Protein AF-T0R2B6-F1 (afdb_monomer_lite)

Radius of gyration: 28.96 Å; chains: 1; bounding box: 79×35×90 Å

Secondary structure (DSSP, 8-state):
------PPPPHHHHHHHHHHHHHS-HHHHHHHHHHHHHHHHHTT-PPPTTTGGGGT-------------S--HHHHHHHS--S--PPPHHHHHHHHHHHHHHTT-S-HHHHHHHHHTT-HHHHHHHHHHHHIIIII--HHHHHHHHH-GGGS---HHHHHHHH-S-SS-GGG-------TT-TT-----EEEEEETTEEEEEE----TTPEE-HHHHHTT--EEEEE--SPPPSS-TTHHHHHTB-TTTSSB-GGG--SGGG-PPPPEEEEETT-----HHHHHHHHHHHHHHHHTS-SS--HHHHHHHHHH-TT---HHHHHHHS-TT-EEEE---SS-GGGTT-EEEEEEEEETTEEEEEETT-SS-EEE-GGGEEE--

pLDDT: mean 86.54, std 15.05, range [34.72, 98.5]

Organism: Saprolegnia diclina (strain VS20) (NCBI:txid1156394)

Foldseek 3Di:
DPPPQQDQQDPVSQVVLLVVCLVDQLLVSLLVLLVQCVVCLVVVHQGHNNNLQQQLQDDPRPPPPPPDDPDDPVVVVVPPPPDPPPDDLNVLSSVLVSVLVVVVLDDSVVCSVCLLQLNNLVSSVLSLVVCVVVVNHDPSSVVDVVVDSVSRRHPVSSSCSSPVPDPPDCVVPDQPQPDVDDPDDDLAFWWWWDAAPDTGITRDDDDPQWDAQQLCVQQVFQKTKHFDDDDGDQHHQPQQQLSQQQLQVLGHRSVRHGDDPRHGGGIMIMDGPVSHHFDPLQSVLVSVLSVCSSPPRDSRRHNVSLQVSLVVPLVGLGLVSVCSPAPFQFKKAFDDDDVCHVRHRFIWTFHSDRDRQWTWTHGPPDPGTDTHHSVRIDTDD

Sequence (381 aa):
MSSASQQQPTGEARRNFLAGTKSMDARDAAIDFVMQFCESMARDFYPPASIERIFGVVMPTTEPPSSPGPMSMDEYMATIPSTMKAMSTGKIVFNVWVGLRKHDLFKEDDMVLALWKGMLPAYFMDCVLKKYHAGSGSYYEAELLQRGFRAIEWDVEVHEILTKDPNPPASQWQATPTSETDPRAEKGPLGLLVNGSTLSPCVVTMNTMFEKCPIAHAVGIPLYVRKCFGESKKASCYIISRMMSDPKIGVASIPWTYGGACGPAPPVLVGRSDGVAFTKDDWAALDDFEMTMLDDGPRSVTRADFVAFARSRTDSKAGIILEALFPKGRAVVISGLQSSTELNGLRGVVTGNYTNGRIGVTIAGRTAAVAVAPTKLQSVP

Structure (mmCIF, N/CA/C/O backbone):
data_AF-T0R2B6-F1
#
_entry.id   AF-T0R2B6-F1
#
loop_
_atom_site.group_PDB
_atom_site.id
_atom_site.type_symbol
_atom_site.label_atom_id
_atom_site.label_alt_id
_atom_site.label_comp_id
_atom_site.label_asym_id
_atom_site.label_entity_id
_atom_site.label_seq_id
_atom_site.pdbx_PDB_ins_code
_atom_site.Cartn_x
_atom_site.Cartn_y
_atom_site.Cartn_z
_atom_site.occupancy
_atom_site.B_iso_or_equiv
_atom_site.auth_seq_id
_atom_site.auth_comp_id
_atom_site.auth_asym_id
_atom_site.auth_atom_id
_atom_site.pdbx_PDB_model_num
ATOM 1 N N . MET A 1 1 ? 31.084 -11.245 -29.107 1.00 51.78 1 MET A N 1
ATOM 2 C CA . MET A 1 1 ? 29.664 -11.120 -29.491 1.00 51.78 1 MET A CA 1
ATOM 3 C C . MET A 1 1 ? 29.623 -10.932 -30.994 1.00 51.78 1 MET A C 1
ATOM 5 O O . MET A 1 1 ? 30.210 -9.972 -31.474 1.00 51.78 1 MET A O 1
ATOM 9 N N . SER A 1 2 ? 29.066 -11.890 -31.735 1.00 41.25 2 SER A N 1
ATOM 10 C CA . SER A 1 2 ? 28.916 -11.755 -33.186 1.00 41.25 2 SER A CA 1
ATOM 11 C C . SER A 1 2 ? 27.875 -10.665 -33.446 1.00 41.25 2 SER A C 1
ATOM 13 O O . SER A 1 2 ? 26.710 -10.848 -33.097 1.00 41.25 2 SER A O 1
ATOM 15 N N . SER A 1 3 ? 28.297 -9.508 -33.963 1.00 47.69 3 SER A N 1
ATOM 16 C CA . SER A 1 3 ? 27.388 -8.429 -34.364 1.00 47.69 3 SER A CA 1
ATOM 17 C C . SER A 1 3 ? 26.678 -8.835 -35.650 1.00 47.69 3 SER A C 1
ATOM 19 O O . SER A 1 3 ? 27.055 -8.412 -36.741 1.00 47.69 3 SER A O 1
ATOM 21 N N . ALA A 1 4 ? 25.645 -9.666 -35.533 1.00 54.38 4 ALA A N 1
ATOM 22 C CA . ALA A 1 4 ? 24.618 -9.695 -36.560 1.00 54.38 4 ALA A CA 1
ATOM 23 C C . ALA A 1 4 ? 24.003 -8.291 -36.586 1.00 54.38 4 ALA A C 1
ATOM 25 O O . ALA A 1 4 ? 23.390 -7.862 -35.609 1.00 54.38 4 ALA A O 1
ATOM 26 N N . SER A 1 5 ? 24.263 -7.541 -37.658 1.00 55.41 5 SER A N 1
ATOM 27 C CA . SER A 1 5 ? 23.685 -6.215 -37.861 1.00 55.41 5 SER A CA 1
ATOM 28 C C . SER A 1 5 ? 22.167 -6.368 -37.917 1.00 55.41 5 SER A C 1
ATOM 30 O O . SER A 1 5 ? 21.614 -6.835 -38.911 1.00 55.41 5 SER A O 1
ATOM 32 N N . GLN A 1 6 ? 21.495 -6.047 -36.814 1.00 63.44 6 GLN A N 1
ATOM 33 C CA . GLN A 1 6 ? 20.046 -5.965 -36.783 1.00 63.44 6 GLN A CA 1
ATOM 34 C C . GLN A 1 6 ? 19.662 -4.642 -37.442 1.00 63.44 6 GLN A C 1
ATOM 36 O O . GLN A 1 6 ? 19.853 -3.565 -36.879 1.00 63.44 6 GLN A O 1
ATOM 41 N N . GLN A 1 7 ? 19.184 -4.721 -38.681 1.00 70.25 7 GLN A N 1
ATOM 42 C CA . GLN A 1 7 ? 18.558 -3.578 -39.333 1.00 70.25 7 GLN A CA 1
ATOM 43 C C . GLN A 1 7 ? 17.276 -3.230 -38.573 1.00 70.25 7 GLN A C 1
ATOM 45 O O . GLN A 1 7 ? 16.500 -4.124 -38.225 1.00 70.25 7 GLN A O 1
ATOM 50 N N . GLN A 1 8 ? 17.050 -1.937 -38.314 1.00 72.50 8 GLN A N 1
ATOM 51 C CA . GLN A 1 8 ? 15.776 -1.497 -37.753 1.00 72.50 8 GLN A CA 1
ATOM 52 C C . GLN A 1 8 ? 14.634 -1.950 -38.670 1.00 72.50 8 GLN A C 1
ATOM 54 O O . GLN A 1 8 ? 14.767 -1.862 -39.896 1.00 72.50 8 GLN A O 1
ATOM 59 N N . PRO A 1 9 ? 13.517 -2.437 -38.105 1.00 75.06 9 PRO A N 1
ATOM 60 C CA . PRO A 1 9 ? 12.379 -2.842 -38.904 1.00 75.06 9 PRO A CA 1
ATOM 61 C C . PRO A 1 9 ? 11.931 -1.663 -39.766 1.00 75.06 9 PRO A C 1
ATOM 63 O O . PRO A 1 9 ? 11.717 -0.554 -39.272 1.00 75.06 9 PRO A O 1
ATOM 66 N N . THR A 1 10 ? 11.786 -1.905 -41.068 1.00 84.44 10 THR A N 1
ATOM 67 C CA . THR A 1 10 ? 11.199 -0.927 -41.985 1.00 84.44 10 THR A CA 1
ATOM 68 C C . THR A 1 10 ? 9.806 -0.523 -41.490 1.00 84.44 10 THR A C 1
ATOM 70 O O . THR A 1 10 ? 9.140 -1.269 -40.764 1.00 84.44 10 THR A O 1
ATOM 73 N N . GLY A 1 11 ? 9.309 0.643 -41.914 1.00 87.88 11 GLY A N 1
ATOM 74 C CA . GLY A 1 11 ? 7.964 1.097 -41.533 1.00 87.88 11 GLY A CA 1
ATOM 75 C C . GLY A 1 11 ? 6.843 0.116 -41.917 1.00 87.88 11 GLY A C 1
ATOM 76 O O . GLY A 1 11 ? 5.753 0.165 -41.355 1.00 87.88 11 GLY A O 1
ATOM 77 N N . GLU A 1 12 ? 7.089 -0.791 -42.864 1.00 90.81 12 GLU A N 1
ATOM 78 C CA . GLU A 1 12 ? 6.188 -1.897 -43.198 1.00 90.81 12 GLU A CA 1
ATOM 79 C C . GLU A 1 12 ? 6.313 -3.074 -42.222 1.00 90.81 12 GLU A C 1
ATOM 81 O O . GLU A 1 12 ? 5.302 -3.515 -41.678 1.00 90.81 12 GLU A O 1
ATOM 86 N N . ALA A 1 13 ? 7.536 -3.521 -41.911 1.00 89.31 13 ALA A N 1
ATOM 87 C CA . ALA A 1 13 ? 7.768 -4.580 -40.925 1.00 89.31 13 ALA A CA 1
ATOM 88 C C . ALA A 1 13 ? 7.175 -4.220 -39.555 1.00 89.31 13 ALA A C 1
ATOM 90 O O . ALA A 1 13 ? 6.541 -5.052 -38.905 1.00 89.31 13 ALA A O 1
ATOM 91 N N . ARG A 1 14 ? 7.302 -2.951 -39.147 1.00 91.19 14 ARG A N 1
ATOM 92 C CA . ARG A 1 14 ? 6.713 -2.454 -37.903 1.00 91.19 14 ARG A CA 1
ATOM 93 C C . ARG A 1 14 ? 5.180 -2.471 -37.923 1.00 91.19 14 ARG A C 1
ATOM 95 O O . ARG A 1 14 ? 4.571 -2.867 -36.933 1.00 91.19 14 ARG A O 1
ATOM 102 N N . ARG A 1 15 ? 4.550 -2.080 -39.036 1.00 91.31 15 ARG A N 1
ATOM 103 C CA . ARG A 1 15 ? 3.085 -2.140 -39.189 1.00 91.31 15 ARG A CA 1
ATOM 104 C C . ARG A 1 15 ? 2.568 -3.575 -39.122 1.00 91.31 15 ARG A C 1
ATOM 106 O O . ARG A 1 15 ? 1.581 -3.820 -38.434 1.00 91.31 15 ARG A O 1
ATOM 113 N N . ASN A 1 16 ? 3.256 -4.508 -39.776 1.00 93.31 16 ASN A N 1
ATOM 114 C CA . ASN A 1 16 ? 2.898 -5.925 -39.746 1.00 93.31 16 ASN A CA 1
ATOM 115 C C . ASN A 1 16 ? 3.038 -6.509 -38.336 1.00 93.31 16 ASN A C 1
ATOM 117 O O . ASN A 1 16 ? 2.142 -7.216 -37.885 1.00 93.31 16 ASN A O 1
ATOM 121 N N . PHE A 1 17 ? 4.107 -6.151 -37.614 1.00 94.25 17 PHE A N 1
ATOM 122 C CA . PHE A 1 17 ? 4.286 -6.531 -36.212 1.00 94.25 17 PHE A CA 1
ATOM 123 C C . PHE A 1 17 ? 3.118 -6.048 -35.341 1.00 94.25 17 PHE A C 1
ATOM 125 O O . PHE A 1 17 ? 2.476 -6.854 -34.680 1.00 94.25 17 PHE A O 1
ATOM 132 N N . LEU A 1 18 ? 2.771 -4.758 -35.413 1.00 93.19 18 LEU A N 1
ATOM 133 C CA . LEU A 1 18 ? 1.662 -4.189 -34.639 1.00 93.19 18 LEU A CA 1
ATOM 134 C C . LEU A 1 18 ? 0.304 -4.811 -34.988 1.00 93.19 18 LEU A C 1
ATOM 136 O O . LEU A 1 18 ? -0.531 -4.994 -34.104 1.00 93.19 18 LEU A O 1
ATOM 140 N N . ALA A 1 19 ? 0.064 -5.119 -36.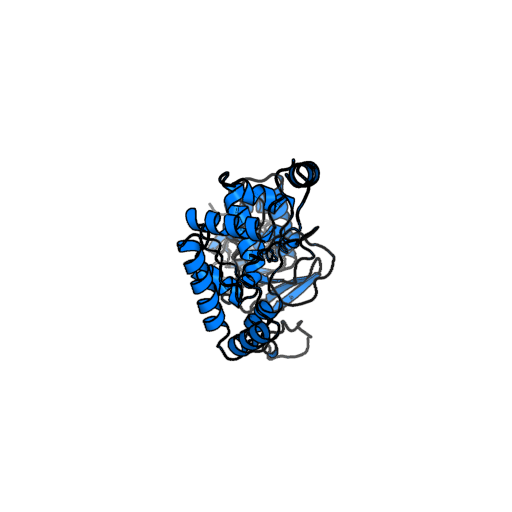265 1.00 92.94 19 ALA A N 1
ATOM 141 C CA . ALA A 1 19 ? -1.147 -5.809 -36.699 1.00 92.94 19 ALA A CA 1
ATOM 142 C C . ALA A 1 19 ? -1.217 -7.235 -36.129 1.00 92.94 19 ALA A C 1
ATOM 144 O O . ALA A 1 19 ? -2.268 -7.631 -35.630 1.00 92.94 19 ALA A O 1
ATOM 145 N N . GLY A 1 20 ? -0.093 -7.960 -36.136 1.00 93.25 20 GLY A N 1
ATOM 146 C CA . GLY A 1 20 ? 0.038 -9.269 -35.497 1.00 93.25 20 GLY A CA 1
ATOM 147 C C . GLY A 1 20 ? -0.268 -9.202 -34.002 1.00 93.25 20 GLY A C 1
ATOM 148 O O . GLY A 1 20 ? -1.150 -9.916 -33.534 1.00 93.25 20 GLY A O 1
ATOM 149 N N . THR A 1 21 ? 0.350 -8.265 -33.278 1.00 92.62 21 THR A N 1
ATOM 150 C CA . THR A 1 21 ? 0.102 -8.065 -31.841 1.00 92.62 21 THR A CA 1
ATOM 151 C C . THR A 1 21 ? -1.370 -7.787 -31.537 1.00 92.62 21 THR A C 1
ATOM 153 O O . THR A 1 21 ? -1.912 -8.351 -30.597 1.00 92.62 21 THR A O 1
ATOM 156 N N . LYS A 1 22 ? -2.048 -6.959 -32.347 1.00 92.38 22 LYS A N 1
ATOM 157 C CA . LYS A 1 22 ? -3.485 -6.656 -32.178 1.00 92.38 22 LYS A CA 1
ATOM 158 C C . LYS A 1 22 ? -4.405 -7.848 -32.448 1.00 92.38 22 LYS A C 1
ATOM 160 O O . LYS A 1 22 ? -5.560 -7.810 -32.044 1.00 92.38 22 LYS A O 1
ATOM 165 N N . SER A 1 23 ? -3.931 -8.847 -33.188 1.00 92.81 23 SER A N 1
ATOM 166 C CA . SER A 1 23 ? -4.703 -10.053 -33.502 1.00 92.81 23 SER A CA 1
ATOM 167 C C . SER A 1 23 ? -4.568 -11.159 -32.451 1.00 92.81 23 SER A C 1
ATOM 169 O O . SER A 1 23 ? -5.335 -12.118 -32.487 1.00 92.81 23 SER A O 1
ATOM 171 N N . MET A 1 24 ? -3.606 -11.032 -31.533 1.00 92.00 24 MET A N 1
ATOM 172 C CA . MET A 1 24 ? -3.375 -11.966 -30.431 1.00 92.00 24 MET A CA 1
ATOM 173 C C . MET A 1 24 ? -4.159 -11.542 -29.185 1.00 92.00 24 MET A C 1
ATOM 175 O O . MET A 1 24 ? -4.429 -10.357 -28.994 1.00 92.00 24 MET A O 1
ATOM 179 N N . ASP A 1 25 ? -4.469 -12.503 -28.311 1.00 93.69 25 ASP A N 1
ATOM 180 C CA . ASP A 1 25 ? -4.859 -12.189 -26.934 1.00 93.69 25 ASP A CA 1
ATOM 181 C C . ASP A 1 25 ? -3.722 -11.405 -26.254 1.00 93.69 25 ASP A C 1
ATOM 183 O O . ASP A 1 25 ? -2.539 -11.732 -26.413 1.00 93.69 25 ASP A O 1
ATOM 187 N N . ALA A 1 26 ? -4.064 -10.345 -25.518 1.00 92.81 26 ALA A N 1
ATOM 188 C CA . ALA A 1 26 ? -3.070 -9.441 -24.948 1.00 92.81 26 ALA A CA 1
ATOM 189 C C . ALA A 1 26 ? -2.126 -10.139 -23.955 1.00 92.81 26 ALA A C 1
ATOM 191 O O . ALA A 1 26 ? -0.940 -9.803 -23.873 1.00 92.81 26 ALA A O 1
ATOM 192 N N . ARG A 1 27 ? -2.630 -11.125 -23.204 1.00 92.88 27 ARG A N 1
ATOM 193 C CA . ARG A 1 27 ? -1.811 -11.900 -22.274 1.00 92.88 27 ARG A CA 1
ATOM 194 C C . ARG A 1 27 ? -0.883 -12.838 -23.035 1.00 92.88 27 ARG A C 1
ATOM 196 O O . ARG A 1 27 ? 0.296 -12.905 -22.692 1.00 92.88 27 ARG A O 1
ATOM 203 N N . ASP A 1 28 ? -1.381 -13.511 -24.068 1.00 93.62 28 ASP A N 1
ATOM 204 C CA . ASP A 1 28 ? -0.571 -14.423 -24.884 1.00 93.62 28 ASP A CA 1
ATOM 205 C C . ASP A 1 28 ? 0.542 -13.677 -25.634 1.00 93.62 28 ASP A C 1
ATOM 207 O O . ASP A 1 28 ? 1.684 -14.137 -25.661 1.00 93.62 28 ASP A O 1
ATOM 211 N N . ALA A 1 29 ? 0.258 -12.480 -26.158 1.00 95.94 29 ALA A N 1
ATOM 212 C CA . ALA A 1 29 ? 1.277 -11.613 -26.749 1.00 95.94 29 ALA A CA 1
ATOM 213 C C . ALA A 1 29 ? 2.342 -11.188 -25.722 1.00 95.94 29 ALA A C 1
ATOM 215 O O . ALA A 1 29 ? 3.536 -11.209 -26.020 1.00 95.94 29 ALA A O 1
ATOM 216 N N . ALA A 1 30 ? 1.938 -10.844 -24.491 1.00 96.19 30 ALA A N 1
ATOM 217 C CA . ALA A 1 30 ? 2.885 -10.515 -23.426 1.00 96.19 30 ALA A CA 1
ATOM 218 C C . ALA A 1 30 ? 3.779 -11.713 -23.048 1.00 96.19 30 ALA A C 1
ATOM 220 O O . ALA A 1 30 ? 4.979 -11.524 -22.842 1.00 96.19 30 ALA A O 1
ATOM 221 N N . ILE A 1 31 ? 3.217 -12.929 -22.991 1.00 95.56 31 ILE A N 1
ATOM 222 C CA . ILE A 1 31 ? 3.970 -14.175 -22.763 1.00 95.56 31 ILE A CA 1
ATOM 223 C C . ILE A 1 31 ? 5.004 -14.380 -23.873 1.00 95.56 31 ILE A C 1
ATOM 225 O O . ILE A 1 31 ? 6.183 -14.570 -23.572 1.00 95.56 31 ILE A O 1
ATOM 229 N N . ASP A 1 32 ? 4.589 -14.288 -25.139 1.00 97.00 32 ASP A N 1
ATOM 230 C CA . ASP A 1 32 ? 5.473 -14.479 -26.293 1.00 97.00 32 ASP A CA 1
ATOM 231 C C . ASP A 1 32 ? 6.638 -13.471 -26.301 1.00 97.00 32 ASP A C 1
ATOM 233 O O . ASP A 1 32 ? 7.804 -13.854 -26.429 1.00 97.00 32 ASP A O 1
ATOM 237 N N . PHE A 1 33 ? 6.360 -12.185 -26.059 1.00 97.69 33 PHE A N 1
ATOM 238 C CA . PHE A 1 33 ? 7.402 -11.153 -26.018 1.00 97.69 33 PHE A CA 1
ATOM 239 C C . PHE A 1 33 ? 8.397 -11.360 -24.875 1.00 97.69 33 PHE A C 1
ATOM 241 O O . PHE A 1 33 ? 9.605 -11.210 -25.076 1.00 97.69 33 PHE A O 1
ATOM 248 N N . VAL A 1 34 ? 7.911 -11.709 -23.680 1.00 97.81 34 VAL A N 1
ATOM 249 C CA . VAL A 1 34 ? 8.768 -11.993 -22.520 1.00 97.81 34 VAL A CA 1
ATOM 250 C C . VAL A 1 34 ? 9.628 -13.226 -22.766 1.00 97.81 34 VAL A C 1
ATOM 252 O O . VAL A 1 34 ? 10.828 -13.181 -22.492 1.00 97.81 34 VAL A O 1
ATOM 255 N N . ME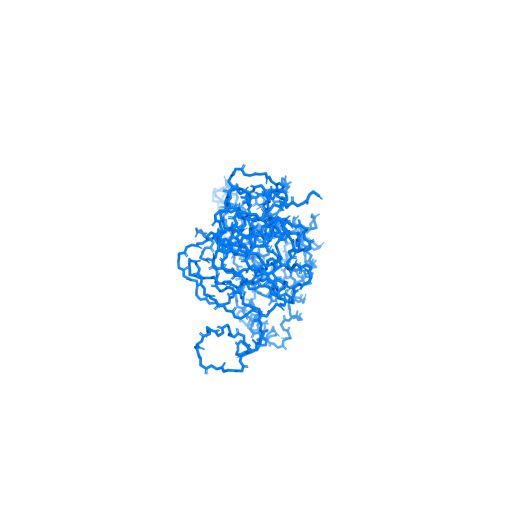T A 1 35 ? 9.057 -14.288 -23.332 1.00 97.31 35 MET A N 1
ATOM 256 C CA . MET A 1 35 ? 9.786 -15.512 -23.651 1.00 97.31 35 MET A CA 1
ATOM 257 C C . MET A 1 35 ? 10.918 -15.235 -24.648 1.00 97.31 35 MET A C 1
ATOM 259 O O . MET A 1 35 ? 12.071 -15.554 -24.359 1.00 97.31 35 MET A O 1
ATOM 263 N N . GLN A 1 36 ? 10.637 -14.546 -25.761 1.00 97.38 36 GLN A N 1
ATOM 264 C CA . GLN A 1 36 ? 11.662 -14.160 -26.741 1.00 97.38 36 GLN A CA 1
ATOM 265 C C . GLN A 1 36 ? 12.769 -13.292 -26.119 1.00 97.38 36 GLN A C 1
ATOM 267 O O . GLN A 1 36 ? 13.958 -13.495 -26.382 1.00 97.38 36 GLN A O 1
ATOM 272 N N . PHE A 1 37 ? 12.402 -12.337 -25.259 1.00 97.56 37 PHE A N 1
ATOM 273 C CA . PHE A 1 37 ? 13.361 -11.482 -24.560 1.00 97.56 37 PHE A CA 1
ATOM 274 C C . PHE A 1 37 ? 14.259 -12.280 -23.600 1.00 97.56 37 PHE A C 1
ATOM 276 O O . PHE A 1 37 ? 15.488 -12.137 -23.621 1.00 97.56 37 PHE A O 1
ATOM 283 N N . CYS A 1 38 ? 13.669 -13.166 -22.795 1.00 96.62 38 CYS A N 1
ATOM 284 C CA . CYS A 1 38 ? 14.394 -14.057 -21.896 1.00 96.62 38 CYS A CA 1
ATOM 285 C C . CYS A 1 38 ? 15.290 -15.039 -22.657 1.00 96.62 38 CYS A C 1
ATOM 287 O O . CYS A 1 38 ? 16.433 -15.253 -22.251 1.00 96.62 38 CYS A O 1
ATOM 289 N N . GLU A 1 39 ? 14.855 -15.601 -23.779 1.00 96.06 39 GLU A N 1
ATOM 290 C CA . GLU A 1 39 ? 15.705 -16.462 -24.606 1.00 96.06 39 GLU A CA 1
ATOM 291 C C . GLU A 1 39 ? 16.929 -15.715 -25.149 1.00 96.06 39 GLU A C 1
ATOM 293 O O . GLU A 1 39 ? 18.052 -16.221 -25.045 1.00 96.06 39 GLU A O 1
ATOM 298 N N . SER A 1 40 ? 16.748 -14.490 -25.653 1.00 95.00 40 SER A N 1
ATOM 299 C CA . SER A 1 40 ? 17.855 -13.637 -26.100 1.00 95.00 40 SER A CA 1
ATOM 300 C C . SER A 1 40 ? 18.854 -13.364 -24.976 1.00 95.00 40 SER A C 1
ATOM 302 O O . SER A 1 40 ? 20.050 -13.615 -25.143 1.00 95.00 40 SER A O 1
ATOM 304 N N . MET A 1 41 ? 18.381 -12.959 -23.793 1.00 95.25 41 MET A N 1
ATOM 305 C CA . MET A 1 41 ? 19.255 -12.745 -22.634 1.00 95.25 41 MET A CA 1
ATOM 306 C C . MET A 1 41 ? 19.982 -14.017 -22.186 1.00 95.25 41 MET A C 1
ATOM 308 O O . MET A 1 41 ? 21.103 -13.928 -21.697 1.00 95.25 41 MET A O 1
ATOM 312 N N . ALA A 1 42 ? 19.367 -15.198 -22.330 1.00 92.62 42 ALA A N 1
ATOM 313 C CA . ALA A 1 42 ? 19.976 -16.467 -21.905 1.00 92.62 42 ALA A CA 1
ATOM 314 C C . ALA A 1 42 ? 21.204 -16.801 -22.753 1.00 92.62 42 ALA A C 1
ATOM 316 O O . ALA A 1 42 ? 22.119 -17.484 -22.301 1.00 92.62 42 ALA A O 1
ATOM 317 N N . ARG A 1 43 ? 21.201 -16.312 -23.994 1.00 94.00 43 ARG A N 1
ATOM 318 C CA . ARG A 1 43 ? 22.262 -16.491 -24.981 1.00 94.00 43 ARG A CA 1
ATOM 319 C C . ARG A 1 43 ? 23.234 -15.308 -25.018 1.00 94.00 43 ARG A C 1
ATOM 321 O O . ARG A 1 43 ? 24.058 -15.247 -25.925 1.00 94.00 43 ARG A O 1
ATOM 328 N N . ASP A 1 44 ? 23.120 -14.365 -24.075 1.00 90.62 44 ASP A N 1
ATOM 329 C CA . ASP A 1 44 ? 23.838 -13.084 -24.079 1.00 90.62 44 ASP A CA 1
ATOM 330 C C . ASP A 1 44 ? 23.700 -12.336 -25.429 1.00 90.62 44 ASP A C 1
ATOM 332 O O . ASP A 1 44 ? 24.632 -11.687 -25.915 1.00 90.62 44 ASP A O 1
ATOM 336 N N . PHE A 1 45 ? 22.520 -12.430 -26.051 1.00 93.94 45 PHE A N 1
ATOM 337 C CA . PHE A 1 45 ? 22.167 -11.732 -27.283 1.00 93.94 45 PHE A CA 1
ATOM 338 C C . PHE A 1 45 ? 21.166 -10.615 -27.024 1.00 93.94 45 PHE A C 1
ATOM 340 O O . PHE A 1 45 ? 20.319 -10.699 -26.136 1.00 93.94 45 PHE A O 1
ATOM 347 N N . TYR A 1 46 ? 21.239 -9.574 -27.852 1.00 93.56 46 TYR A N 1
ATOM 348 C CA . TYR A 1 46 ? 20.201 -8.556 -27.888 1.00 93.56 46 TYR A CA 1
ATOM 349 C C . TYR A 1 46 ? 18.860 -9.181 -28.310 1.00 93.56 46 TYR A C 1
ATOM 351 O O . TYR A 1 46 ? 18.842 -10.144 -29.092 1.00 93.56 46 TYR A O 1
ATOM 359 N N . PRO A 1 47 ? 17.730 -8.675 -27.788 1.00 95.25 47 PRO A N 1
ATOM 360 C CA . PRO A 1 47 ? 16.423 -9.085 -28.279 1.00 95.25 47 PRO A CA 1
ATOM 361 C C . PRO A 1 47 ? 16.259 -8.786 -29.774 1.00 95.25 47 PRO A C 1
ATOM 363 O O . PRO A 1 47 ? 16.980 -7.950 -30.319 1.00 95.25 47 PRO A O 1
ATOM 366 N N . PRO A 1 48 ? 15.324 -9.458 -30.462 1.00 94.19 48 PRO A N 1
ATOM 367 C CA . PRO A 1 48 ? 14.942 -9.079 -31.814 1.00 94.19 48 PRO A CA 1
ATOM 368 C C . PRO A 1 48 ? 14.521 -7.605 -31.890 1.00 94.19 48 PRO A C 1
ATOM 370 O O . PRO A 1 48 ? 13.798 -7.112 -31.020 1.00 94.19 48 PRO A O 1
ATOM 373 N N . ALA A 1 49 ? 14.891 -6.926 -32.978 1.00 92.81 49 ALA A N 1
ATOM 374 C CA . ALA A 1 49 ? 14.562 -5.514 -33.197 1.00 92.81 49 ALA A CA 1
ATOM 375 C C . ALA A 1 49 ? 13.045 -5.218 -33.198 1.00 92.81 49 ALA A C 1
ATOM 377 O O . ALA A 1 49 ? 12.629 -4.079 -32.995 1.00 92.81 49 ALA A O 1
ATOM 378 N N . SER A 1 50 ? 12.200 -6.234 -33.411 1.00 94.25 50 SER A N 1
ATOM 379 C CA . SER A 1 50 ? 10.741 -6.125 -33.293 1.00 94.25 50 SER A CA 1
ATOM 380 C C . SER A 1 50 ? 10.263 -5.883 -31.857 1.00 94.25 50 SER A C 1
ATOM 382 O O . SER A 1 50 ? 9.256 -5.199 -31.683 1.00 94.25 50 SER A O 1
ATOM 384 N N . ILE A 1 51 ? 10.976 -6.399 -30.847 1.00 96.31 51 ILE A N 1
ATOM 385 C CA . ILE A 1 51 ? 10.569 -6.340 -29.432 1.00 96.31 51 ILE A CA 1
ATOM 386 C C . ILE A 1 51 ? 11.535 -5.549 -28.541 1.00 96.31 51 ILE A C 1
ATOM 388 O O . ILE A 1 51 ? 11.198 -5.258 -27.398 1.00 96.31 51 ILE A O 1
ATOM 392 N N . GLU A 1 52 ? 12.722 -5.166 -29.023 1.00 95.25 52 GLU A N 1
ATOM 393 C CA . GLU A 1 52 ? 13.753 -4.519 -28.193 1.00 95.25 52 GLU A CA 1
ATOM 394 C C . GLU A 1 52 ? 13.255 -3.247 -27.478 1.00 95.25 52 GLU A C 1
ATOM 396 O O . GLU A 1 52 ? 13.548 -3.029 -26.299 1.00 95.25 52 GLU A O 1
ATOM 401 N N . ARG A 1 53 ? 12.420 -2.448 -28.160 1.00 95.94 53 ARG A N 1
ATOM 402 C CA . ARG A 1 53 ? 11.819 -1.219 -27.618 1.00 95.94 53 ARG A CA 1
ATOM 403 C C . ARG A 1 53 ? 10.801 -1.504 -26.517 1.00 95.94 53 ARG A C 1
ATOM 405 O O . ARG A 1 53 ? 10.638 -0.681 -25.621 1.00 95.94 53 ARG A O 1
ATOM 412 N N . ILE A 1 54 ? 10.146 -2.668 -26.528 1.00 97.50 54 ILE A N 1
ATOM 413 C CA . ILE A 1 54 ? 9.194 -3.062 -25.476 1.00 97.50 54 ILE A CA 1
ATOM 414 C C . ILE A 1 54 ? 9.912 -3.133 -24.123 1.00 97.50 54 ILE A C 1
ATOM 416 O O . ILE A 1 54 ? 9.332 -2.748 -23.109 1.00 97.50 54 ILE A O 1
ATOM 420 N N . PHE A 1 55 ? 11.186 -3.542 -24.132 1.00 97.94 55 PHE A N 1
ATOM 421 C CA . PHE A 1 55 ? 12.040 -3.724 -22.954 1.00 97.94 55 PHE A CA 1
ATOM 422 C C . PHE A 1 55 ? 13.063 -2.591 -22.742 1.00 97.94 55 PHE A C 1
ATOM 424 O O . PHE A 1 55 ? 13.944 -2.712 -21.888 1.00 97.94 55 PHE A O 1
ATOM 431 N N . GLY A 1 56 ? 12.964 -1.494 -23.505 1.00 96.94 56 GLY A N 1
ATOM 432 C CA . GLY A 1 56 ? 13.847 -0.329 -23.379 1.00 96.94 56 GLY A CA 1
ATOM 433 C C . GLY A 1 56 ? 15.269 -0.532 -23.923 1.00 96.94 56 GLY A C 1
ATOM 434 O O . GLY A 1 56 ? 16.174 0.241 -23.602 1.00 96.94 56 GLY A O 1
ATOM 435 N N . VAL A 1 57 ? 15.497 -1.569 -24.735 1.00 96.69 57 VAL A N 1
ATOM 436 C CA . VAL A 1 57 ? 16.812 -1.967 -25.268 1.00 96.69 57 VAL A CA 1
ATOM 437 C C . VAL A 1 57 ? 17.010 -1.399 -26.675 1.00 96.69 57 VAL A C 1
ATOM 439 O O . VAL A 1 57 ? 17.243 -2.123 -27.630 1.00 96.69 57 VAL A O 1
ATOM 442 N N . VAL A 1 58 ? 16.900 -0.080 -26.841 1.00 93.56 58 VAL A N 1
ATOM 443 C CA . VAL A 1 58 ? 17.066 0.527 -28.174 1.00 93.56 58 VAL A CA 1
ATOM 444 C C . VAL A 1 58 ? 18.536 0.565 -28.555 1.00 93.56 58 VAL A C 1
ATOM 446 O O . VAL A 1 58 ? 19.329 1.333 -27.994 1.00 93.56 58 VAL A O 1
ATOM 449 N N . MET A 1 59 ? 18.912 -0.278 -29.510 1.00 88.38 59 MET A N 1
ATOM 450 C CA . MET A 1 59 ? 20.275 -0.304 -30.009 1.00 88.38 59 MET A CA 1
ATOM 451 C C . MET A 1 59 ? 20.450 0.782 -31.073 1.00 88.38 59 MET A C 1
ATOM 453 O O . MET A 1 59 ? 19.597 0.937 -31.949 1.00 88.38 59 MET A O 1
ATOM 457 N N . PRO A 1 60 ? 21.544 1.568 -31.020 1.00 81.19 60 PRO A N 1
ATOM 458 C CA . PRO A 1 60 ? 21.843 2.486 -32.101 1.00 81.19 60 PRO A CA 1
ATOM 459 C C . PRO A 1 60 ? 22.015 1.646 -33.360 1.00 81.19 60 PRO A C 1
ATOM 461 O O . PRO A 1 60 ? 22.863 0.751 -33.397 1.00 81.19 60 PRO A O 1
ATOM 464 N N . THR A 1 61 ? 21.211 1.932 -34.381 1.00 77.56 61 THR A N 1
ATOM 465 C CA . THR A 1 61 ? 21.470 1.451 -35.729 1.00 77.56 61 THR A CA 1
ATOM 466 C C . THR A 1 61 ? 22.848 1.951 -36.090 1.00 77.56 61 THR A C 1
ATOM 468 O O . THR A 1 61 ? 23.048 3.137 -36.346 1.00 77.56 61 THR A O 1
ATOM 471 N N . THR A 1 62 ? 23.831 1.059 -36.042 1.00 64.44 62 THR A N 1
ATOM 472 C CA . THR A 1 62 ? 25.082 1.300 -36.732 1.00 64.44 62 THR A CA 1
ATOM 473 C C . THR A 1 62 ? 24.690 1.371 -38.193 1.00 64.44 62 THR A C 1
ATOM 475 O O . THR A 1 62 ? 24.528 0.329 -38.831 1.00 64.44 62 THR A O 1
ATOM 478 N N . GLU A 1 63 ? 24.466 2.582 -38.709 1.00 55.59 63 GLU A N 1
ATOM 479 C CA . GLU A 1 63 ? 24.607 2.791 -40.138 1.00 55.59 63 GLU A CA 1
ATOM 480 C C . GLU A 1 63 ? 25.944 2.140 -40.493 1.00 55.59 63 GLU A C 1
ATOM 482 O O . GLU A 1 63 ? 26.945 2.418 -39.810 1.00 55.59 63 GLU A O 1
ATOM 487 N N . PRO A 1 64 ? 25.964 1.172 -41.429 1.00 59.00 64 PRO A N 1
ATOM 488 C CA . PRO A 1 64 ? 27.227 0.614 -41.870 1.00 59.00 64 PRO A CA 1
ATOM 489 C C . PRO A 1 64 ? 28.082 1.823 -42.233 1.00 59.00 64 PRO A C 1
ATOM 491 O O . PRO A 1 64 ? 27.574 2.675 -42.968 1.00 59.00 64 PRO A O 1
ATOM 494 N N . PRO A 1 65 ? 29.287 1.973 -41.648 1.00 56.88 65 PRO A N 1
ATOM 495 C CA . PRO A 1 65 ? 30.097 3.154 -41.878 1.00 56.88 65 PRO A CA 1
ATOM 496 C C . PRO A 1 65 ? 30.164 3.325 -43.385 1.00 56.88 65 PRO A C 1
ATOM 498 O O . PRO A 1 65 ? 30.654 2.431 -44.079 1.00 56.88 65 PRO A O 1
ATOM 501 N N . SER A 1 66 ? 29.551 4.398 -43.890 1.00 62.12 66 SER A N 1
ATOM 502 C CA . SER A 1 66 ? 29.580 4.736 -45.304 1.00 62.12 66 SER A CA 1
ATOM 503 C C . SER A 1 66 ? 31.045 4.677 -45.685 1.00 62.12 66 SER A C 1
ATOM 505 O O . SER A 1 66 ? 31.822 5.420 -45.081 1.00 62.12 66 SER A O 1
ATOM 507 N N . SER A 1 67 ? 31.403 3.702 -46.535 1.00 63.47 67 SER A N 1
ATOM 508 C CA . SER A 1 67 ? 32.788 3.288 -46.778 1.00 63.47 67 SER A CA 1
ATOM 509 C C . SER A 1 67 ? 33.659 4.535 -46.800 1.00 63.47 67 SER A C 1
ATOM 511 O O . SER A 1 67 ? 33.435 5.369 -47.684 1.00 63.47 67 SER A O 1
ATOM 513 N N . PRO A 1 68 ? 34.550 4.733 -45.809 1.00 60.56 68 PRO A N 1
ATOM 514 C CA . PRO A 1 68 ? 35.286 5.974 -45.732 1.00 60.56 68 PRO A CA 1
ATOM 515 C C . PRO A 1 68 ? 36.034 6.098 -47.052 1.00 60.56 68 PRO A C 1
ATOM 517 O O . PRO A 1 68 ? 36.735 5.167 -47.459 1.00 60.56 68 PRO A O 1
ATOM 520 N N . GLY A 1 69 ? 35.854 7.217 -47.755 1.00 76.25 69 GLY A N 1
ATOM 521 C CA . GLY A 1 69 ? 36.805 7.587 -48.797 1.00 76.25 69 GLY A CA 1
ATOM 522 C C . GLY A 1 69 ? 38.225 7.574 -48.211 1.00 76.25 69 GLY A C 1
ATOM 523 O O . GLY A 1 69 ? 38.371 7.547 -46.987 1.00 76.25 69 GLY A O 1
ATOM 524 N N . PRO A 1 70 ? 39.277 7.561 -49.044 1.00 74.94 70 PRO A N 1
ATOM 525 C CA . PRO A 1 70 ? 40.655 7.551 -48.559 1.00 74.94 70 PRO A CA 1
ATOM 526 C C . PRO A 1 70 ? 40.861 8.715 -47.580 1.00 74.94 70 PRO A C 1
ATOM 528 O O . PRO A 1 70 ? 40.903 9.874 -47.980 1.00 74.94 70 PRO A O 1
ATOM 531 N N . MET A 1 71 ? 40.909 8.381 -46.293 1.00 77.94 71 MET A N 1
ATOM 532 C CA . MET A 1 71 ? 40.980 9.321 -45.183 1.00 77.94 71 MET A CA 1
ATOM 533 C C . MET A 1 71 ? 42.448 9.424 -44.771 1.00 77.94 71 MET A C 1
ATOM 535 O O . MET A 1 71 ? 43.161 8.416 -44.742 1.00 77.94 71 MET A O 1
ATOM 539 N N . SER A 1 72 ? 42.928 10.637 -44.516 1.00 84.88 72 SER A N 1
ATOM 540 C CA . SER A 1 72 ? 44.323 10.847 -44.123 1.00 84.88 72 SER A CA 1
ATOM 541 C C . SER A 1 72 ? 44.611 10.235 -42.744 1.00 84.88 72 SER A C 1
ATOM 543 O O . SER A 1 72 ? 43.709 10.053 -41.928 1.00 84.88 72 SER A O 1
ATOM 545 N N . MET A 1 73 ? 45.877 9.917 -42.459 1.00 75.81 73 MET A N 1
ATOM 546 C CA . MET A 1 73 ? 46.271 9.343 -41.163 1.00 75.81 73 MET A CA 1
ATOM 547 C C . MET A 1 73 ? 45.955 10.286 -39.988 1.00 75.81 73 MET A C 1
ATOM 549 O O . MET A 1 73 ? 45.634 9.815 -38.900 1.00 75.81 73 MET A O 1
ATOM 553 N N . ASP A 1 74 ? 45.979 11.601 -40.215 1.00 77.50 74 ASP A N 1
ATOM 554 C CA . ASP A 1 74 ? 45.633 12.606 -39.204 1.00 77.50 74 ASP A CA 1
ATOM 555 C C . ASP A 1 74 ? 44.122 12.676 -38.955 1.00 77.50 74 ASP A C 1
ATOM 557 O O . ASP A 1 74 ? 43.693 12.761 -37.806 1.00 77.50 74 ASP A O 1
ATOM 561 N N . GLU A 1 75 ? 43.297 12.549 -39.998 1.00 78.25 75 GLU A N 1
ATOM 562 C CA . GLU A 1 75 ? 41.846 12.384 -39.847 1.00 78.25 75 GLU A CA 1
ATOM 563 C C . GLU A 1 75 ? 41.510 11.055 -39.159 1.00 78.25 75 GLU A C 1
ATOM 565 O O . GLU A 1 75 ? 40.658 11.025 -38.275 1.00 78.25 75 GLU A O 1
ATOM 570 N N . TYR A 1 76 ? 42.228 9.970 -39.474 1.00 73.56 76 TYR A N 1
ATOM 571 C CA . TYR A 1 76 ? 42.071 8.689 -38.786 1.00 73.56 76 TYR A CA 1
ATOM 572 C C . TYR A 1 76 ? 42.416 8.812 -37.297 1.00 73.56 76 TYR A C 1
ATOM 574 O O . TYR A 1 76 ? 41.618 8.418 -36.449 1.00 73.56 76 TYR A O 1
ATOM 582 N N . MET A 1 77 ? 43.549 9.431 -36.958 1.00 69.06 77 MET A N 1
ATOM 583 C CA . MET A 1 77 ? 43.940 9.676 -35.566 1.00 69.06 77 MET A CA 1
ATOM 584 C C . MET A 1 77 ? 42.968 10.627 -34.844 1.00 69.06 77 MET A C 1
ATOM 586 O O . MET A 1 77 ? 42.677 10.407 -33.671 1.00 69.06 77 MET A O 1
ATOM 590 N N . ALA A 1 78 ? 42.393 11.618 -35.535 1.00 67.00 78 ALA A N 1
ATOM 591 C CA . ALA A 1 78 ? 41.335 12.481 -35.001 1.00 67.00 78 ALA A CA 1
ATOM 592 C C . ALA A 1 78 ? 39.986 11.753 -34.830 1.00 67.00 78 ALA A C 1
ATOM 594 O O . ALA A 1 78 ? 39.175 12.145 -33.990 1.00 67.00 78 ALA A O 1
ATOM 595 N N . THR A 1 79 ? 39.746 10.672 -35.582 1.00 62.34 79 THR A N 1
ATOM 596 C CA . THR A 1 79 ? 38.583 9.790 -35.389 1.00 62.34 79 THR A CA 1
ATOM 597 C C . THR A 1 79 ? 38.772 8.757 -34.285 1.00 62.34 79 THR A C 1
ATOM 599 O O . THR A 1 79 ? 37.778 8.146 -33.892 1.00 62.34 79 THR A O 1
ATOM 602 N N . ILE A 1 80 ? 39.988 8.571 -33.747 1.00 53.44 80 ILE A N 1
ATOM 603 C CA . ILE A 1 80 ? 40.205 7.745 -32.553 1.00 53.44 80 ILE A CA 1
ATOM 604 C C . ILE A 1 80 ? 39.570 8.489 -31.372 1.00 53.44 80 ILE A C 1
ATOM 606 O O . ILE A 1 80 ? 40.104 9.508 -30.926 1.00 53.44 80 ILE A O 1
ATOM 610 N N . PRO A 1 81 ? 38.421 8.037 -30.839 1.00 50.69 81 PRO A N 1
ATOM 611 C CA . PRO A 1 81 ? 37.722 8.795 -29.819 1.00 50.69 81 PRO A CA 1
ATOM 612 C C . PRO A 1 81 ? 38.517 8.702 -28.513 1.00 50.69 81 PRO A C 1
ATOM 614 O O . PRO A 1 81 ? 38.497 7.675 -27.839 1.00 50.69 81 PRO A O 1
ATOM 617 N N . SER A 1 82 ? 39.194 9.787 -28.130 1.00 49.59 82 SER A N 1
ATOM 618 C CA . SER A 1 82 ? 39.909 9.933 -26.847 1.00 49.59 82 SER A CA 1
ATOM 619 C C . SER A 1 82 ? 38.976 10.069 -25.632 1.00 49.59 82 SER A C 1
ATOM 621 O O . SER A 1 82 ? 39.306 10.703 -24.637 1.00 49.59 82 SER A O 1
ATOM 623 N N . THR A 1 83 ? 37.788 9.478 -25.675 1.00 44.47 83 THR A N 1
ATOM 624 C CA . THR A 1 83 ? 36.844 9.462 -24.557 1.00 44.47 83 THR A CA 1
ATOM 625 C C . THR A 1 83 ? 36.144 8.118 -24.547 1.00 44.47 83 THR A C 1
ATOM 627 O O . THR A 1 83 ? 35.777 7.596 -25.599 1.00 44.47 83 THR A O 1
ATOM 630 N N . MET A 1 84 ? 35.967 7.540 -23.356 1.00 51.06 84 MET A N 1
ATOM 631 C CA . MET A 1 84 ? 35.042 6.433 -23.128 1.00 51.06 84 MET A CA 1
ATOM 632 C C . MET A 1 84 ? 33.714 6.791 -23.797 1.00 51.06 84 MET A C 1
ATOM 634 O O . MET A 1 84 ? 32.960 7.607 -23.272 1.00 51.06 84 MET A O 1
ATOM 638 N N . LYS A 1 85 ? 33.473 6.263 -25.003 1.00 64.31 85 LYS A N 1
ATOM 639 C CA . LYS A 1 85 ? 32.293 6.600 -25.795 1.00 64.31 85 LYS A CA 1
ATOM 640 C C . LYS A 1 85 ? 31.093 6.265 -24.923 1.00 64.31 85 LYS A C 1
ATOM 642 O O . LYS A 1 85 ? 30.900 5.091 -24.599 1.00 64.31 85 LYS A O 1
ATOM 647 N N . ALA A 1 86 ? 30.365 7.295 -24.488 1.00 77.88 86 ALA A N 1
ATOM 648 C CA . ALA A 1 86 ? 29.234 7.138 -23.589 1.00 77.88 86 ALA A CA 1
ATOM 649 C C . ALA A 1 86 ? 28.342 6.028 -24.149 1.00 77.88 86 ALA A C 1
ATOM 651 O O . ALA A 1 86 ? 27.889 6.107 -25.294 1.00 77.88 86 ALA A O 1
ATOM 652 N N . MET A 1 87 ? 28.173 4.942 -23.388 1.00 89.00 87 MET A N 1
ATOM 653 C CA . MET A 1 87 ? 27.370 3.818 -23.861 1.00 89.00 87 MET A CA 1
ATOM 654 C C . MET A 1 87 ? 25.954 4.309 -24.148 1.00 89.00 87 MET A C 1
ATOM 656 O O . MET A 1 87 ? 25.427 5.154 -23.418 1.00 89.00 87 MET A O 1
ATOM 660 N N . SER A 1 88 ? 25.343 3.799 -25.218 1.00 93.00 88 SER A N 1
ATOM 661 C CA . SER A 1 88 ? 23.947 4.109 -25.511 1.00 93.00 88 SER A CA 1
ATOM 662 C C . SER A 1 88 ? 23.056 3.634 -24.362 1.00 93.00 88 SER A C 1
ATOM 664 O O . SER A 1 88 ? 23.361 2.639 -23.697 1.00 93.00 88 SER A O 1
ATOM 666 N N . THR A 1 89 ? 21.942 4.333 -24.135 1.00 94.75 89 THR A N 1
ATOM 667 C CA . THR A 1 89 ? 20.993 3.976 -23.071 1.00 94.75 89 THR A CA 1
ATOM 668 C C . THR A 1 89 ? 20.493 2.540 -23.232 1.00 94.75 89 THR A C 1
ATOM 670 O O . THR A 1 89 ? 20.532 1.792 -22.262 1.00 94.75 89 THR A O 1
ATOM 673 N N . GLY A 1 90 ? 20.154 2.096 -24.449 1.00 95.62 90 GLY A N 1
ATOM 674 C CA . GLY A 1 90 ? 19.716 0.714 -24.680 1.00 95.62 90 GLY A CA 1
ATOM 675 C C . GLY A 1 90 ? 20.773 -0.340 -24.335 1.00 95.62 90 GLY A C 1
ATOM 676 O O . GLY A 1 90 ? 20.442 -1.375 -23.760 1.00 95.62 90 GLY A O 1
ATOM 677 N N . LYS A 1 91 ? 22.065 -0.057 -24.568 1.00 95.06 91 LYS A N 1
ATOM 678 C CA . LYS A 1 91 ? 23.151 -0.959 -24.150 1.00 95.06 91 LYS A CA 1
ATOM 679 C C . LYS A 1 91 ? 23.274 -1.031 -22.628 1.00 95.06 91 LYS A C 1
ATOM 681 O O . LYS A 1 91 ? 23.539 -2.109 -22.099 1.00 95.06 91 LYS A O 1
ATOM 686 N N . ILE A 1 92 ? 23.091 0.087 -21.927 1.00 96.31 92 ILE A N 1
ATOM 687 C CA . ILE A 1 92 ? 23.073 0.107 -20.458 1.00 96.31 92 ILE A CA 1
ATOM 688 C C . ILE A 1 92 ? 21.883 -0.712 -19.950 1.00 96.31 92 ILE A C 1
ATOM 690 O O . ILE A 1 92 ? 22.089 -1.641 -19.175 1.00 96.31 92 ILE A O 1
ATOM 694 N N . VAL A 1 93 ? 20.673 -0.443 -20.451 1.00 97.25 93 VAL A N 1
ATOM 695 C CA . VAL A 1 93 ? 19.438 -1.148 -20.066 1.00 97.25 93 VAL A CA 1
ATOM 696 C C . VAL A 1 93 ? 19.557 -2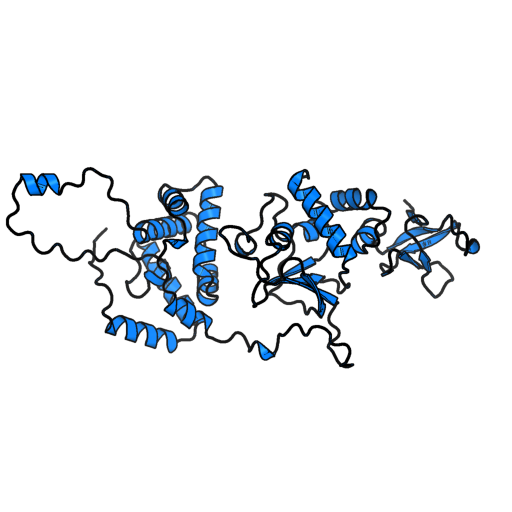.658 -20.290 1.00 97.25 93 VAL A C 1
ATOM 698 O O . VAL A 1 93 ? 19.231 -3.431 -19.394 1.00 97.25 93 VAL A O 1
ATOM 701 N N . PHE A 1 94 ? 20.106 -3.097 -21.427 1.00 97.00 94 PHE A N 1
ATOM 702 C CA . PHE A 1 94 ? 20.343 -4.519 -21.690 1.00 97.00 94 PHE A CA 1
ATOM 703 C C . PHE A 1 94 ? 21.266 -5.172 -20.655 1.00 97.00 94 PHE A C 1
ATOM 705 O O . PHE A 1 94 ? 20.949 -6.228 -20.112 1.00 97.00 94 PHE A O 1
ATOM 712 N N . ASN A 1 95 ? 22.404 -4.539 -20.350 1.00 96.38 95 ASN A N 1
ATOM 713 C CA . ASN A 1 95 ? 23.343 -5.083 -19.367 1.00 96.38 95 ASN A CA 1
ATOM 714 C C . ASN A 1 95 ? 22.746 -5.113 -17.956 1.00 96.38 95 ASN A C 1
ATOM 716 O O . ASN A 1 95 ? 23.024 -6.042 -17.197 1.00 96.38 95 ASN A O 1
ATOM 720 N N . VAL A 1 96 ? 21.897 -4.139 -17.621 1.00 97.38 96 VAL A N 1
ATOM 721 C CA . VAL A 1 96 ? 21.132 -4.149 -16.374 1.00 97.38 96 VAL A CA 1
ATOM 722 C C . VAL A 1 96 ? 20.174 -5.341 -16.343 1.00 97.38 96 VAL A C 1
ATOM 724 O O . VAL A 1 96 ? 20.212 -6.100 -15.382 1.00 97.38 96 VAL A O 1
ATOM 727 N N . TRP A 1 97 ? 19.390 -5.588 -17.397 1.00 97.94 97 TRP A N 1
ATOM 728 C CA . TRP A 1 97 ? 18.505 -6.758 -17.474 1.00 97.94 97 TRP A CA 1
ATOM 729 C C . TRP A 1 97 ? 19.249 -8.091 -17.310 1.00 97.94 97 TRP A C 1
ATOM 731 O O . TRP A 1 97 ? 18.862 -8.919 -16.482 1.00 97.94 97 TRP A O 1
ATOM 741 N N . VAL A 1 98 ? 20.370 -8.272 -18.017 1.00 96.38 98 VAL A N 1
ATOM 742 C CA . VAL A 1 98 ? 21.247 -9.448 -17.853 1.00 96.38 98 VAL A CA 1
ATOM 743 C C . VAL A 1 98 ? 21.737 -9.558 -16.407 1.00 96.38 98 VAL A C 1
ATOM 745 O O . VAL A 1 98 ? 21.735 -10.640 -15.813 1.00 96.38 98 VAL A O 1
ATOM 748 N N . GLY A 1 99 ? 22.134 -8.432 -15.815 1.00 95.94 99 GLY A N 1
ATOM 749 C CA . GLY A 1 99 ? 22.567 -8.347 -14.430 1.00 95.94 99 GLY A CA 1
ATOM 750 C C . GLY A 1 99 ? 21.471 -8.707 -13.428 1.00 95.94 99 GLY A C 1
ATOM 751 O O . GLY A 1 99 ? 21.788 -9.346 -12.426 1.00 95.94 99 GLY A O 1
ATOM 752 N N . LEU A 1 100 ? 20.224 -8.297 -13.659 1.00 96.75 100 LEU A N 1
ATOM 753 C CA . LEU A 1 100 ? 19.075 -8.623 -12.811 1.00 96.75 100 LEU A CA 1
ATOM 754 C C . LEU A 1 100 ? 18.748 -10.116 -12.887 1.00 96.75 100 LEU A C 1
ATOM 756 O O . LEU A 1 100 ? 18.559 -10.748 -11.849 1.00 96.75 100 LEU A O 1
ATOM 760 N N . ARG A 1 101 ? 18.782 -10.699 -14.092 1.00 95.19 101 ARG A N 1
ATOM 761 C CA . ARG A 1 101 ? 18.542 -12.134 -14.293 1.00 95.19 101 ARG A CA 1
ATOM 762 C C . ARG A 1 101 ? 19.578 -12.998 -13.583 1.00 95.19 101 ARG A C 1
ATOM 764 O O . ARG A 1 101 ? 19.220 -13.958 -12.914 1.00 95.19 101 ARG A O 1
ATOM 771 N N . LYS A 1 102 ? 20.865 -12.649 -13.698 1.00 94.56 102 LYS A N 1
ATOM 772 C CA . LYS A 1 102 ? 21.963 -13.391 -13.046 1.00 94.56 102 LYS A CA 1
ATOM 773 C C . LYS A 1 102 ? 21.838 -13.442 -11.518 1.00 94.56 102 LYS A C 1
ATOM 775 O O . LYS A 1 102 ? 22.421 -14.329 -10.908 1.00 94.56 102 LYS A O 1
ATOM 780 N N . HIS A 1 103 ? 21.098 -12.508 -10.922 1.00 95.88 103 HIS A N 1
ATOM 781 C CA . HIS A 1 103 ? 20.851 -12.437 -9.480 1.00 95.88 103 HIS A CA 1
ATOM 782 C C . HIS A 1 103 ? 19.431 -12.882 -9.093 1.00 95.88 103 HIS A C 1
ATOM 784 O O . HIS A 1 103 ? 19.038 -12.671 -7.950 1.00 95.88 103 HIS A O 1
ATOM 790 N N . ASP A 1 104 ? 18.665 -13.459 -10.028 1.00 95.06 104 ASP A N 1
ATOM 791 C CA . ASP A 1 104 ? 17.281 -13.911 -9.813 1.00 95.06 104 ASP A CA 1
ATOM 792 C C . ASP A 1 104 ? 16.365 -12.808 -9.233 1.00 95.06 104 ASP A C 1
ATOM 794 O O . ASP A 1 104 ? 15.524 -13.032 -8.364 1.00 95.06 104 ASP A O 1
ATOM 798 N N . LEU A 1 105 ? 16.571 -11.559 -9.674 1.00 93.31 105 LEU A N 1
ATOM 799 C CA . LEU A 1 105 ? 15.848 -10.392 -9.148 1.00 93.31 105 LEU A CA 1
ATOM 800 C C . LEU A 1 105 ? 14.536 -10.088 -9.871 1.00 93.31 105 LEU A C 1
ATOM 802 O O . LEU A 1 105 ? 13.813 -9.192 -9.439 1.00 93.31 105 LEU A O 1
ATOM 806 N N . PHE A 1 106 ? 14.215 -10.835 -10.924 1.00 93.31 106 PHE A N 1
ATOM 807 C CA . PHE A 1 106 ? 12.910 -10.817 -11.571 1.00 93.31 106 PHE A CA 1
ATOM 808 C C . PHE A 1 106 ? 12.508 -12.240 -11.960 1.00 93.31 106 PHE A C 1
ATOM 810 O O . PHE A 1 106 ? 13.368 -13.083 -12.216 1.00 93.31 106 PHE A O 1
ATOM 817 N N . LYS A 1 107 ? 11.199 -12.487 -12.039 1.00 93.56 107 LYS A N 1
ATOM 818 C CA . LYS A 1 107 ? 10.625 -13.741 -12.542 1.00 93.56 107 LYS A CA 1
ATOM 819 C C . LYS A 1 107 ? 9.922 -13.486 -13.864 1.00 93.56 107 LYS A C 1
ATOM 821 O O . LYS A 1 107 ? 9.367 -12.409 -14.070 1.00 93.56 107 LYS A O 1
ATOM 826 N N . GLU A 1 108 ? 9.922 -14.480 -14.745 1.00 96.38 108 GLU A N 1
ATOM 827 C CA . GLU A 1 108 ? 9.283 -14.365 -16.061 1.00 96.38 108 GLU A CA 1
ATOM 828 C C . GLU A 1 108 ? 7.782 -14.074 -15.923 1.00 96.38 108 GLU A C 1
ATOM 830 O O . GLU A 1 108 ? 7.297 -13.124 -16.531 1.00 96.38 108 GLU A O 1
ATOM 835 N N . ASP A 1 109 ? 7.083 -14.780 -15.028 1.00 91.94 109 ASP A N 1
ATOM 836 C CA . ASP A 1 109 ? 5.655 -14.560 -14.748 1.00 91.94 109 ASP A CA 1
ATOM 837 C C . ASP A 1 109 ? 5.348 -13.129 -14.275 1.00 91.94 109 ASP A C 1
ATOM 839 O O . ASP A 1 109 ? 4.364 -12.520 -14.702 1.00 91.94 109 ASP A O 1
ATOM 843 N N . ASP A 1 110 ? 6.205 -12.567 -13.418 1.00 91.38 110 ASP A N 1
ATOM 844 C CA . ASP A 1 110 ? 6.051 -11.200 -12.913 1.00 91.38 110 ASP A CA 1
ATOM 845 C C . ASP A 1 110 ? 6.288 -10.175 -14.030 1.00 91.38 110 ASP A C 1
ATOM 847 O O . ASP A 1 110 ? 5.585 -9.166 -14.112 1.00 91.38 110 ASP A O 1
ATOM 851 N N . MET A 1 111 ? 7.239 -10.449 -14.929 1.00 96.88 111 MET A N 1
ATOM 852 C CA . MET A 1 111 ? 7.514 -9.606 -16.090 1.00 96.88 111 MET A CA 1
ATOM 853 C C . MET A 1 111 ? 6.376 -9.661 -17.118 1.00 96.88 111 MET A C 1
ATOM 855 O O . MET A 1 111 ? 5.990 -8.613 -17.637 1.00 96.88 111 MET A O 1
ATOM 859 N N . VAL A 1 112 ? 5.789 -10.842 -17.359 1.00 95.25 112 VAL A N 1
ATOM 860 C CA . VAL A 1 112 ? 4.572 -11.009 -18.177 1.00 95.25 112 VAL A CA 1
ATOM 861 C C . VAL A 1 112 ? 3.435 -10.192 -17.584 1.00 95.25 112 VAL A C 1
ATOM 863 O O . VAL A 1 112 ? 2.809 -9.398 -18.286 1.00 95.25 112 VAL A O 1
ATOM 866 N N . LEU A 1 113 ? 3.189 -10.343 -16.280 1.00 88.12 113 LEU A N 1
ATOM 867 C CA . LEU A 1 113 ? 2.134 -9.616 -15.585 1.00 88.12 113 LEU A CA 1
ATOM 868 C C . LEU A 1 113 ? 2.361 -8.101 -15.646 1.00 88.12 113 LEU A C 1
ATOM 870 O O . LEU A 1 113 ? 1.411 -7.349 -15.861 1.00 88.12 113 LEU A O 1
ATOM 874 N N . ALA A 1 114 ? 3.604 -7.650 -15.472 1.00 90.50 114 ALA A N 1
ATOM 875 C CA . ALA A 1 114 ? 3.961 -6.242 -15.554 1.00 90.50 114 ALA A CA 1
ATOM 876 C C . ALA A 1 114 ? 3.773 -5.690 -16.972 1.00 90.50 114 ALA A C 1
ATOM 878 O O . ALA A 1 114 ? 3.225 -4.602 -17.120 1.00 90.50 114 ALA A O 1
ATOM 879 N N . LEU A 1 115 ? 4.178 -6.425 -18.009 1.00 95.19 115 LEU A N 1
ATOM 880 C CA . LEU A 1 115 ? 4.000 -6.015 -19.402 1.00 95.19 115 LEU A CA 1
ATOM 881 C C . LEU A 1 115 ? 2.518 -5.951 -19.784 1.00 95.19 115 LEU A C 1
ATOM 883 O O . LEU A 1 115 ? 2.061 -4.920 -20.272 1.00 95.19 115 LEU A O 1
ATOM 887 N N . TRP A 1 116 ? 1.754 -6.998 -19.475 1.00 92.12 116 TRP A N 1
ATOM 888 C CA . TRP A 1 116 ? 0.315 -7.059 -19.739 1.00 92.12 116 TRP A CA 1
ATOM 889 C C . TRP A 1 116 ? -0.467 -5.948 -19.020 1.00 92.12 116 TRP A C 1
ATOM 891 O O . TRP A 1 116 ? -1.424 -5.401 -19.558 1.00 92.12 116 TRP A O 1
ATOM 901 N N . LYS A 1 117 ? -0.028 -5.541 -17.821 1.00 85.88 117 LYS A N 1
ATOM 902 C CA . LYS A 1 117 ? -0.631 -4.430 -17.065 1.00 85.88 117 LYS A CA 1
ATOM 903 C C . LYS A 1 117 ? -0.086 -3.042 -17.428 1.00 85.88 117 LYS A C 1
ATOM 905 O O . LYS A 1 117 ? -0.471 -2.071 -16.779 1.00 85.88 117 LYS A O 1
ATOM 910 N N . GLY A 1 118 ? 0.829 -2.924 -18.396 1.00 88.88 118 GLY A N 1
ATOM 911 C CA . GLY A 1 118 ? 1.472 -1.647 -18.751 1.00 88.88 118 GLY A CA 1
ATOM 912 C C . GLY A 1 118 ? 2.348 -1.067 -17.637 1.00 88.88 118 GLY A C 1
ATOM 913 O O . GLY A 1 118 ? 2.564 0.139 -17.554 1.00 88.88 118 GLY A O 1
ATOM 914 N N . MET A 1 119 ? 2.830 -1.924 -16.742 1.00 92.12 119 MET A N 1
ATOM 915 C CA . MET A 1 119 ? 3.660 -1.589 -15.587 1.00 92.12 119 MET A CA 1
ATOM 916 C C . MET A 1 119 ? 5.129 -1.992 -15.763 1.00 92.12 119 MET A C 1
ATOM 918 O O . MET A 1 119 ? 5.921 -1.787 -14.844 1.00 92.12 119 MET A O 1
ATOM 922 N N . LEU A 1 120 ? 5.521 -2.551 -16.912 1.00 95.62 120 LEU A N 1
ATOM 923 C CA . LEU A 1 120 ? 6.884 -3.041 -17.140 1.00 95.62 120 LEU A CA 1
ATOM 924 C C . LEU A 1 120 ? 7.985 -1.991 -16.864 1.00 95.62 120 LEU A C 1
ATOM 926 O O . LEU A 1 120 ? 8.961 -2.358 -16.212 1.00 95.62 120 LEU A O 1
ATOM 930 N N . PRO A 1 121 ? 7.855 -0.696 -17.231 1.00 95.75 121 PRO A N 1
ATOM 931 C CA . PRO A 1 121 ? 8.876 0.300 -16.895 1.00 95.75 121 PRO A CA 1
ATOM 932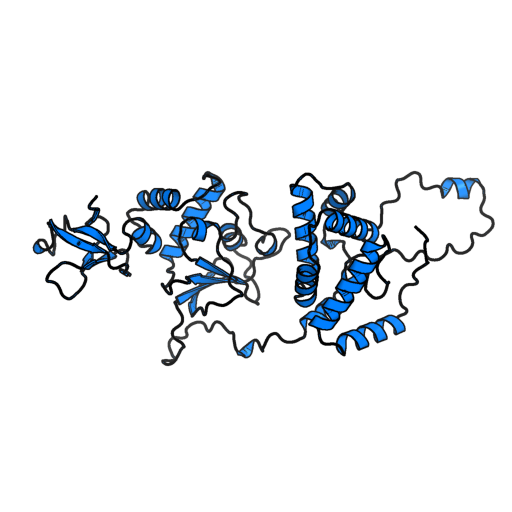 C C . PRO A 1 121 ? 9.053 0.492 -15.382 1.00 95.75 121 PRO A C 1
ATOM 934 O O . PRO A 1 121 ? 10.175 0.609 -14.889 1.00 95.75 121 PRO A O 1
ATOM 937 N N . ALA A 1 122 ? 7.946 0.487 -14.631 1.00 88.44 122 ALA A N 1
ATOM 938 C CA . ALA A 1 122 ? 7.965 0.605 -13.175 1.00 88.44 122 ALA A CA 1
ATOM 939 C C . ALA A 1 122 ? 8.522 -0.664 -12.514 1.00 88.44 122 ALA A C 1
ATOM 941 O O . ALA A 1 122 ? 9.299 -0.570 -11.567 1.00 88.44 122 ALA A O 1
ATOM 942 N N . TYR A 1 123 ? 8.168 -1.837 -13.043 1.00 93.31 123 TYR A N 1
ATOM 943 C CA . TYR A 1 123 ? 8.706 -3.122 -12.600 1.00 93.31 123 TYR A CA 1
ATOM 944 C C . TYR A 1 123 ? 10.222 -3.210 -12.807 1.00 93.31 123 TYR A C 1
ATOM 946 O O . TYR A 1 123 ? 10.953 -3.581 -11.891 1.00 93.31 123 TYR A O 1
ATOM 954 N N . PHE A 1 124 ? 10.710 -2.801 -13.980 1.00 97.38 124 PHE A N 1
ATOM 955 C CA . PHE A 1 124 ? 12.141 -2.727 -14.258 1.00 97.38 124 PHE A CA 1
ATOM 956 C C . PHE A 1 124 ? 12.854 -1.798 -13.272 1.00 97.38 124 PHE A C 1
ATOM 958 O O . PHE A 1 124 ? 13.851 -2.189 -12.670 1.00 97.38 124 PHE A O 1
ATOM 965 N N . MET A 1 125 ? 12.315 -0.595 -13.053 1.00 94.81 125 MET A N 1
ATOM 966 C CA . MET A 1 125 ? 12.856 0.360 -12.085 1.00 94.81 125 MET A CA 1
ATOM 967 C C . MET A 1 125 ? 12.949 -0.230 -10.669 1.00 94.81 125 MET A C 1
ATOM 969 O O . MET A 1 125 ? 13.971 -0.054 -10.006 1.00 94.81 125 MET A O 1
ATOM 973 N N . ASP A 1 126 ? 11.924 -0.964 -10.227 1.00 88.31 126 ASP A N 1
ATOM 974 C CA . ASP A 1 126 ? 11.914 -1.659 -8.933 1.00 88.31 126 ASP A CA 1
ATOM 975 C C . ASP A 1 126 ? 13.019 -2.709 -8.826 1.00 88.31 126 ASP A C 1
ATOM 977 O O . ASP A 1 126 ? 13.805 -2.688 -7.875 1.00 88.31 126 ASP A O 1
ATOM 981 N N . CYS A 1 127 ? 13.171 -3.542 -9.855 1.00 95.69 127 CYS A N 1
ATOM 982 C CA . CYS A 1 127 ? 14.233 -4.542 -9.907 1.00 95.69 127 CYS A CA 1
ATOM 983 C C . CYS A 1 127 ? 15.628 -3.894 -9.816 1.00 95.69 127 CYS A C 1
ATOM 985 O O . CYS A 1 127 ? 16.487 -4.363 -9.061 1.00 95.69 127 CYS A O 1
ATOM 987 N N . VAL A 1 128 ? 15.850 -2.787 -10.538 1.00 95.62 128 VAL A N 1
ATOM 988 C CA . VAL A 1 128 ? 17.118 -2.035 -10.519 1.00 95.62 128 VAL A CA 1
ATOM 989 C C . VAL A 1 128 ? 17.408 -1.457 -9.139 1.00 95.62 128 VAL A C 1
ATOM 991 O O . VAL A 1 128 ? 18.506 -1.651 -8.612 1.00 95.62 128 VAL A O 1
ATOM 994 N N . LEU A 1 129 ? 16.434 -0.775 -8.536 1.00 90.25 129 LEU A N 1
ATOM 995 C CA . LEU A 1 129 ? 16.600 -0.155 -7.223 1.00 90.25 129 LEU A CA 1
ATOM 996 C C . LEU A 1 129 ? 16.834 -1.207 -6.138 1.00 90.25 129 LEU A C 1
ATOM 998 O O . LEU A 1 129 ? 17.747 -1.054 -5.327 1.00 90.25 129 LEU A O 1
ATOM 1002 N N . LYS A 1 130 ? 16.100 -2.324 -6.171 1.00 89.25 130 LYS A N 1
ATOM 1003 C CA . LYS A 1 130 ? 16.304 -3.454 -5.256 1.00 89.25 130 LYS A CA 1
ATOM 1004 C C . LYS A 1 130 ? 17.728 -4.006 -5.342 1.00 89.25 130 LYS A C 1
ATOM 1006 O O . LYS A 1 130 ? 18.369 -4.200 -4.309 1.00 89.25 130 LYS A O 1
ATOM 1011 N N . LYS A 1 131 ? 18.250 -4.210 -6.558 1.00 93.81 131 LYS A N 1
ATOM 1012 C CA . LYS A 1 131 ? 19.632 -4.674 -6.763 1.00 93.81 131 LYS A CA 1
ATOM 1013 C C . LYS A 1 131 ? 20.662 -3.685 -6.221 1.00 93.81 131 LYS A C 1
ATOM 1015 O O . LYS A 1 131 ? 21.613 -4.081 -5.541 1.00 93.81 131 LYS A O 1
ATOM 1020 N N . TYR A 1 132 ? 20.472 -2.406 -6.539 1.00 90.44 132 TYR A N 1
ATOM 1021 C CA . TYR A 1 132 ? 21.382 -1.337 -6.151 1.00 90.44 132 TYR A CA 1
ATOM 1022 C C . TYR A 1 132 ? 21.439 -1.179 -4.625 1.00 90.44 132 TYR A C 1
ATOM 1024 O O . TYR A 1 132 ? 22.525 -1.170 -4.048 1.00 90.44 132 TYR A O 1
ATOM 1032 N N . HIS A 1 133 ? 20.284 -1.161 -3.952 1.00 84.31 133 HIS A N 1
ATOM 1033 C CA . HIS A 1 133 ? 20.197 -1.056 -2.492 1.00 84.31 133 HIS A CA 1
ATOM 1034 C C . HIS A 1 133 ? 20.720 -2.288 -1.749 1.00 84.31 133 HIS A C 1
ATOM 1036 O O . HIS A 1 133 ? 21.192 -2.156 -0.623 1.00 84.31 133 HIS A O 1
ATOM 1042 N N . ALA A 1 134 ? 20.719 -3.464 -2.379 1.00 90.69 134 ALA A N 1
ATOM 1043 C CA . ALA A 1 134 ? 21.374 -4.651 -1.833 1.00 90.69 134 ALA A CA 1
ATOM 1044 C C . ALA A 1 134 ? 22.919 -4.565 -1.844 1.00 90.69 134 ALA A C 1
ATOM 1046 O O . ALA A 1 134 ? 23.582 -5.524 -1.459 1.00 90.69 134 ALA A O 1
ATOM 1047 N N . GLY A 1 135 ? 23.510 -3.454 -2.310 1.00 90.56 135 GLY A N 1
ATOM 1048 C CA . GLY A 1 135 ? 24.964 -3.278 -2.407 1.00 90.56 135 GLY A CA 1
ATOM 1049 C C . GLY A 1 135 ? 25.605 -4.075 -3.548 1.00 90.56 135 GLY A C 1
ATOM 1050 O O . GLY A 1 135 ? 26.823 -4.204 -3.602 1.00 90.56 135 GLY A O 1
ATOM 1051 N N . SER A 1 136 ? 24.786 -4.605 -4.460 1.00 90.06 136 SER A N 1
ATOM 1052 C CA . SER A 1 136 ? 25.201 -5.464 -5.582 1.00 90.06 136 SER A CA 1
ATOM 1053 C C . SER A 1 136 ? 25.066 -4.782 -6.951 1.00 90.06 136 SER A C 1
ATOM 1055 O O . SER A 1 136 ? 25.085 -5.438 -7.994 1.00 90.06 136 SER A O 1
ATOM 1057 N N . GLY A 1 137 ? 24.891 -3.456 -6.965 1.00 88.88 137 GLY A N 1
ATOM 1058 C CA . GLY A 1 137 ? 24.807 -2.672 -8.195 1.00 88.88 137 GLY A CA 1
ATOM 1059 C C . GLY A 1 137 ? 26.118 -2.723 -8.982 1.00 88.88 137 GLY A C 1
ATOM 1060 O O . GLY A 1 137 ? 27.197 -2.565 -8.414 1.00 88.88 137 GLY A O 1
ATOM 1061 N N . SER A 1 138 ? 26.037 -2.937 -10.294 1.00 93.62 138 SER A N 1
ATOM 1062 C CA . SER A 1 138 ? 27.184 -2.786 -11.187 1.00 93.62 138 SER A CA 1
ATOM 1063 C C . SER A 1 138 ? 27.291 -1.340 -11.681 1.00 93.62 138 SER A C 1
ATOM 1065 O O . SER A 1 138 ? 26.431 -0.495 -11.417 1.00 93.62 138 SER A O 1
ATOM 1067 N N . TYR A 1 139 ? 28.344 -1.064 -12.452 1.00 94.75 139 TYR A N 1
ATOM 1068 C CA . TYR A 1 139 ? 28.507 0.213 -13.145 1.00 94.75 139 TYR A CA 1
ATOM 1069 C C . TYR A 1 139 ? 27.270 0.589 -13.985 1.00 94.75 139 TYR A C 1
ATOM 1071 O O . TYR A 1 139 ? 26.895 1.758 -14.029 1.00 94.75 139 TYR A O 1
ATOM 1079 N N . TYR A 1 140 ? 26.595 -0.389 -14.603 1.00 96.56 140 TYR A N 1
ATOM 1080 C CA . TYR A 1 140 ? 25.434 -0.127 -15.456 1.00 96.56 140 TYR A CA 1
ATOM 1081 C C . TYR A 1 140 ? 24.217 0.372 -14.671 1.00 96.56 140 TYR A C 1
ATOM 1083 O O . TYR A 1 140 ? 23.547 1.292 -15.132 1.00 96.56 140 TYR A O 1
ATOM 1091 N N . GLU A 1 141 ? 23.933 -0.187 -13.490 1.00 96.00 141 GLU A N 1
ATOM 1092 C CA . GLU A 1 141 ? 22.842 0.294 -12.636 1.00 96.00 141 GLU A CA 1
ATOM 1093 C C . GLU A 1 141 ? 23.136 1.707 -12.120 1.00 96.00 141 GLU A C 1
ATOM 1095 O O . GLU A 1 141 ? 22.248 2.553 -12.153 1.00 96.00 141 GLU A O 1
ATOM 1100 N N . ALA A 1 142 ? 24.376 1.989 -11.704 1.00 90.62 142 ALA A N 1
ATOM 1101 C CA . ALA A 1 142 ? 24.772 3.325 -11.253 1.00 90.62 142 ALA A CA 1
ATOM 1102 C C . ALA A 1 142 ? 24.633 4.376 -12.371 1.00 90.62 142 ALA A C 1
ATOM 1104 O O . ALA A 1 142 ? 24.028 5.428 -12.164 1.00 90.62 142 ALA A O 1
ATOM 1105 N N . GLU A 1 143 ? 25.126 4.065 -13.573 1.00 93.88 143 GLU A N 1
ATOM 1106 C CA . GLU A 1 143 ? 25.001 4.925 -14.754 1.00 93.88 143 GLU A CA 1
ATOM 1107 C C . GLU A 1 143 ? 23.526 5.131 -15.145 1.00 93.88 143 GLU A C 1
ATOM 1109 O O . GLU A 1 143 ? 23.110 6.248 -15.461 1.00 93.88 143 GLU A O 1
ATOM 1114 N N . LEU A 1 144 ? 22.701 4.078 -15.093 1.00 95.75 144 LEU A N 1
ATOM 1115 C CA . LEU A 1 144 ? 21.270 4.177 -15.382 1.00 95.75 144 LEU A CA 1
ATOM 1116 C C . LEU A 1 144 ? 20.541 5.065 -14.365 1.00 95.75 144 LEU A C 1
ATOM 1118 O O . LEU A 1 144 ? 19.723 5.896 -14.759 1.00 95.75 144 LEU A O 1
ATOM 1122 N N . LEU A 1 145 ? 20.853 4.923 -13.074 1.00 90.88 145 LEU A N 1
ATOM 1123 C CA . LEU A 1 145 ? 20.298 5.761 -12.009 1.00 90.88 145 LEU A CA 1
ATOM 1124 C C . LEU A 1 145 ? 20.702 7.228 -12.180 1.00 90.88 145 LEU A C 1
ATOM 1126 O O . LEU A 1 145 ? 19.866 8.111 -11.994 1.00 90.88 145 LEU A O 1
ATOM 1130 N N . GLN A 1 146 ? 21.945 7.489 -12.593 1.00 90.38 146 GLN A N 1
ATOM 1131 C CA . GLN A 1 146 ? 22.430 8.839 -12.876 1.00 90.38 146 GLN A CA 1
ATOM 1132 C C . GLN A 1 146 ? 21.708 9.478 -14.071 1.00 90.38 146 GLN A C 1
ATOM 1134 O O . GLN A 1 146 ? 21.349 10.654 -14.013 1.00 90.38 146 GLN A O 1
ATOM 1139 N N . ARG A 1 147 ? 21.478 8.721 -15.153 1.00 91.38 147 ARG A N 1
ATOM 1140 C CA . ARG A 1 147 ? 20.738 9.201 -16.337 1.00 91.38 147 ARG A CA 1
ATOM 1141 C C . ARG A 1 147 ? 19.237 9.339 -16.087 1.00 91.38 147 ARG A C 1
ATOM 1143 O O . ARG A 1 147 ? 18.575 10.153 -16.728 1.00 91.38 147 ARG A O 1
ATOM 1150 N N . GLY A 1 148 ? 18.711 8.544 -15.159 1.00 91.31 148 GLY A N 1
ATOM 1151 C CA . GLY A 1 148 ? 17.296 8.445 -14.848 1.00 91.31 148 GLY A CA 1
ATOM 1152 C C . GLY A 1 148 ? 16.519 7.582 -15.847 1.00 91.31 148 GLY A C 1
ATOM 1153 O O . GLY A 1 148 ? 16.809 7.514 -17.041 1.00 91.31 148 GLY A O 1
ATOM 1154 N N . PHE A 1 149 ? 15.449 6.953 -15.361 1.00 92.50 149 PHE A N 1
ATOM 1155 C CA . PHE A 1 149 ? 14.623 6.024 -16.144 1.00 92.50 149 PHE A CA 1
ATOM 1156 C C . PHE A 1 149 ? 13.814 6.692 -17.267 1.00 92.50 149 PHE A C 1
ATOM 1158 O O . PHE A 1 149 ? 13.360 6.016 -18.186 1.00 92.50 149 PHE A O 1
ATOM 1165 N N . ARG A 1 150 ? 13.650 8.023 -17.228 1.00 89.00 150 ARG A N 1
ATOM 1166 C CA . ARG A 1 150 ? 12.931 8.786 -18.266 1.00 89.00 150 ARG A CA 1
ATOM 1167 C C . ARG A 1 150 ? 13.659 8.810 -19.612 1.00 89.00 150 ARG A C 1
ATOM 1169 O O . ARG A 1 150 ? 13.023 9.070 -20.623 1.00 89.00 150 ARG A O 1
ATOM 1176 N N . ALA A 1 151 ? 14.968 8.556 -19.619 1.00 90.88 151 ALA A N 1
ATOM 1177 C CA . ALA A 1 151 ? 15.770 8.500 -20.838 1.00 90.88 151 ALA A CA 1
ATOM 1178 C C . ALA A 1 151 ? 15.620 7.170 -21.601 1.00 90.88 151 ALA A C 1
ATOM 1180 O O . ALA A 1 151 ? 16.204 7.013 -22.671 1.00 90.88 151 ALA A O 1
ATOM 1181 N N . ILE A 1 152 ? 14.896 6.195 -21.040 1.00 96.12 152 ILE A N 1
ATOM 1182 C CA . ILE A 1 152 ? 14.668 4.898 -21.673 1.00 96.12 152 ILE A CA 1
ATOM 1183 C C . ILE A 1 152 ? 13.525 5.034 -22.681 1.00 96.12 152 ILE A C 1
ATOM 1185 O O . ILE A 1 152 ? 12.412 5.427 -22.333 1.00 96.12 152 ILE A O 1
ATOM 1189 N N . GLU A 1 153 ? 13.804 4.680 -23.931 1.00 95.25 153 GLU A N 1
ATOM 1190 C CA . GLU A 1 153 ? 12.825 4.679 -25.015 1.00 95.25 153 GLU A CA 1
ATOM 1191 C C . GLU A 1 153 ? 11.990 3.394 -24.980 1.00 95.25 153 GLU A C 1
ATOM 1193 O O . GLU A 1 153 ? 12.410 2.343 -25.468 1.00 95.25 153 GLU A O 1
ATOM 1198 N N . TRP A 1 154 ? 10.803 3.485 -24.382 1.00 96.62 154 TRP A N 1
ATOM 1199 C CA . TRP A 1 154 ? 9.830 2.396 -24.334 1.00 96.62 154 TRP A CA 1
ATOM 1200 C C . TRP A 1 154 ? 8.909 2.402 -25.554 1.00 96.62 154 TRP A C 1
ATOM 1202 O O . TRP A 1 154 ? 8.533 3.454 -26.074 1.00 96.62 154 TRP A O 1
ATOM 1212 N N . ASP A 1 155 ? 8.476 1.217 -25.971 1.00 96.38 155 ASP A N 1
ATOM 1213 C CA . ASP A 1 155 ? 7.462 1.037 -27.005 1.00 96.38 155 ASP A CA 1
ATOM 1214 C C . ASP A 1 155 ? 6.045 1.324 -26.484 1.00 96.38 155 ASP A C 1
ATOM 1216 O O . ASP A 1 155 ? 5.265 0.415 -26.196 1.00 96.38 155 ASP A O 1
ATOM 1220 N N . VAL A 1 156 ? 5.718 2.609 -26.337 1.00 94.25 156 VAL A N 1
ATOM 1221 C CA . VAL A 1 156 ? 4.432 3.055 -25.777 1.00 94.25 156 VAL A CA 1
ATOM 1222 C C . VAL A 1 156 ? 3.243 2.470 -26.544 1.00 94.25 156 VAL A C 1
ATOM 1224 O O . VAL A 1 156 ? 2.259 2.074 -25.930 1.00 94.25 156 VAL A O 1
ATOM 1227 N N . GLU A 1 157 ? 3.344 2.340 -27.870 1.00 94.25 157 GLU A N 1
ATOM 1228 C CA . GLU A 1 157 ? 2.251 1.821 -28.696 1.00 94.25 157 GLU A CA 1
ATOM 1229 C C . GLU A 1 157 ? 1.942 0.350 -28.389 1.00 94.25 157 GLU A C 1
ATOM 1231 O O . GLU A 1 157 ? 0.774 -0.014 -28.248 1.00 94.25 157 GLU A O 1
ATOM 1236 N N . VAL A 1 158 ? 2.964 -0.499 -28.241 1.00 94.06 158 VAL A N 1
ATOM 1237 C CA . VAL A 1 158 ? 2.746 -1.904 -27.862 1.00 94.06 158 VAL A CA 1
ATOM 1238 C C . VAL A 1 158 ? 2.221 -2.007 -26.434 1.00 94.06 158 VAL A C 1
ATOM 1240 O O . VAL A 1 158 ? 1.276 -2.755 -26.201 1.00 94.06 158 VAL A O 1
ATOM 1243 N N . HIS A 1 159 ? 2.767 -1.232 -25.488 1.00 93.12 159 HIS A N 1
ATOM 1244 C CA . HIS A 1 159 ? 2.263 -1.214 -24.106 1.00 93.12 159 HIS A CA 1
ATOM 1245 C C . HIS A 1 159 ? 0.786 -0.796 -24.053 1.00 93.12 159 HIS A C 1
ATOM 1247 O O . HIS A 1 159 ? 0.002 -1.384 -23.311 1.00 93.12 159 HIS A O 1
ATOM 1253 N N . GLU A 1 160 ? 0.371 0.164 -24.881 1.00 92.25 160 GLU A N 1
ATOM 1254 C CA . GLU A 1 160 ? -1.038 0.524 -25.032 1.00 92.25 160 GLU A CA 1
ATOM 1255 C C . GLU A 1 160 ? -1.879 -0.598 -25.652 1.00 92.25 160 GLU A C 1
ATOM 1257 O O . GLU A 1 160 ? -2.998 -0.824 -25.207 1.00 92.25 160 GLU A O 1
ATOM 1262 N N . ILE A 1 161 ? -1.391 -1.295 -26.684 1.00 92.62 161 ILE A N 1
ATOM 1263 C CA . ILE A 1 161 ? -2.128 -2.414 -27.300 1.00 92.62 161 ILE A CA 1
ATOM 1264 C C . ILE A 1 161 ? -2.386 -3.514 -26.266 1.00 92.62 161 ILE A C 1
ATOM 1266 O O . ILE A 1 161 ? -3.517 -3.973 -26.147 1.00 92.62 161 ILE A O 1
ATOM 1270 N N . LEU A 1 162 ? -1.369 -3.879 -25.481 1.00 91.81 162 LEU A N 1
ATOM 1271 C CA . LEU A 1 162 ? -1.470 -4.947 -24.481 1.00 91.81 162 LEU A CA 1
ATOM 1272 C C . LEU A 1 162 ? -2.361 -4.577 -23.283 1.00 91.81 162 LEU A C 1
ATOM 1274 O O . LEU A 1 162 ? -2.865 -5.462 -22.601 1.00 91.81 162 LEU A O 1
ATOM 1278 N N . THR A 1 163 ? -2.582 -3.285 -23.033 1.00 89.38 163 THR A N 1
ATOM 1279 C CA . THR A 1 163 ? -3.435 -2.794 -21.933 1.00 89.38 163 THR A CA 1
ATOM 1280 C C . THR A 1 163 ? -4.844 -2.398 -22.368 1.00 89.38 163 THR A C 1
ATOM 1282 O O . THR A 1 163 ? -5.694 -2.145 -21.513 1.00 89.38 163 THR A O 1
ATOM 1285 N N . LYS A 1 164 ? -5.103 -2.321 -23.681 1.00 80.94 164 LYS A N 1
ATOM 1286 C CA . LYS A 1 164 ? -6.394 -1.912 -24.260 1.00 80.94 164 LYS A CA 1
ATOM 1287 C C . LYS A 1 164 ? -7.471 -2.981 -24.174 1.00 80.94 164 LYS A C 1
ATOM 1289 O O . LYS A 1 164 ? -8.637 -2.629 -24.352 1.00 80.94 164 LYS A O 1
ATOM 1294 N N . ASP A 1 165 ? -7.116 -4.233 -23.888 1.00 62.19 165 ASP A N 1
ATOM 1295 C CA . ASP A 1 165 ? -8.131 -5.224 -23.564 1.00 62.19 165 ASP A CA 1
ATOM 1296 C C . ASP A 1 165 ? -8.837 -4.757 -22.287 1.00 62.19 165 ASP A C 1
ATOM 1298 O O . ASP A 1 165 ? -8.181 -4.569 -21.253 1.00 62.19 165 ASP A O 1
ATOM 1302 N N . PRO A 1 166 ? -10.146 -4.459 -22.344 1.00 48.72 166 PRO A N 1
ATOM 1303 C CA . PRO A 1 166 ? -10.836 -3.925 -21.201 1.00 48.72 166 PRO A CA 1
ATOM 1304 C C . PRO A 1 166 ? -10.756 -4.985 -20.109 1.00 48.72 166 PRO A C 1
ATOM 1306 O O . PRO A 1 166 ? -11.424 -6.018 -20.162 1.00 48.72 166 PRO A O 1
ATOM 1309 N N . ASN A 1 167 ? -10.018 -4.671 -19.042 1.00 46.59 167 ASN A N 1
ATOM 1310 C CA . ASN A 1 167 ? -10.496 -5.043 -17.718 1.00 46.59 167 ASN A CA 1
ATOM 1311 C C . ASN A 1 167 ? -12.027 -4.859 -17.730 1.00 46.59 167 ASN A C 1
ATOM 1313 O O . ASN A 1 167 ? -12.479 -3.827 -18.247 1.00 46.59 167 ASN A O 1
ATOM 1317 N N . PRO A 1 168 ? -12.812 -5.836 -17.233 1.00 36.88 168 PRO A N 1
ATOM 1318 C CA . PRO A 1 168 ? -14.270 -5.820 -17.324 1.00 36.88 168 PRO A CA 1
ATOM 1319 C C . PRO A 1 168 ? -14.803 -4.410 -17.041 1.00 36.88 168 PRO A C 1
ATOM 1321 O O . PRO A 1 168 ? -14.305 -3.748 -16.123 1.00 36.88 168 PRO A O 1
ATOM 1324 N N . PRO A 1 169 ? -15.730 -3.912 -17.878 1.00 35.03 169 PRO A N 1
ATOM 1325 C CA . PRO A 1 169 ? -15.912 -2.492 -18.130 1.00 35.03 169 PRO A CA 1
ATOM 1326 C C . PRO A 1 169 ? -16.045 -1.690 -16.834 1.00 35.03 169 PRO A C 1
ATOM 1328 O O . PRO A 1 169 ? -16.806 -2.034 -15.929 1.00 35.03 169 PRO A O 1
ATOM 1331 N N . ALA A 1 170 ? -15.327 -0.567 -16.778 1.00 39.16 170 ALA A N 1
ATOM 1332 C CA . ALA A 1 170 ? -15.318 0.376 -15.659 1.00 39.16 170 ALA A CA 1
ATOM 1333 C C . ALA A 1 170 ? -16.712 0.936 -15.286 1.00 39.16 170 ALA A C 1
ATOM 1335 O O . ALA A 1 170 ? -16.856 1.583 -14.250 1.00 39.16 170 ALA A O 1
ATOM 1336 N N . SER A 1 171 ? -17.752 0.656 -16.081 1.00 34.81 171 SER A N 1
ATOM 1337 C CA . SER A 1 171 ? -19.154 0.933 -15.757 1.00 34.81 171 SER A CA 1
ATOM 1338 C C . SER A 1 171 ? -19.721 0.077 -14.613 1.00 34.81 171 SER A C 1
ATOM 1340 O O . SER A 1 171 ? -20.783 0.417 -14.102 1.00 34.81 171 SER A O 1
ATOM 1342 N N . GLN A 1 172 ? -19.027 -0.974 -14.158 1.00 35.44 172 GLN A N 1
ATOM 1343 C CA . GLN A 1 172 ? -19.397 -1.727 -12.948 1.00 35.44 172 GLN A CA 1
ATOM 1344 C C . GLN A 1 172 ? -18.720 -1.241 -11.654 1.00 35.44 172 GLN A C 1
ATOM 1346 O O . GLN A 1 172 ? -19.038 -1.752 -10.586 1.00 35.44 172 GLN A O 1
ATOM 1351 N N . TRP A 1 173 ? -17.802 -0.266 -11.705 1.00 42.38 173 TRP A N 1
ATOM 1352 C CA . TRP A 1 173 ? -16.908 0.004 -10.566 1.00 42.38 173 TRP A CA 1
ATOM 1353 C C . TRP A 1 173 ? -16.692 1.489 -10.285 1.00 42.38 173 TRP A C 1
ATOM 1355 O O . TRP A 1 173 ? -15.581 1.925 -9.971 1.00 42.38 173 TRP A O 1
ATOM 1365 N N . GLN A 1 174 ? -17.766 2.271 -10.363 1.00 34.72 174 GLN A N 1
ATOM 1366 C CA . GLN A 1 174 ? -17.777 3.605 -9.779 1.00 34.72 174 GLN A CA 1
ATOM 1367 C C . GLN A 1 174 ? -17.968 3.471 -8.267 1.00 34.72 174 GLN A C 1
ATOM 1369 O O . GLN A 1 174 ? -18.943 2.887 -7.803 1.00 34.72 174 GLN A O 1
ATOM 1374 N N . ALA A 1 175 ? -17.041 4.026 -7.486 1.00 38.19 175 ALA A N 1
ATOM 1375 C CA . ALA A 1 175 ? -17.367 4.411 -6.123 1.00 38.19 175 ALA A CA 1
ATOM 1376 C C . ALA A 1 175 ? -18.424 5.512 -6.242 1.00 38.19 175 ALA A C 1
ATOM 1378 O O . ALA A 1 175 ? -18.082 6.663 -6.508 1.00 38.19 175 ALA A O 1
ATOM 1379 N N . THR A 1 176 ? -19.702 5.155 -6.137 1.00 42.00 176 THR A N 1
ATOM 1380 C CA . THR A 1 176 ? -20.772 6.145 -6.085 1.00 42.00 176 THR A CA 1
ATOM 1381 C C . THR A 1 176 ? -20.565 6.916 -4.783 1.00 42.00 176 THR A C 1
ATOM 1383 O O . THR A 1 176 ? -20.622 6.303 -3.711 1.00 42.00 176 THR A O 1
ATOM 1386 N N . PRO A 1 177 ? -20.289 8.233 -4.820 1.00 46.06 177 PRO A N 1
ATOM 1387 C CA . PRO A 1 177 ? -20.466 9.048 -3.630 1.00 46.06 177 PRO A CA 1
ATOM 1388 C C . PRO A 1 177 ? -21.896 8.784 -3.173 1.00 46.06 177 PRO A C 1
ATOM 1390 O O . PRO A 1 177 ? -22.802 8.820 -4.007 1.00 46.06 177 PRO A O 1
ATOM 1393 N N . THR A 1 178 ? -22.115 8.447 -1.905 1.00 43.91 178 THR A N 1
ATOM 1394 C CA . THR A 1 178 ? -23.474 8.276 -1.390 1.00 43.91 178 THR A CA 1
ATOM 1395 C C . THR A 1 178 ? -24.214 9.602 -1.571 1.00 43.91 178 THR A C 1
ATOM 1397 O O . THR A 1 178 ? -24.072 10.499 -0.742 1.00 43.91 178 THR A O 1
ATOM 1400 N N . SER A 1 179 ? -24.957 9.767 -2.672 1.00 47.78 179 SER A N 1
ATOM 1401 C CA . SER A 1 179 ? -26.040 10.739 -2.719 1.00 47.78 179 SER A CA 1
ATOM 1402 C C . SER A 1 179 ? -27.151 10.162 -1.854 1.00 47.78 179 SER A C 1
ATOM 1404 O O . SER A 1 179 ? -27.407 8.958 -1.882 1.00 47.78 179 SER A O 1
ATOM 1406 N N . GLU A 1 180 ? -27.774 11.001 -1.038 1.00 47.78 180 GLU A N 1
ATOM 1407 C CA . GLU A 1 180 ? -28.699 10.617 0.039 1.00 47.78 180 GLU A CA 1
ATOM 1408 C C . GLU A 1 180 ? -30.023 9.956 -0.424 1.00 47.78 180 GLU A C 1
ATOM 1410 O O . GLU A 1 180 ? -31.004 9.976 0.312 1.00 47.78 180 GLU A O 1
ATOM 1415 N N . THR A 1 181 ? -30.113 9.377 -1.625 1.00 40.09 181 THR A N 1
ATOM 1416 C CA . THR A 1 181 ? -31.408 9.148 -2.291 1.00 40.09 181 THR A CA 1
ATOM 1417 C C . THR A 1 181 ? -31.707 7.747 -2.830 1.00 40.09 181 THR A C 1
ATOM 1419 O O . THR A 1 181 ? -32.799 7.584 -3.368 1.00 40.09 181 THR A O 1
ATOM 1422 N N . ASP A 1 182 ? -30.871 6.716 -2.641 1.00 40.91 182 ASP A N 1
ATOM 1423 C CA . ASP A 1 182 ? -31.224 5.354 -3.105 1.00 40.91 182 ASP A CA 1
ATOM 1424 C C . ASP A 1 182 ? -31.248 4.284 -1.982 1.00 40.91 182 ASP A C 1
ATOM 1426 O O . ASP A 1 182 ? -30.196 3.863 -1.491 1.00 40.91 182 ASP A O 1
ATOM 1430 N N . PRO A 1 183 ? -32.434 3.803 -1.543 1.00 44.62 183 PRO A N 1
ATOM 1431 C CA . PRO A 1 183 ? -32.586 2.893 -0.401 1.00 44.62 183 PRO A CA 1
ATOM 1432 C C . PRO A 1 183 ? -32.242 1.417 -0.690 1.00 44.62 183 PRO A C 1
ATOM 1434 O O . PRO A 1 183 ? -32.583 0.543 0.112 1.00 44.62 183 PRO A O 1
ATOM 1437 N N . ARG A 1 184 ? -31.578 1.100 -1.813 1.00 46.66 184 ARG A N 1
ATOM 1438 C CA . ARG A 1 184 ? -31.167 -0.276 -2.169 1.00 46.66 184 ARG A CA 1
ATOM 1439 C C . ARG A 1 184 ? -29.672 -0.447 -2.477 1.00 46.66 184 ARG A C 1
ATOM 1441 O O . ARG A 1 184 ? -29.298 -1.450 -3.078 1.00 46.66 184 ARG A O 1
ATOM 1448 N N . ALA A 1 185 ? -28.818 0.480 -2.042 1.00 49.28 185 ALA A N 1
ATOM 1449 C CA . ALA A 1 185 ? -27.368 0.344 -2.183 1.00 49.28 185 ALA A CA 1
ATOM 1450 C C . ALA A 1 185 ? -26.828 -0.892 -1.430 1.00 49.28 185 ALA A C 1
ATOM 1452 O O . ALA A 1 185 ? -27.191 -1.147 -0.277 1.00 49.28 185 ALA A O 1
ATOM 1453 N N . GLU A 1 186 ? -25.969 -1.667 -2.098 1.00 52.66 186 GLU A N 1
ATOM 1454 C CA . GLU A 1 186 ? -25.299 -2.846 -1.544 1.00 52.66 186 GLU A CA 1
ATOM 1455 C C . GLU A 1 186 ? -24.621 -2.520 -0.201 1.00 52.66 186 GLU A C 1
ATOM 1457 O O . GLU A 1 186 ? -23.889 -1.538 -0.070 1.00 52.66 186 GLU A O 1
ATOM 1462 N N . LYS A 1 187 ? -24.874 -3.354 0.819 1.00 63.12 187 LYS A N 1
ATOM 1463 C CA . LYS A 1 187 ? -24.354 -3.210 2.191 1.00 63.12 187 LYS A CA 1
ATOM 1464 C C . LYS A 1 187 ? -22.861 -3.566 2.282 1.00 63.12 187 LYS A C 1
ATOM 1466 O O . LYS A 1 187 ? -22.493 -4.505 2.986 1.00 63.12 187 LYS A O 1
ATOM 1471 N N . GLY A 1 188 ? -21.996 -2.860 1.565 1.00 66.88 188 GLY A N 1
ATOM 1472 C CA . GLY A 1 188 ? -20.557 -2.940 1.811 1.00 66.88 188 GLY A CA 1
ATOM 1473 C C . GLY A 1 188 ? -20.168 -2.154 3.074 1.00 66.88 188 GLY A C 1
ATOM 1474 O O . GLY A 1 188 ? -20.872 -1.215 3.459 1.00 66.88 188 GLY A O 1
ATOM 1475 N N . PRO A 1 189 ? -19.066 -2.516 3.751 1.00 77.44 189 PRO A N 1
ATOM 1476 C CA . PRO A 1 189 ? -18.538 -1.721 4.852 1.00 77.44 189 PRO A CA 1
ATOM 1477 C C . PRO A 1 189 ? -18.128 -0.322 4.375 1.00 77.44 189 PRO A C 1
ATOM 1479 O O . PRO A 1 189 ? -17.635 -0.136 3.259 1.00 77.44 189 PRO A O 1
ATOM 1482 N N . LEU A 1 190 ? -18.333 0.672 5.240 1.00 83.88 190 LEU A N 1
ATOM 1483 C CA . LEU A 1 190 ? -17.967 2.056 4.956 1.00 83.88 190 LEU A CA 1
ATOM 1484 C C . LEU A 1 190 ? -16.440 2.219 5.040 1.00 83.88 190 LEU A C 1
ATOM 1486 O O . LEU A 1 190 ? -15.844 2.062 6.108 1.00 83.88 190 LEU A O 1
ATOM 1490 N N . GLY A 1 191 ? -15.819 2.531 3.908 1.00 89.81 191 GLY A N 1
ATOM 1491 C CA . GLY A 1 191 ? -14.420 2.928 3.793 1.00 89.81 191 GLY A CA 1
ATOM 1492 C C . GLY A 1 191 ? -14.269 4.404 3.424 1.00 89.81 191 GLY A C 1
ATOM 1493 O O . GLY A 1 191 ? -15.208 5.197 3.532 1.00 89.81 191 GLY A O 1
ATOM 1494 N N . LEU A 1 192 ? -13.074 4.776 2.970 1.00 90.50 192 LEU A N 1
ATOM 1495 C CA . LEU A 1 192 ? -12.721 6.142 2.585 1.00 90.50 192 LEU A CA 1
ATOM 1496 C C . LEU A 1 192 ? -12.087 6.166 1.193 1.00 90.50 192 LEU A C 1
ATOM 1498 O O . LEU A 1 192 ? -11.142 5.431 0.918 1.00 90.50 192 LEU A O 1
ATOM 1502 N N . LEU A 1 193 ? -12.571 7.058 0.332 1.00 91.44 193 LEU A N 1
ATOM 1503 C CA . LEU A 1 193 ? -11.863 7.493 -0.862 1.00 91.44 193 LEU A CA 1
ATOM 1504 C C . LEU A 1 193 ? -10.938 8.644 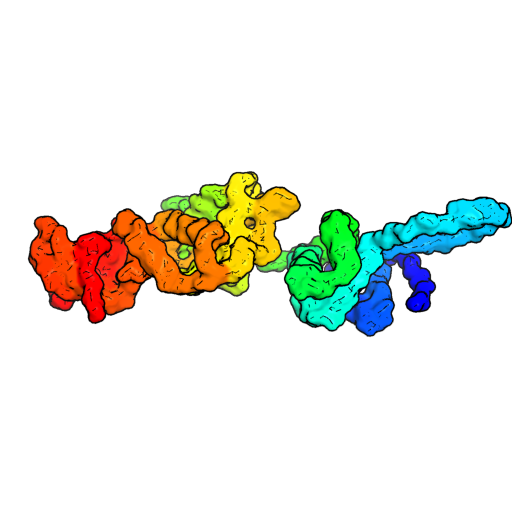-0.466 1.00 91.44 193 LEU A C 1
ATOM 1506 O O . LEU A 1 193 ? -11.394 9.694 -0.008 1.00 91.44 193 LEU A O 1
ATOM 1510 N N . VAL A 1 194 ? -9.643 8.438 -0.662 1.00 89.81 194 VAL A N 1
ATOM 1511 C CA . VAL A 1 194 ? -8.587 9.408 -0.390 1.00 89.81 194 VAL A CA 1
ATOM 1512 C C . VAL A 1 194 ? -8.108 9.963 -1.725 1.00 89.81 194 VAL A C 1
ATOM 1514 O O . VAL A 1 194 ? -7.608 9.222 -2.569 1.00 89.81 194 VAL A O 1
ATOM 1517 N N . ASN A 1 195 ? -8.266 11.267 -1.938 1.00 89.88 195 ASN A N 1
ATOM 1518 C CA . ASN A 1 195 ? -7.735 11.964 -3.110 1.00 89.88 195 ASN A CA 1
ATOM 1519 C C . ASN A 1 195 ? -6.995 13.216 -2.642 1.00 89.88 195 ASN A C 1
ATOM 1521 O O . ASN A 1 195 ? -7.602 14.259 -2.361 1.00 89.88 195 ASN A O 1
ATOM 1525 N N . GL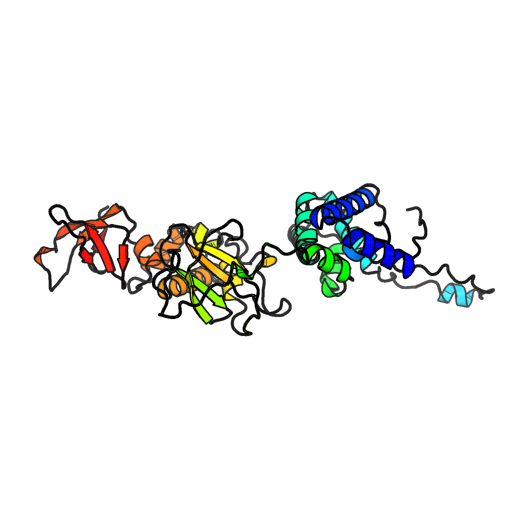Y A 1 196 ? -5.678 13.078 -2.506 1.00 85.44 196 GLY A N 1
ATOM 1526 C CA . GLY A 1 196 ? -4.863 14.090 -1.863 1.00 85.44 196 GLY A CA 1
ATOM 1527 C C . GLY A 1 196 ? -5.243 14.264 -0.389 1.00 85.44 196 GLY A C 1
ATOM 1528 O O . GLY A 1 196 ? -5.285 13.298 0.364 1.00 85.44 196 GLY A O 1
ATOM 1529 N N . SER A 1 197 ? -5.565 15.491 0.024 1.00 83.06 197 SER A N 1
ATOM 1530 C CA . SER A 1 197 ? -6.078 15.799 1.370 1.00 83.06 197 SER A CA 1
ATOM 1531 C C . SER A 1 197 ? -7.592 15.604 1.531 1.00 83.06 197 SER A C 1
ATOM 1533 O O . SER A 1 197 ? -8.126 15.780 2.626 1.00 83.06 197 SER A O 1
ATOM 1535 N N . THR A 1 198 ? -8.313 15.287 0.450 1.00 86.12 198 THR A N 1
ATOM 1536 C CA . THR A 1 198 ? -9.764 15.074 0.512 1.00 86.12 198 THR A CA 1
ATOM 1537 C C . THR A 1 198 ? -10.059 13.638 0.942 1.00 86.12 198 THR A C 1
ATOM 1539 O O . THR A 1 198 ? -9.584 12.702 0.302 1.00 86.12 198 THR A O 1
ATOM 1542 N N . LEU A 1 199 ? -10.887 13.482 1.977 1.00 86.94 199 LEU A N 1
ATOM 1543 C CA . LEU A 1 199 ? -11.430 12.200 2.428 1.00 86.94 199 LEU A CA 1
ATOM 1544 C C . LEU A 1 199 ? -12.937 12.185 2.170 1.00 86.94 199 LEU A C 1
ATOM 1546 O O . LEU A 1 199 ? -13.645 13.104 2.584 1.00 86.94 199 LEU A O 1
ATOM 1550 N N . SER A 1 200 ? -13.437 11.160 1.489 1.00 88.44 200 SER A N 1
ATOM 1551 C CA . SER A 1 200 ? -14.869 11.000 1.215 1.00 88.44 200 SER A CA 1
ATOM 1552 C C . SER A 1 200 ? -15.330 9.606 1.636 1.00 88.44 200 SER A C 1
ATOM 1554 O O . SER A 1 200 ? -14.735 8.628 1.184 1.00 88.44 200 SER A O 1
ATOM 1556 N N . PRO A 1 201 ? -16.360 9.479 2.493 1.00 89.25 201 PRO A N 1
ATOM 1557 C CA . PRO A 1 201 ? -16.944 8.181 2.809 1.00 89.25 201 PRO A CA 1
ATOM 1558 C C . PRO A 1 201 ? -17.414 7.476 1.537 1.00 89.25 201 PRO A C 1
ATOM 1560 O O . PRO A 1 201 ? -17.987 8.104 0.646 1.00 89.25 201 PRO A O 1
ATOM 1563 N N . CYS A 1 202 ? -17.163 6.175 1.444 1.00 89.50 202 CYS A N 1
ATOM 1564 C CA . CYS A 1 202 ? -17.595 5.365 0.310 1.00 89.50 202 CYS A CA 1
ATOM 1565 C C . CYS A 1 202 ? -17.860 3.926 0.747 1.00 89.50 202 CYS A C 1
ATOM 1567 O O . CYS A 1 202 ? -17.306 3.449 1.736 1.00 89.50 202 CYS A O 1
ATOM 1569 N N . VAL A 1 203 ? -18.710 3.225 0.006 1.00 89.19 203 VAL A N 1
ATOM 1570 C CA . VAL A 1 203 ? -18.920 1.791 0.203 1.00 89.19 203 VAL A CA 1
ATOM 1571 C C . VAL A 1 203 ? -17.763 1.046 -0.457 1.00 89.19 203 VAL A C 1
ATOM 1573 O O . VAL A 1 203 ? -17.479 1.266 -1.635 1.00 89.19 203 VAL A O 1
ATOM 1576 N N . VAL A 1 204 ? -17.075 0.189 0.300 1.00 87.88 204 VAL A N 1
ATOM 1577 C CA . VAL A 1 204 ? -15.906 -0.548 -0.193 1.00 87.88 204 VAL A CA 1
ATOM 1578 C C . VAL A 1 204 ? -16.191 -2.044 -0.238 1.00 87.88 204 VAL A C 1
ATOM 1580 O O . VAL A 1 204 ? -16.471 -2.665 0.784 1.00 87.88 204 VAL A O 1
ATOM 1583 N N . THR A 1 205 ? -16.025 -2.635 -1.421 1.00 87.25 205 THR A N 1
ATOM 1584 C CA . THR A 1 205 ? -16.037 -4.090 -1.614 1.00 87.25 205 THR A CA 1
ATOM 1585 C C . THR A 1 205 ? -14.603 -4.597 -1.714 1.00 87.25 205 THR A C 1
ATOM 1587 O O . THR A 1 205 ? -13.897 -4.315 -2.684 1.00 87.25 205 THR A O 1
ATOM 1590 N N . MET A 1 206 ? -14.164 -5.332 -0.692 1.00 87.19 206 MET A N 1
ATOM 1591 C CA . MET A 1 206 ? -12.820 -5.909 -0.636 1.00 87.19 206 MET A CA 1
ATOM 1592 C C . MET A 1 206 ? -12.644 -7.010 -1.685 1.00 87.19 206 MET A C 1
ATOM 1594 O O . MET A 1 206 ? -13.494 -7.887 -1.822 1.00 87.19 206 MET A O 1
ATOM 1598 N N . ASN A 1 207 ? -11.524 -6.982 -2.408 1.00 87.56 207 ASN A N 1
ATOM 1599 C CA . ASN A 1 207 ? -11.157 -7.978 -3.417 1.00 87.56 207 ASN A CA 1
ATOM 1600 C C . ASN A 1 207 ? -9.627 -8.158 -3.476 1.00 87.56 207 ASN A C 1
ATOM 1602 O O . ASN A 1 207 ? -8.894 -7.601 -2.661 1.00 87.56 207 ASN A O 1
ATOM 1606 N N . THR A 1 208 ? -9.134 -8.925 -4.448 1.00 83.44 208 THR A N 1
ATOM 1607 C CA . THR A 1 208 ? -7.703 -9.246 -4.602 1.00 83.44 208 THR A CA 1
ATOM 1608 C C . THR A 1 208 ? -6.820 -8.066 -5.015 1.00 83.44 208 THR A C 1
ATOM 1610 O O . THR A 1 208 ? -5.601 -8.195 -4.992 1.00 83.44 208 THR A O 1
ATOM 1613 N N . MET A 1 209 ? -7.402 -6.920 -5.380 1.00 85.12 209 MET A N 1
ATOM 1614 C CA . MET A 1 209 ? -6.661 -5.709 -5.760 1.00 85.12 209 MET A CA 1
ATOM 1615 C C . MET A 1 209 ? -6.298 -4.838 -4.550 1.00 85.12 209 MET A C 1
ATOM 1617 O O . MET A 1 209 ? -5.642 -3.812 -4.712 1.00 85.12 209 MET A O 1
ATOM 1621 N N . PHE A 1 210 ? -6.782 -5.197 -3.361 1.00 93.44 210 PHE A N 1
ATOM 1622 C CA . PHE A 1 210 ? -6.462 -4.509 -2.121 1.00 93.44 210 PHE A CA 1
ATOM 1623 C C . PHE A 1 210 ? -5.145 -5.028 -1.541 1.00 93.44 210 PHE A C 1
ATOM 1625 O O . PHE A 1 210 ? -4.955 -6.228 -1.346 1.00 93.44 210 PHE A O 1
ATOM 1632 N N . GLU A 1 211 ? -4.257 -4.101 -1.210 1.00 95.12 211 GLU A N 1
ATOM 1633 C CA . GLU A 1 211 ? -2.977 -4.367 -0.566 1.00 95.12 211 GLU A CA 1
ATOM 1634 C C . GLU A 1 211 ? -3.051 -4.003 0.917 1.00 95.12 211 GLU A C 1
ATOM 1636 O O . GLU A 1 211 ? -3.748 -3.068 1.309 1.00 95.12 211 GLU A O 1
ATOM 1641 N N . LYS A 1 212 ? -2.336 -4.754 1.757 1.00 96.44 212 LYS A N 1
ATOM 1642 C CA . LYS A 1 212 ? -2.262 -4.499 3.201 1.00 96.44 212 LYS A CA 1
ATOM 1643 C C . LYS A 1 212 ? -1.458 -3.230 3.460 1.00 96.44 212 LYS A C 1
ATOM 1645 O O . LYS A 1 212 ? -0.342 -3.123 2.958 1.00 96.44 212 LYS A O 1
ATOM 1650 N N . CYS A 1 213 ? -1.960 -2.337 4.308 1.00 95.62 213 CYS A N 1
ATOM 1651 C CA . CYS A 1 213 ? -1.169 -1.214 4.814 1.00 95.62 213 CYS A CA 1
ATOM 1652 C C . CYS A 1 213 ? -0.153 -1.741 5.848 1.00 95.62 213 CYS A C 1
ATOM 1654 O O . CYS A 1 213 ? -0.588 -2.228 6.899 1.00 95.62 213 CYS A O 1
ATOM 1656 N N . PRO A 1 214 ? 1.172 -1.705 5.586 1.00 95.62 214 PRO A N 1
ATOM 1657 C CA . PRO A 1 214 ? 2.156 -2.431 6.390 1.00 95.62 214 PRO A CA 1
ATOM 1658 C C . PRO A 1 214 ? 2.166 -2.039 7.870 1.00 95.62 214 PRO A C 1
ATOM 1660 O O . PRO A 1 214 ? 2.102 -2.924 8.725 1.00 95.62 214 PRO A O 1
ATOM 1663 N N . ILE A 1 215 ? 2.189 -0.737 8.183 1.00 94.88 215 ILE A N 1
ATOM 1664 C CA . ILE A 1 215 ? 2.224 -0.247 9.571 1.00 94.88 215 ILE A CA 1
ATOM 1665 C C . ILE A 1 215 ? 0.930 -0.610 10.305 1.00 94.88 215 ILE A C 1
ATOM 1667 O O . ILE A 1 215 ? 0.981 -1.211 11.379 1.00 94.88 215 ILE A O 1
ATOM 1671 N N . ALA A 1 216 ? -0.230 -0.326 9.705 1.00 95.75 216 ALA A N 1
ATOM 1672 C CA . ALA A 1 216 ? -1.532 -0.667 10.280 1.00 95.75 216 ALA A CA 1
ATOM 1673 C C . ALA A 1 216 ? -1.646 -2.174 10.587 1.00 95.75 216 ALA A C 1
ATOM 1675 O O . ALA A 1 216 ? -2.035 -2.567 11.690 1.00 95.75 216 ALA A O 1
ATOM 1676 N N . HIS A 1 217 ? -1.231 -3.030 9.648 1.00 96.44 217 HIS A N 1
ATOM 1677 C CA . HIS A 1 217 ? -1.245 -4.479 9.838 1.00 96.44 217 HIS A CA 1
ATOM 1678 C C . HIS A 1 217 ? -0.262 -4.957 10.908 1.00 96.44 217 HIS A C 1
ATOM 1680 O O . HIS A 1 217 ? -0.602 -5.864 11.672 1.00 96.44 217 HIS A O 1
ATOM 1686 N N . ALA A 1 218 ? 0.926 -4.354 10.999 1.00 95.62 218 ALA A N 1
ATOM 1687 C CA . ALA A 1 218 ? 1.906 -4.676 12.037 1.00 95.62 218 ALA A CA 1
ATOM 1688 C C . ALA A 1 218 ? 1.352 -4.423 13.452 1.00 95.62 218 ALA A C 1
ATOM 1690 O O . ALA A 1 218 ? 1.702 -5.124 14.405 1.00 95.62 218 ALA A O 1
ATOM 1691 N N . VAL A 1 219 ? 0.415 -3.478 13.575 1.00 96.00 219 VAL A N 1
ATOM 1692 C CA . VAL A 1 219 ? -0.292 -3.166 14.823 1.00 96.00 219 VAL A CA 1
ATOM 1693 C C . VAL A 1 219 ? -1.682 -3.788 14.915 1.00 96.00 219 VAL A C 1
ATOM 1695 O O . VAL A 1 219 ? -2.485 -3.382 15.753 1.00 96.00 219 VAL A O 1
ATOM 1698 N N . GLY A 1 220 ? -1.985 -4.789 14.087 1.00 95.56 220 GLY A N 1
ATOM 1699 C CA . GLY A 1 220 ? -3.227 -5.562 14.156 1.00 95.56 220 GLY A CA 1
ATOM 1700 C C . GLY A 1 220 ? -4.478 -4.841 13.646 1.00 95.56 220 GLY A C 1
ATOM 1701 O O . GLY A 1 220 ? -5.579 -5.333 13.874 1.00 95.56 220 GLY A O 1
ATOM 1702 N N . ILE A 1 221 ? -4.341 -3.704 12.960 1.00 95.75 221 ILE A N 1
ATOM 1703 C CA . ILE A 1 221 ? -5.456 -3.031 12.287 1.00 95.75 221 ILE A CA 1
ATOM 1704 C C . ILE A 1 221 ? -5.554 -3.606 10.866 1.00 95.75 221 ILE A C 1
ATOM 1706 O O . ILE A 1 221 ? -4.611 -3.460 10.086 1.00 95.75 221 ILE A O 1
ATOM 1710 N N . PRO A 1 222 ? -6.669 -4.259 10.489 1.00 95.31 222 PRO A N 1
ATOM 1711 C CA . PRO A 1 222 ? -6.781 -4.966 9.217 1.00 95.31 222 PRO A CA 1
ATOM 1712 C C . PRO A 1 222 ? -7.151 -4.010 8.068 1.00 95.31 222 PRO A C 1
ATOM 1714 O O . PRO A 1 222 ? -8.202 -4.171 7.437 1.00 95.31 222 PRO A O 1
ATOM 1717 N N . LEU A 1 223 ? -6.315 -2.988 7.857 1.00 94.75 223 LEU A N 1
ATOM 1718 C CA . LEU A 1 223 ? -6.500 -1.905 6.893 1.00 94.75 223 LEU A CA 1
ATOM 1719 C C . LEU A 1 223 ? -5.871 -2.238 5.541 1.00 94.75 223 LEU A C 1
ATOM 1721 O O . LEU A 1 223 ? -4.699 -2.606 5.455 1.00 94.75 223 LEU A O 1
ATOM 1725 N N . TYR A 1 224 ? -6.646 -2.031 4.485 1.00 95.12 224 TYR A N 1
ATOM 1726 C CA . TYR A 1 224 ? -6.217 -2.278 3.121 1.00 95.12 224 TYR A CA 1
ATOM 1727 C C . TYR A 1 224 ? -6.444 -1.056 2.243 1.00 95.12 224 TYR A C 1
ATOM 1729 O O . TYR A 1 224 ? -7.400 -0.303 2.447 1.00 95.12 224 TYR A O 1
ATOM 1737 N N . VAL A 1 225 ? -5.610 -0.916 1.216 1.00 95.12 225 VAL A N 1
ATOM 1738 C CA . VAL A 1 225 ? -5.676 0.156 0.225 1.00 95.12 225 VAL A CA 1
ATOM 1739 C C . VAL A 1 225 ? -5.724 -0.401 -1.197 1.00 95.12 225 VAL A C 1
ATOM 1741 O O . VAL A 1 225 ? -5.121 -1.427 -1.501 1.00 95.12 225 VAL A O 1
ATOM 1744 N N . ARG A 1 226 ? -6.427 0.290 -2.093 1.00 94.44 226 ARG A N 1
ATOM 1745 C CA . ARG A 1 226 ? -6.476 -0.006 -3.530 1.00 94.44 226 ARG A CA 1
ATOM 1746 C C . ARG A 1 226 ? -6.338 1.279 -4.334 1.00 94.44 226 ARG A C 1
ATOM 1748 O O . ARG A 1 226 ? -7.073 2.237 -4.094 1.00 94.44 226 ARG A O 1
ATOM 1755 N N . LYS A 1 227 ? -5.461 1.286 -5.339 1.00 93.00 227 LYS A N 1
ATOM 1756 C CA . LYS A 1 227 ? -5.366 2.405 -6.290 1.00 93.00 227 LYS A CA 1
ATOM 1757 C C . LYS A 1 227 ? -6.626 2.513 -7.139 1.00 93.00 227 LYS A C 1
ATOM 1759 O O . LYS A 1 227 ? -7.166 1.508 -7.597 1.00 93.00 227 LYS A O 1
ATOM 1764 N N . CYS A 1 228 ? -7.068 3.738 -7.371 1.00 90.62 228 CYS A N 1
ATOM 1765 C CA . CYS A 1 228 ? -8.163 4.045 -8.276 1.00 90.62 228 CYS A CA 1
ATOM 1766 C C . CYS A 1 228 ? -7.644 4.760 -9.517 1.00 90.62 228 CYS A C 1
ATOM 1768 O O . CYS A 1 228 ? -6.604 5.417 -9.498 1.00 90.62 228 CYS A O 1
ATOM 1770 N N . PHE A 1 229 ? -8.411 4.646 -10.594 1.00 83.56 229 PHE A N 1
ATOM 1771 C CA . PHE A 1 229 ? -8.206 5.446 -11.790 1.00 83.56 229 PHE A CA 1
ATOM 1772 C C . PHE A 1 229 ? -8.851 6.820 -11.589 1.00 83.56 229 PHE A C 1
ATOM 1774 O O . PHE A 1 229 ? -9.945 6.917 -11.034 1.00 83.56 229 PHE A O 1
ATOM 1781 N N . GLY A 1 230 ? -8.180 7.881 -12.032 1.00 81.25 230 GLY A N 1
ATOM 1782 C CA . GLY A 1 230 ? -8.712 9.240 -11.980 1.00 81.25 230 GLY A CA 1
ATOM 1783 C C . GLY A 1 230 ? -7.630 10.297 -11.816 1.00 81.25 230 GLY A C 1
ATOM 1784 O O . GLY A 1 230 ? -6.488 9.997 -11.467 1.00 81.25 230 GLY A O 1
ATOM 1785 N N . GLU A 1 231 ? -8.003 11.550 -12.064 1.00 79.19 231 GLU A N 1
ATOM 1786 C CA . GLU A 1 231 ? -7.107 12.678 -11.844 1.00 79.19 231 GLU A CA 1
ATOM 1787 C C . GLU A 1 231 ? -6.835 12.865 -10.349 1.00 79.19 231 GLU A C 1
ATOM 1789 O O . GLU A 1 231 ? -7.742 13.028 -9.522 1.00 79.19 231 GLU A O 1
ATOM 1794 N N . SER A 1 232 ? -5.551 12.858 -10.000 1.00 78.81 232 SER A N 1
ATOM 1795 C CA . SER A 1 232 ? -5.124 13.225 -8.660 1.00 78.81 232 SER A CA 1
ATOM 1796 C C . SER A 1 232 ? -5.272 14.724 -8.452 1.00 78.81 232 SER A C 1
ATOM 1798 O O . SER A 1 232 ? -4.802 15.537 -9.252 1.00 78.81 232 SER A O 1
ATOM 1800 N N . LYS A 1 233 ? -5.791 15.108 -7.287 1.00 77.56 233 LYS A N 1
ATOM 1801 C CA . LYS A 1 233 ? -5.625 16.474 -6.792 1.00 77.56 233 LYS A CA 1
ATOM 1802 C C . LYS A 1 233 ? -4.153 16.712 -6.438 1.00 77.56 233 LYS A C 1
ATOM 1804 O O . LYS A 1 233 ? -3.464 15.818 -5.958 1.00 77.56 233 LYS A O 1
ATOM 1809 N N . LYS A 1 234 ? -3.659 17.932 -6.670 1.00 68.81 234 LYS A N 1
ATOM 1810 C CA . LYS A 1 234 ? -2.246 18.310 -6.450 1.00 68.81 234 LYS A CA 1
ATOM 1811 C C . LYS A 1 234 ? -1.807 18.342 -4.975 1.00 68.81 234 LYS A C 1
ATOM 1813 O O . LYS A 1 234 ? -0.617 18.471 -4.715 1.00 68.81 234 LYS A O 1
ATOM 1818 N N . ALA A 1 235 ? -2.727 18.264 -4.013 1.00 56.22 235 ALA A N 1
ATOM 1819 C CA . ALA A 1 235 ? -2.424 18.495 -2.601 1.00 56.22 235 ALA A CA 1
ATOM 1820 C C . ALA A 1 235 ? -2.327 17.180 -1.811 1.00 56.22 235 ALA A C 1
ATOM 1822 O O . ALA A 1 235 ? -3.295 16.437 -1.777 1.00 56.22 235 ALA A O 1
ATOM 1823 N N . SER A 1 236 ? -1.191 16.953 -1.141 1.00 59.91 236 SER A N 1
ATOM 1824 C CA . SER A 1 236 ? -0.860 15.820 -0.246 1.00 59.91 236 SER A CA 1
ATOM 1825 C C . SER A 1 236 ? -0.414 14.515 -0.915 1.00 59.91 236 SER A C 1
ATOM 1827 O O . SER A 1 236 ? -1.010 13.458 -0.736 1.00 59.91 236 SER A O 1
ATOM 1829 N N . CYS A 1 237 ? 0.721 14.583 -1.614 1.00 62.44 237 CYS A N 1
ATOM 1830 C CA . CYS A 1 237 ? 1.425 13.441 -2.209 1.00 62.44 237 CYS A CA 1
ATOM 1831 C C . CYS A 1 237 ? 1.983 12.404 -1.212 1.00 62.44 237 CYS A C 1
ATOM 1833 O O . CYS A 1 237 ? 2.434 11.352 -1.652 1.00 62.44 237 CYS A O 1
ATOM 1835 N N . TYR A 1 238 ? 1.947 12.660 0.101 1.00 76.25 238 TYR A N 1
ATOM 1836 C CA . TYR A 1 238 ? 2.667 11.831 1.075 1.00 76.25 238 TYR A CA 1
ATOM 1837 C C . TYR A 1 238 ? 1.799 10.878 1.888 1.00 76.25 238 TYR A C 1
ATOM 1839 O O . TYR A 1 238 ? 2.327 9.876 2.347 1.00 76.25 238 TYR A O 1
ATOM 1847 N N . ILE A 1 239 ? 0.498 11.140 2.072 1.00 85.38 239 ILE A N 1
ATOM 1848 C CA . ILE A 1 239 ? -0.298 10.380 3.056 1.00 85.38 239 ILE A CA 1
ATOM 1849 C C . ILE A 1 239 ? -0.317 8.889 2.702 1.00 85.38 239 ILE A C 1
ATOM 1851 O O . ILE A 1 239 ? 0.056 8.053 3.514 1.00 85.38 239 ILE A O 1
ATOM 1855 N N . ILE A 1 240 ? -0.633 8.557 1.449 1.00 88.44 240 ILE A N 1
ATOM 1856 C CA . ILE A 1 240 ? -0.652 7.160 0.998 1.00 88.44 240 ILE A CA 1
ATOM 1857 C C . ILE A 1 240 ? 0.750 6.553 0.938 1.00 88.44 240 ILE A C 1
ATOM 1859 O O . ILE A 1 240 ? 0.913 5.377 1.249 1.00 88.44 240 ILE A O 1
ATOM 1863 N N . SER A 1 241 ? 1.765 7.345 0.581 1.00 89.94 241 SER A N 1
ATOM 1864 C CA . SER A 1 241 ? 3.150 6.873 0.627 1.00 89.94 241 SER A CA 1
ATOM 1865 C C . SER A 1 241 ? 3.545 6.498 2.057 1.00 89.94 241 SER A C 1
ATOM 1867 O O . SER A 1 241 ? 4.143 5.451 2.243 1.00 89.94 241 SER A O 1
ATOM 1869 N N . ARG A 1 242 ? 3.172 7.291 3.069 1.00 90.00 242 ARG A N 1
ATOM 1870 C CA . ARG A 1 242 ? 3.445 6.984 4.483 1.00 90.00 242 ARG A CA 1
ATOM 1871 C C . ARG A 1 242 ? 2.720 5.728 4.950 1.00 90.00 242 ARG A C 1
ATOM 1873 O O . ARG A 1 242 ? 3.354 4.858 5.534 1.00 90.00 242 ARG A O 1
ATOM 1880 N N . MET A 1 243 ? 1.442 5.585 4.609 1.00 89.44 243 MET A N 1
ATOM 1881 C CA . MET A 1 243 ? 0.664 4.389 4.958 1.00 89.44 243 MET A CA 1
ATOM 1882 C C . MET A 1 243 ? 1.237 3.103 4.376 1.00 89.44 243 MET A C 1
ATOM 1884 O O . MET A 1 243 ? 1.116 2.031 4.969 1.00 89.44 243 MET A O 1
ATOM 1888 N N . MET A 1 244 ? 1.819 3.211 3.182 1.00 94.31 244 MET A N 1
ATOM 1889 C CA . MET A 1 244 ? 2.428 2.097 2.465 1.00 94.31 244 MET A CA 1
ATOM 1890 C C . MET A 1 244 ? 3.929 1.978 2.716 1.00 94.31 244 MET A C 1
ATOM 1892 O O . MET A 1 244 ? 4.573 1.123 2.104 1.00 94.31 244 MET A O 1
ATOM 1896 N N . SER A 1 245 ? 4.481 2.790 3.624 1.00 92.94 245 SER A N 1
ATOM 1897 C CA . SER A 1 245 ? 5.852 2.641 4.088 1.00 92.94 245 SER A CA 1
ATOM 1898 C C . SER A 1 245 ? 6.023 1.323 4.821 1.00 92.94 245 SER A C 1
ATOM 1900 O O . SER A 1 245 ? 5.246 0.965 5.707 1.00 92.94 245 SER A O 1
ATOM 1902 N N . ASP A 1 246 ? 7.081 0.602 4.469 1.00 90.12 246 ASP A N 1
ATOM 1903 C CA . ASP A 1 246 ? 7.507 -0.545 5.251 1.00 90.12 246 ASP A CA 1
ATOM 1904 C C . ASP A 1 246 ? 8.105 -0.022 6.572 1.00 90.12 246 ASP A C 1
ATOM 1906 O O . ASP A 1 246 ? 9.046 0.781 6.540 1.00 90.12 246 ASP A O 1
ATOM 1910 N N . PRO A 1 247 ? 7.590 -0.459 7.739 1.00 87.94 247 PRO A N 1
ATOM 1911 C CA . PRO A 1 247 ? 8.070 0.011 9.037 1.00 87.94 247 PRO A CA 1
ATOM 1912 C C . PRO A 1 247 ? 9.579 -0.205 9.243 1.00 87.94 247 PRO A C 1
ATOM 1914 O O . PRO A 1 247 ? 10.214 0.569 9.959 1.00 87.94 247 PRO A O 1
ATOM 1917 N N . LYS A 1 248 ? 10.177 -1.212 8.591 1.00 86.50 248 LYS A N 1
ATOM 1918 C CA . LYS A 1 248 ? 11.597 -1.564 8.735 1.00 86.50 248 LYS A CA 1
ATOM 1919 C C . LYS A 1 248 ? 12.529 -0.586 8.049 1.00 86.50 248 LYS A C 1
ATOM 1921 O O . LYS A 1 248 ? 13.588 -0.279 8.590 1.00 86.50 248 LYS A O 1
ATOM 1926 N N . ILE A 1 249 ? 12.151 -0.126 6.863 1.00 86.62 249 ILE A N 1
ATOM 1927 C CA . ILE A 1 249 ? 12.991 0.741 6.026 1.00 86.62 249 ILE A CA 1
ATOM 1928 C C . ILE A 1 249 ? 12.515 2.197 6.026 1.00 86.62 249 ILE A C 1
ATOM 1930 O O . ILE A 1 249 ? 13.262 3.075 5.612 1.00 86.62 249 ILE A O 1
ATOM 1934 N N . GLY A 1 250 ? 11.302 2.468 6.515 1.00 87.25 250 GLY A N 1
ATOM 1935 C CA . GLY A 1 250 ? 10.734 3.814 6.609 1.00 87.25 250 GLY A CA 1
ATOM 1936 C C . GLY A 1 250 ? 10.315 4.415 5.267 1.00 87.25 250 GLY A C 1
ATOM 1937 O O . GLY A 1 250 ? 10.010 5.602 5.201 1.00 87.25 250 GLY A O 1
ATOM 1938 N N . VAL A 1 251 ? 10.297 3.617 4.198 1.00 89.00 251 VAL A N 1
ATOM 1939 C CA . VAL A 1 251 ? 9.939 4.059 2.847 1.00 89.00 251 VAL A CA 1
ATOM 1940 C C . VAL A 1 251 ? 8.900 3.133 2.234 1.00 89.00 251 VAL A C 1
ATOM 1942 O O . VAL A 1 251 ? 8.859 1.936 2.530 1.00 89.00 251 VAL A O 1
ATOM 1945 N N . ALA A 1 252 ? 8.046 3.701 1.386 1.00 90.44 252 ALA A N 1
ATOM 1946 C CA . ALA A 1 252 ? 7.065 2.949 0.618 1.00 90.44 252 ALA A CA 1
ATOM 1947 C C . ALA A 1 252 ? 7.745 2.101 -0.449 1.00 90.44 252 ALA A C 1
ATOM 1949 O O . ALA A 1 252 ? 8.798 2.469 -0.973 1.00 90.44 252 ALA A O 1
ATOM 1950 N N . SER A 1 253 ? 7.106 0.996 -0.834 1.00 87.06 253 SER A N 1
ATOM 1951 C CA . SER A 1 253 ? 7.496 0.344 -2.079 1.00 87.06 253 SER A CA 1
ATOM 1952 C C . SER A 1 253 ? 7.240 1.285 -3.258 1.00 87.06 253 SER A C 1
ATOM 1954 O O . SER A 1 253 ? 6.420 2.208 -3.205 1.00 87.06 253 SER A O 1
ATOM 1956 N N . ILE A 1 254 ? 7.966 1.066 -4.347 1.00 82.75 254 ILE A N 1
ATOM 1957 C CA . ILE A 1 254 ? 7.964 1.956 -5.510 1.00 82.75 254 ILE A CA 1
ATOM 1958 C C . ILE A 1 254 ? 6.568 2.214 -6.084 1.00 82.75 254 ILE A C 1
ATOM 1960 O O . ILE A 1 254 ? 6.269 3.377 -6.362 1.00 82.75 254 ILE A O 1
ATOM 1964 N N . PRO A 1 255 ? 5.666 1.216 -6.195 1.00 87.12 255 PRO A N 1
ATOM 1965 C CA . PRO A 1 255 ? 4.306 1.476 -6.642 1.00 87.12 255 PRO A CA 1
ATOM 1966 C C . PRO A 1 255 ? 3.579 2.504 -5.775 1.00 87.12 255 PRO A C 1
ATOM 1968 O O . PRO A 1 255 ? 2.646 3.125 -6.263 1.00 87.12 255 PRO A O 1
ATOM 1971 N N . TRP A 1 256 ? 3.959 2.683 -4.516 1.00 91.19 256 TRP A N 1
ATOM 1972 C CA . TRP A 1 256 ? 3.309 3.588 -3.575 1.00 91.19 256 TRP A CA 1
ATOM 1973 C C . TRP A 1 256 ? 4.124 4.851 -3.283 1.00 91.19 256 TRP A C 1
ATOM 1975 O O . TRP A 1 256 ? 3.718 5.663 -2.453 1.00 91.19 256 TRP A O 1
ATOM 1985 N N . THR A 1 257 ? 5.242 5.041 -3.986 1.00 88.56 257 THR A N 1
ATOM 1986 C CA . THR A 1 257 ? 6.072 6.241 -3.881 1.00 88.56 257 THR A CA 1
ATOM 1987 C C . THR A 1 257 ? 5.524 7.326 -4.802 1.00 88.56 257 THR A C 1
ATOM 1989 O O . THR A 1 257 ? 5.450 7.152 -6.018 1.00 88.56 257 THR A O 1
ATOM 1992 N N . TYR A 1 258 ? 5.162 8.470 -4.226 1.00 86.19 258 TYR A N 1
ATOM 1993 C CA . TYR A 1 258 ? 4.595 9.604 -4.956 1.00 86.19 258 TYR A CA 1
ATOM 1994 C C . TYR A 1 258 ? 5.153 10.932 -4.436 1.00 86.19 258 TYR A C 1
ATOM 1996 O O . TYR A 1 258 ? 5.737 11.010 -3.357 1.00 86.19 258 TYR A O 1
ATOM 2004 N N . GLY A 1 259 ? 4.943 12.001 -5.203 1.00 77.94 259 GLY A N 1
ATOM 2005 C CA . GLY A 1 259 ? 5.452 13.337 -4.908 1.00 77.94 259 GLY A CA 1
ATOM 2006 C C . GLY A 1 259 ? 6.733 13.680 -5.665 1.00 77.94 259 GLY A C 1
ATOM 2007 O O . GLY A 1 259 ? 7.389 12.825 -6.265 1.00 77.94 259 GLY A O 1
ATOM 2008 N N . GLY A 1 260 ? 7.071 14.973 -5.674 1.00 77.75 260 GLY A N 1
ATOM 2009 C CA . GLY A 1 260 ? 8.247 15.494 -6.373 1.00 77.75 260 GLY A CA 1
ATOM 2010 C C . GLY A 1 260 ? 8.301 15.050 -7.840 1.00 77.75 260 GLY A C 1
ATOM 2011 O O . GLY A 1 260 ? 7.394 15.331 -8.623 1.00 77.75 260 GLY A O 1
ATOM 2012 N N . ALA A 1 261 ? 9.365 14.327 -8.201 1.00 72.56 261 ALA A N 1
ATOM 2013 C CA . ALA A 1 261 ? 9.595 13.821 -9.556 1.00 72.56 261 ALA A CA 1
ATOM 2014 C C . ALA A 1 261 ? 8.685 12.643 -9.968 1.00 72.56 261 ALA A C 1
ATOM 2016 O O . ALA A 1 261 ? 8.579 12.363 -11.166 1.00 72.56 261 ALA A O 1
ATOM 2017 N N . CYS A 1 262 ? 8.019 11.976 -9.017 1.00 74.94 262 CYS A N 1
ATOM 2018 C CA . CYS A 1 262 ? 7.132 10.832 -9.275 1.00 74.94 262 CYS A CA 1
ATOM 2019 C C . CYS A 1 262 ? 5.695 11.247 -9.634 1.00 74.94 262 CYS A C 1
ATOM 2021 O O . CYS A 1 262 ? 4.859 10.397 -9.922 1.00 74.94 262 CYS A O 1
ATOM 2023 N N . GLY A 1 263 ? 5.401 12.551 -9.640 1.00 82.25 263 GLY A N 1
ATOM 2024 C CA . GLY A 1 263 ? 4.055 13.058 -9.891 1.00 82.25 263 GLY A CA 1
ATOM 2025 C C . GLY A 1 263 ? 3.124 12.903 -8.681 1.00 82.25 263 GLY A C 1
ATOM 2026 O O . GLY A 1 263 ? 3.559 12.527 -7.591 1.00 82.25 263 GLY A O 1
ATOM 2027 N N . PRO A 1 264 ? 1.845 13.278 -8.825 1.00 85.12 264 PRO A N 1
ATOM 2028 C CA . PRO A 1 264 ? 0.889 13.247 -7.727 1.00 85.12 264 PRO A CA 1
ATOM 2029 C C . PRO A 1 264 ? 0.401 11.815 -7.435 1.00 85.12 264 PRO A C 1
ATOM 2031 O O . PRO A 1 264 ? 0.370 10.969 -8.326 1.00 85.12 264 PRO A O 1
ATOM 2034 N N . ALA A 1 265 ? 0.016 11.544 -6.184 1.00 87.50 265 ALA A N 1
ATOM 2035 C CA . ALA A 1 265 ? -0.489 10.231 -5.777 1.00 87.50 265 ALA A CA 1
ATOM 2036 C C . ALA A 1 265 ? -1.900 9.992 -6.342 1.00 87.50 265 ALA A C 1
ATOM 2038 O O . ALA A 1 265 ? -2.768 10.822 -6.097 1.00 87.50 265 ALA A O 1
ATOM 2039 N N . PRO A 1 266 ? -2.186 8.882 -7.044 1.00 90.00 266 PRO A N 1
ATOM 2040 C CA . PRO A 1 266 ? -3.522 8.622 -7.564 1.00 90.00 266 PRO A CA 1
ATOM 2041 C C . PRO A 1 266 ? -4.544 8.549 -6.419 1.00 90.00 266 PRO A C 1
ATOM 2043 O O . PRO A 1 266 ? -4.172 8.242 -5.282 1.00 90.00 266 PRO A O 1
ATOM 2046 N N . PRO A 1 267 ? -5.840 8.775 -6.696 1.00 92.06 267 PRO A N 1
ATOM 2047 C CA . PRO A 1 267 ? -6.881 8.504 -5.717 1.00 92.06 267 PRO A CA 1
ATOM 2048 C C . PRO A 1 267 ? -6.812 7.044 -5.255 1.00 92.06 267 PRO A C 1
ATOM 2050 O O . PRO A 1 267 ? -6.525 6.147 -6.052 1.00 92.06 267 PRO A O 1
ATOM 2053 N N . VAL A 1 268 ? -7.102 6.784 -3.984 1.00 93.25 268 VAL A N 1
ATOM 2054 C CA . VAL A 1 268 ? -7.114 5.423 -3.436 1.00 93.25 268 VAL A CA 1
ATOM 2055 C C . VAL A 1 268 ? -8.350 5.175 -2.593 1.00 93.25 268 VAL A C 1
ATOM 2057 O O . VAL A 1 268 ? -8.860 6.074 -1.931 1.00 93.25 268 VAL A O 1
ATOM 2060 N N . LEU A 1 269 ? -8.817 3.933 -2.593 1.00 93.12 269 LEU A N 1
ATOM 2061 C CA . LEU A 1 269 ? -9.831 3.466 -1.660 1.00 93.12 269 LEU A CA 1
ATOM 2062 C C . LEU A 1 269 ? -9.150 2.783 -0.493 1.00 93.12 269 LEU A C 1
ATOM 2064 O O . LEU A 1 269 ? -8.259 1.960 -0.691 1.00 93.12 269 LEU A O 1
ATOM 2068 N N . VAL A 1 270 ? -9.624 3.089 0.703 1.00 93.38 270 VAL A N 1
ATOM 2069 C CA . VAL A 1 270 ? -9.180 2.477 1.944 1.00 93.38 270 VAL A CA 1
ATOM 2070 C C . VAL A 1 270 ? -10.377 1.835 2.622 1.00 93.38 270 VAL A C 1
ATOM 2072 O O . VAL A 1 270 ? -11.453 2.428 2.699 1.00 93.38 270 VAL A O 1
ATOM 2075 N N . GLY A 1 271 ? -10.194 0.631 3.149 1.00 92.94 271 GLY A N 1
ATOM 2076 C CA . GLY A 1 271 ? -11.207 -0.012 3.974 1.00 92.94 271 GLY A CA 1
ATOM 2077 C C . GLY A 1 271 ? -10.611 -1.039 4.924 1.00 92.94 271 GLY A C 1
ATOM 2078 O O . GLY A 1 271 ? -9.419 -1.346 4.872 1.00 92.94 271 GLY A O 1
ATOM 2079 N N . ARG A 1 272 ? -11.464 -1.608 5.775 1.00 93.69 272 ARG A N 1
ATOM 2080 C CA . ARG A 1 272 ? -11.082 -2.674 6.703 1.00 93.69 272 ARG A CA 1
ATOM 2081 C C . ARG A 1 272 ? -11.699 -4.006 6.308 1.00 93.69 272 ARG A C 1
ATOM 2083 O O . ARG A 1 272 ? -12.870 -4.071 5.943 1.00 93.69 272 ARG A O 1
ATOM 2090 N N . SER A 1 273 ? -10.913 -5.075 6.412 1.00 92.12 273 SER A N 1
ATOM 2091 C CA . SER A 1 273 ? -11.397 -6.432 6.094 1.00 92.12 273 SER A CA 1
ATOM 2092 C C . SER A 1 273 ? -12.288 -7.048 7.180 1.00 92.12 273 SER A C 1
ATOM 2094 O O . SER A 1 273 ? -12.962 -8.038 6.920 1.00 92.12 273 SER A O 1
ATOM 2096 N N . ASP A 1 274 ? -12.340 -6.454 8.376 1.00 89.31 274 ASP A N 1
ATOM 2097 C CA . ASP A 1 274 ? -13.223 -6.882 9.471 1.00 89.31 274 ASP A CA 1
ATOM 2098 C C . ASP A 1 274 ? -14.652 -6.317 9.366 1.00 89.31 274 ASP A C 1
ATOM 2100 O O . ASP A 1 274 ? -15.482 -6.556 10.242 1.00 89.31 274 ASP A O 1
ATOM 2104 N N . GLY A 1 275 ? -14.947 -5.564 8.301 1.00 85.44 275 GLY A N 1
ATOM 2105 C CA . GLY A 1 275 ? -16.260 -4.976 8.052 1.00 85.44 275 GLY A CA 1
ATOM 2106 C C . GLY A 1 275 ? -16.607 -3.786 8.951 1.00 85.44 275 GLY A C 1
ATOM 2107 O O . GLY A 1 275 ? -17.721 -3.267 8.867 1.00 85.44 275 GLY A O 1
ATOM 2108 N N . VAL A 1 276 ? -15.683 -3.330 9.803 1.00 86.50 276 VAL A N 1
ATOM 2109 C CA . VAL A 1 276 ? -15.903 -2.168 10.669 1.00 86.50 276 VAL A CA 1
ATOM 2110 C C . VAL A 1 276 ? -15.679 -0.887 9.871 1.00 86.50 276 VAL A C 1
ATOM 2112 O O . VAL A 1 276 ? -14.654 -0.721 9.209 1.00 86.50 276 VAL A O 1
ATOM 2115 N N . ALA A 1 277 ? -16.637 0.038 9.961 1.00 85.38 277 ALA A N 1
ATOM 2116 C CA . ALA A 1 277 ? -16.534 1.348 9.331 1.00 85.38 277 ALA A CA 1
ATOM 2117 C C . ALA A 1 277 ? -15.296 2.106 9.838 1.00 85.38 277 ALA A C 1
ATOM 2119 O O . ALA A 1 277 ? -15.080 2.202 11.047 1.00 85.38 277 ALA A O 1
ATOM 2120 N N . PHE A 1 278 ? -14.496 2.653 8.921 1.00 84.00 278 PHE A N 1
ATOM 2121 C CA . PHE A 1 278 ? -13.322 3.450 9.277 1.00 84.00 278 PHE A CA 1
ATOM 2122 C C . PHE A 1 278 ? -13.689 4.933 9.330 1.00 84.00 278 PHE A C 1
ATOM 2124 O O . PHE A 1 278 ? -14.052 5.531 8.317 1.00 84.00 278 PHE A O 1
ATOM 2131 N N . THR A 1 279 ? -13.652 5.524 10.522 1.00 84.12 279 THR A N 1
ATOM 2132 C CA . THR A 1 279 ? -14.080 6.913 10.724 1.00 84.12 279 THR A CA 1
ATOM 2133 C C . THR A 1 279 ? -12.958 7.909 10.424 1.00 84.12 279 THR A C 1
ATOM 2135 O O . THR A 1 279 ? -11.783 7.556 10.338 1.00 84.12 279 THR A O 1
ATOM 2138 N N . LYS A 1 280 ? -13.308 9.197 10.308 1.00 83.56 280 LYS A N 1
ATOM 2139 C CA . LYS A 1 280 ? -12.317 10.281 10.206 1.00 83.56 280 LYS A CA 1
ATOM 2140 C C . LYS A 1 280 ? -11.387 10.329 11.427 1.00 83.56 280 LYS A C 1
ATOM 2142 O O . LYS A 1 280 ? -10.204 10.611 11.265 1.00 83.56 280 LYS A O 1
ATOM 2147 N N . ASP A 1 281 ? -11.911 10.049 12.620 1.00 90.00 281 ASP A N 1
ATOM 2148 C CA . ASP A 1 281 ? -11.113 10.031 13.851 1.00 90.00 281 ASP A CA 1
ATOM 2149 C C . ASP A 1 281 ? -10.151 8.834 13.867 1.00 90.00 281 ASP A C 1
ATOM 2151 O O . ASP A 1 281 ? -9.004 8.982 14.284 1.00 90.00 281 ASP A O 1
ATOM 2155 N N . ASP A 1 282 ? -10.576 7.670 13.353 1.00 92.06 282 ASP A N 1
ATOM 2156 C CA . ASP A 1 282 ? -9.677 6.524 13.157 1.00 92.06 282 ASP A CA 1
ATOM 2157 C C . ASP A 1 282 ? -8.549 6.858 12.183 1.00 92.06 282 ASP A C 1
ATOM 2159 O O . ASP A 1 282 ? -7.391 6.533 12.436 1.00 92.06 282 ASP A O 1
ATOM 2163 N N . TRP A 1 283 ? -8.881 7.544 11.089 1.00 89.12 283 TRP A N 1
ATOM 2164 C CA . TRP A 1 283 ? -7.899 7.981 10.107 1.00 89.12 283 TRP A CA 1
ATOM 2165 C C . TRP A 1 283 ? -6.874 8.945 10.701 1.00 89.12 283 TRP A C 1
ATOM 2167 O O . TRP A 1 283 ? -5.678 8.730 10.543 1.00 89.12 283 TRP A O 1
ATOM 2177 N N . ALA A 1 284 ? -7.326 9.975 11.420 1.00 89.12 284 ALA A N 1
ATOM 2178 C CA . ALA A 1 284 ? -6.429 10.931 12.063 1.00 89.12 284 ALA A CA 1
ATOM 2179 C C . ALA A 1 284 ? -5.511 10.252 13.095 1.00 89.12 284 ALA A C 1
ATOM 2181 O O . ALA A 1 284 ? -4.316 10.525 13.133 1.00 89.12 284 ALA A O 1
ATOM 2182 N N . ALA A 1 285 ? -6.052 9.328 13.896 1.00 94.06 285 ALA A N 1
ATOM 2183 C CA . ALA A 1 285 ? -5.269 8.578 14.871 1.00 94.06 285 ALA A CA 1
ATOM 2184 C C . ALA A 1 285 ? -4.201 7.687 14.219 1.00 94.06 285 ALA A C 1
ATOM 2186 O O . ALA A 1 285 ? -3.103 7.561 14.759 1.00 94.06 285 ALA A O 1
ATOM 2187 N N . LEU A 1 286 ? -4.521 7.066 13.081 1.00 93.44 286 LEU A N 1
ATOM 2188 C CA . LEU A 1 286 ? -3.565 6.249 12.344 1.00 93.44 286 LEU A CA 1
ATOM 2189 C C . LEU A 1 286 ? -2.470 7.103 11.697 1.00 93.44 286 LEU A C 1
ATOM 2191 O O . LEU A 1 286 ? -1.303 6.754 11.829 1.00 93.44 286 LEU A O 1
ATOM 2195 N N . ASP A 1 287 ? -2.827 8.221 11.063 1.00 91.00 287 ASP A N 1
ATOM 2196 C CA . ASP A 1 287 ? -1.859 9.128 10.430 1.00 91.00 287 ASP A CA 1
ATOM 2197 C C . ASP A 1 287 ? -0.861 9.693 11.459 1.00 91.00 287 ASP A C 1
ATOM 2199 O O . ASP A 1 287 ? 0.349 9.660 11.238 1.00 91.00 287 ASP A O 1
ATOM 2203 N N . ASP A 1 288 ? -1.352 10.115 12.631 1.00 93.00 288 ASP A N 1
ATOM 2204 C CA . ASP A 1 288 ? -0.517 10.569 13.751 1.00 93.00 288 ASP A CA 1
ATOM 2205 C C . ASP A 1 288 ? 0.429 9.462 14.249 1.00 93.00 288 ASP A C 1
ATOM 2207 O O . ASP A 1 288 ? 1.601 9.713 14.555 1.00 93.00 288 ASP A O 1
ATOM 2211 N N . PHE A 1 289 ? -0.078 8.230 14.355 1.00 94.75 289 PHE A N 1
ATOM 2212 C CA . PHE A 1 289 ? 0.727 7.086 14.770 1.00 94.75 289 PHE A CA 1
ATOM 2213 C C . PHE A 1 289 ? 1.819 6.774 13.744 1.00 94.75 289 PHE A C 1
ATOM 2215 O O . PHE A 1 289 ? 2.979 6.623 14.119 1.00 94.75 289 PHE A O 1
ATOM 2222 N N . GLU A 1 290 ? 1.473 6.720 12.459 1.00 92.44 290 GLU A N 1
ATOM 2223 C CA . GLU A 1 290 ? 2.416 6.469 11.368 1.00 92.44 290 GLU A CA 1
ATOM 2224 C C . GLU A 1 290 ? 3.507 7.537 11.304 1.00 92.44 290 GLU A C 1
ATOM 2226 O O . GLU A 1 290 ? 4.679 7.185 11.199 1.00 92.44 290 GLU A O 1
ATOM 2231 N N . MET A 1 291 ? 3.154 8.820 11.447 1.00 90.94 291 MET A N 1
ATOM 2232 C CA . MET A 1 291 ? 4.140 9.901 11.558 1.00 90.94 291 MET A CA 1
ATOM 2233 C C . MET A 1 291 ? 5.107 9.665 12.717 1.00 90.94 291 MET A C 1
ATOM 2235 O O . MET A 1 291 ? 6.319 9.668 12.521 1.00 90.94 291 MET A O 1
ATOM 2239 N N . THR A 1 292 ? 4.571 9.372 13.904 1.00 91.94 292 THR A N 1
ATOM 2240 C CA . THR A 1 292 ? 5.390 9.101 15.095 1.00 91.94 292 THR A CA 1
ATOM 2241 C C . THR A 1 292 ? 6.335 7.917 14.865 1.00 91.94 292 THR A C 1
ATOM 2243 O O . THR A 1 292 ? 7.485 7.946 15.296 1.00 91.94 292 THR A O 1
ATOM 2246 N N . MET A 1 293 ? 5.862 6.865 14.187 1.00 91.56 293 MET A N 1
ATOM 2247 C CA . MET A 1 293 ? 6.660 5.665 13.932 1.00 91.56 293 MET A CA 1
ATOM 2248 C C . MET A 1 293 ? 7.731 5.865 12.854 1.00 91.56 293 MET A C 1
ATOM 2250 O O . MET A 1 293 ? 8.809 5.284 12.960 1.00 91.56 293 MET A O 1
ATOM 2254 N N . LEU A 1 294 ? 7.444 6.653 11.816 1.00 88.44 294 LEU A N 1
ATOM 2255 C CA . LEU A 1 294 ? 8.356 6.866 10.691 1.00 88.44 294 LEU A CA 1
ATOM 2256 C C . LEU A 1 294 ? 9.487 7.849 11.012 1.00 88.44 294 LEU A C 1
ATOM 2258 O O . LEU A 1 294 ? 10.609 7.618 10.547 1.00 88.44 294 LEU A O 1
ATOM 2262 N N . ASP A 1 295 ? 9.197 8.886 11.802 1.00 87.81 295 ASP A N 1
ATOM 2263 C CA . ASP A 1 295 ? 10.158 9.936 12.150 1.00 87.81 295 ASP A CA 1
ATOM 2264 C C . ASP A 1 295 ? 11.128 9.458 13.245 1.00 87.81 295 ASP A C 1
ATOM 2266 O O . ASP A 1 295 ? 12.329 9.332 12.998 1.00 87.81 295 ASP A O 1
ATOM 2270 N N . ASP A 1 296 ? 10.598 9.106 14.421 1.00 84.88 296 ASP A N 1
ATOM 2271 C CA . ASP A 1 296 ? 11.396 8.830 15.629 1.00 84.88 296 ASP A CA 1
ATOM 2272 C C . ASP A 1 296 ? 11.191 7.413 16.199 1.00 84.88 296 ASP A C 1
ATOM 2274 O O . ASP A 1 296 ? 11.796 7.031 17.206 1.00 84.88 296 ASP A O 1
ATOM 2278 N N . GLY A 1 297 ? 10.302 6.626 15.594 1.00 81.19 297 GLY A N 1
ATOM 2279 C CA . GLY A 1 297 ? 9.860 5.354 16.146 1.00 81.19 297 GLY A CA 1
ATOM 2280 C C . GLY A 1 297 ? 10.772 4.155 15.872 1.00 81.19 297 GLY A C 1
ATOM 2281 O O . GLY A 1 297 ? 11.733 4.210 15.097 1.00 81.19 297 GLY A O 1
ATOM 2282 N N . PRO A 1 298 ? 10.465 3.011 16.508 1.00 85.81 298 PRO A N 1
ATOM 2283 C CA . PRO A 1 298 ? 11.169 1.765 16.254 1.00 85.81 298 PRO A CA 1
ATOM 2284 C C . PRO A 1 298 ? 10.918 1.271 14.823 1.00 85.81 298 PRO A C 1
ATOM 2286 O O . PRO A 1 298 ? 9.790 1.244 14.339 1.00 85.81 298 PRO A O 1
ATOM 2289 N N . ARG A 1 299 ? 11.966 0.747 14.175 1.00 83.56 299 ARG A N 1
ATOM 2290 C CA . ARG A 1 299 ? 11.867 0.124 12.837 1.00 83.56 299 ARG A CA 1
ATOM 2291 C C . ARG A 1 299 ? 11.078 -1.193 12.825 1.00 83.56 299 ARG A C 1
ATOM 2293 O O . ARG A 1 299 ? 10.722 -1.713 11.776 1.00 83.56 299 ARG A O 1
ATOM 2300 N N . SER A 1 300 ? 10.797 -1.768 13.989 1.00 89.81 300 SER A N 1
ATOM 2301 C CA . SER A 1 300 ? 9.930 -2.940 14.115 1.00 89.81 300 SER A CA 1
ATOM 2302 C C . SER A 1 300 ? 8.682 -2.549 14.884 1.00 89.81 300 SER A C 1
ATOM 2304 O O . SER A 1 300 ? 8.611 -2.764 16.090 1.00 89.81 300 SER A O 1
ATOM 2306 N N . VAL A 1 301 ? 7.714 -1.975 14.176 1.00 93.38 301 VAL A N 1
ATOM 2307 C CA . VAL A 1 301 ? 6.433 -1.572 14.755 1.00 93.38 301 VAL A CA 1
ATOM 2308 C C . VAL A 1 301 ? 5.625 -2.810 15.157 1.00 93.38 301 VAL A C 1
ATOM 2310 O O . VAL A 1 301 ? 5.500 -3.768 14.393 1.00 93.38 301 VAL A O 1
ATOM 2313 N N . THR A 1 302 ? 5.062 -2.790 16.360 1.00 95.88 302 THR A N 1
ATOM 2314 C CA . THR A 1 302 ? 4.266 -3.872 16.941 1.00 95.88 302 THR A CA 1
ATOM 2315 C C . THR A 1 302 ? 2.954 -3.352 17.521 1.00 95.88 302 THR A C 1
ATOM 2317 O O . THR A 1 302 ? 2.777 -2.162 17.791 1.00 95.88 302 THR A O 1
ATOM 2320 N N . ARG A 1 303 ? 2.025 -4.267 17.819 1.00 96.25 303 ARG A N 1
ATOM 2321 C CA . ARG A 1 303 ? 0.796 -3.934 18.555 1.00 96.25 303 ARG A CA 1
ATOM 2322 C C . ARG A 1 303 ? 1.069 -3.223 19.888 1.00 96.25 303 ARG A C 1
ATOM 2324 O O . ARG A 1 303 ? 0.271 -2.380 20.286 1.00 96.25 303 ARG A O 1
ATOM 2331 N N . ALA A 1 304 ? 2.159 -3.558 20.580 1.00 96.62 304 ALA A N 1
ATOM 2332 C CA . ALA A 1 304 ? 2.494 -2.944 21.863 1.00 96.62 304 ALA A CA 1
ATOM 2333 C C . ALA A 1 304 ? 2.814 -1.449 21.713 1.00 96.62 304 ALA A C 1
ATOM 2335 O O . ALA A 1 304 ? 2.379 -0.654 22.547 1.00 96.62 304 ALA A O 1
ATOM 2336 N N . ASP A 1 305 ? 3.479 -1.067 20.620 1.00 96.12 305 ASP A N 1
ATOM 2337 C CA . ASP A 1 305 ? 3.789 0.330 20.302 1.00 96.12 305 ASP A CA 1
ATOM 2338 C C . ASP A 1 305 ? 2.507 1.129 20.063 1.00 96.12 305 ASP A C 1
ATOM 2340 O O . ASP A 1 305 ? 2.329 2.217 20.612 1.00 96.12 305 ASP A O 1
ATOM 2344 N N . PHE A 1 306 ? 1.548 0.544 19.337 1.00 97.12 306 PHE A N 1
ATOM 2345 C CA . PHE A 1 306 ? 0.243 1.174 19.143 1.00 97.12 306 PHE A CA 1
ATOM 2346 C C . PHE A 1 306 ? -0.557 1.292 20.441 1.00 97.12 306 PHE A C 1
ATOM 2348 O O . PHE A 1 306 ? -1.206 2.306 20.669 1.00 97.12 306 PHE A O 1
ATOM 2355 N N . VAL A 1 307 ? -0.493 0.301 21.337 1.00 97.00 307 VAL A N 1
ATOM 2356 C CA . VAL A 1 307 ? -1.123 0.399 22.665 1.00 97.00 307 VAL A CA 1
ATOM 2357 C C . VAL A 1 307 ? -0.467 1.499 23.508 1.00 97.00 307 VAL A C 1
ATOM 2359 O O . VAL A 1 307 ? -1.168 2.214 24.224 1.00 97.00 307 VAL A O 1
ATOM 2362 N N . ALA A 1 308 ? 0.856 1.666 23.431 1.00 96.25 308 ALA A N 1
ATOM 2363 C CA . ALA A 1 308 ? 1.558 2.753 24.110 1.00 96.25 308 ALA A CA 1
ATOM 2364 C C . ALA A 1 308 ? 1.132 4.127 23.565 1.00 96.25 308 ALA A C 1
ATOM 2366 O O . ALA A 1 308 ? 0.794 5.013 24.352 1.00 96.25 308 ALA A O 1
ATOM 2367 N N . PHE A 1 309 ? 1.046 4.270 22.240 1.00 96.50 309 PHE A N 1
ATOM 2368 C CA . PHE A 1 309 ? 0.487 5.452 21.581 1.00 96.50 309 PHE A CA 1
ATOM 2369 C C . PHE A 1 309 ? -0.974 5.706 21.989 1.00 96.50 309 PHE A C 1
ATOM 2371 O O . PHE A 1 309 ? -1.339 6.810 22.375 1.00 96.50 309 PHE A O 1
ATOM 2378 N N . ALA A 1 310 ? -1.817 4.675 21.994 1.00 96.62 310 ALA A N 1
ATOM 2379 C CA . ALA A 1 310 ? -3.217 4.790 22.387 1.00 96.62 310 ALA A CA 1
ATOM 2380 C C . ALA A 1 310 ? -3.369 5.296 23.834 1.00 96.62 310 ALA A C 1
ATOM 2382 O O . ALA A 1 310 ? -4.257 6.097 24.128 1.00 96.62 310 ALA A O 1
ATOM 2383 N N . ARG A 1 311 ? -2.471 4.890 24.744 1.00 95.62 311 ARG A N 1
ATOM 2384 C CA . ARG A 1 311 ? -2.458 5.362 26.140 1.00 95.62 311 ARG A CA 1
ATOM 2385 C C . ARG A 1 311 ? -2.092 6.837 26.281 1.00 95.62 311 ARG A C 1
ATOM 2387 O O . ARG A 1 311 ? -2.498 7.436 27.272 1.00 95.62 311 ARG A O 1
ATOM 2394 N N . SER A 1 312 ? -1.369 7.435 25.333 1.00 95.25 312 SER A N 1
ATOM 2395 C CA . SER A 1 312 ? -1.105 8.881 25.348 1.00 95.25 312 SER A CA 1
ATOM 2396 C C . SER A 1 312 ? -2.268 9.710 24.783 1.00 95.25 312 SER A C 1
ATOM 2398 O O . SER A 1 312 ? -2.263 10.931 24.914 1.00 95.25 312 SER A O 1
ATOM 2400 N N . ARG A 1 313 ? -3.298 9.059 24.219 1.00 94.75 313 ARG A N 1
ATOM 2401 C CA . ARG A 1 313 ? -4.461 9.670 23.547 1.00 94.75 313 ARG A CA 1
ATOM 2402 C C . ARG A 1 313 ? -5.789 9.289 24.212 1.00 94.75 313 ARG A C 1
ATOM 2404 O O . ARG A 1 313 ? -6.733 8.850 23.556 1.00 94.75 313 ARG A O 1
ATOM 2411 N N . THR A 1 314 ? -5.868 9.417 25.536 1.00 85.75 314 THR A N 1
ATOM 2412 C CA . THR A 1 314 ? -7.046 8.976 26.320 1.00 85.75 314 THR A CA 1
ATOM 2413 C C . THR A 1 314 ? -8.333 9.766 26.050 1.00 85.75 314 THR A C 1
ATOM 2415 O O . THR A 1 314 ? -9.420 9.309 26.404 1.00 85.75 314 THR A O 1
ATOM 2418 N N . ASP A 1 315 ? -8.224 10.927 25.410 1.00 88.81 315 ASP A N 1
ATOM 2419 C CA . ASP A 1 315 ? -9.317 11.794 24.970 1.00 88.81 315 ASP A CA 1
ATOM 2420 C C . ASP A 1 315 ? -9.822 11.474 23.551 1.00 88.81 315 ASP A C 1
ATOM 2422 O O . ASP A 1 315 ? -10.824 12.042 23.104 1.00 88.81 315 ASP A O 1
ATOM 2426 N N . SER A 1 316 ? -9.164 10.549 22.844 1.00 91.50 316 SER A N 1
ATOM 2427 C CA . SER A 1 316 ? -9.522 10.207 21.473 1.00 91.50 316 SER A CA 1
ATOM 2428 C C . SER A 1 316 ? -10.873 9.500 21.372 1.00 91.50 316 SER A C 1
ATOM 2430 O O . SER A 1 316 ? -11.238 8.641 22.178 1.00 91.50 316 SER A O 1
ATOM 2432 N N . LYS A 1 317 ? -11.608 9.838 20.309 1.00 94.62 317 LYS A N 1
ATOM 2433 C CA . LYS A 1 317 ? -12.867 9.187 19.928 1.00 94.62 317 LYS A CA 1
ATOM 2434 C C . LYS A 1 317 ? -12.678 8.069 18.902 1.00 94.62 317 LYS A C 1
ATOM 2436 O O . LYS A 1 317 ? -13.655 7.394 18.578 1.00 94.62 317 LYS A O 1
ATOM 2441 N N . ALA A 1 318 ? -11.450 7.878 18.417 1.00 95.75 318 ALA A N 1
ATOM 2442 C CA . ALA A 1 318 ? -11.113 6.874 17.420 1.00 95.75 318 ALA A CA 1
ATOM 2443 C C . ALA A 1 318 ? -11.402 5.465 17.953 1.00 95.75 318 ALA A C 1
ATOM 2445 O O . ALA A 1 318 ? -10.857 5.042 18.978 1.00 95.75 318 ALA A O 1
ATOM 2446 N N . GLY A 1 319 ? -12.234 4.717 17.233 1.00 95.00 319 GLY A N 1
ATOM 2447 C CA . GLY A 1 319 ? -12.546 3.329 17.540 1.00 95.00 319 GLY A CA 1
ATOM 2448 C C . GLY A 1 319 ? -11.300 2.445 17.580 1.00 95.00 319 GLY A C 1
ATOM 2449 O O . GLY A 1 319 ? -11.213 1.595 18.459 1.00 95.00 319 GLY A O 1
ATOM 2450 N N . ILE A 1 320 ? -10.303 2.676 16.717 1.00 95.81 320 ILE A N 1
ATOM 2451 C CA . ILE A 1 320 ? -9.041 1.911 16.735 1.00 95.81 320 ILE A CA 1
ATOM 2452 C C . ILE A 1 320 ? -8.228 2.117 18.023 1.00 95.81 320 ILE A C 1
ATOM 2454 O O . ILE A 1 320 ? -7.624 1.169 18.520 1.00 95.81 320 ILE A O 1
ATOM 2458 N N . ILE A 1 321 ? -8.249 3.321 18.608 1.00 97.00 321 ILE A N 1
ATOM 2459 C CA . ILE A 1 321 ? -7.589 3.602 19.894 1.00 97.00 321 ILE A CA 1
ATOM 2460 C C . ILE A 1 321 ? -8.356 2.909 21.018 1.00 97.00 321 ILE A C 1
ATOM 2462 O O . ILE A 1 321 ? -7.762 2.227 21.854 1.00 97.00 321 ILE A O 1
ATOM 2466 N N . LEU A 1 322 ? -9.684 3.044 21.024 1.00 96.69 322 LEU A N 1
ATOM 2467 C CA . LEU A 1 322 ? -10.527 2.415 22.038 1.00 96.69 322 LEU A CA 1
ATOM 2468 C C . LEU A 1 322 ? -10.439 0.888 21.992 1.00 96.69 322 LEU A C 1
ATOM 2470 O O . LEU A 1 322 ? -10.420 0.258 23.044 1.00 96.69 322 LEU A O 1
ATOM 2474 N N . GLU A 1 323 ? -10.344 0.297 20.804 1.00 96.25 323 GLU A N 1
ATOM 2475 C CA . GLU A 1 323 ? -10.173 -1.143 20.612 1.00 96.25 323 GLU A CA 1
ATOM 2476 C C . GLU A 1 323 ? -8.809 -1.629 21.107 1.00 96.25 323 GLU A C 1
ATOM 2478 O O . GLU A 1 323 ? -8.739 -2.647 21.793 1.00 96.25 323 GLU A O 1
ATOM 2483 N N . ALA A 1 324 ? -7.740 -0.865 20.874 1.00 96.56 324 ALA A N 1
ATOM 2484 C CA . ALA A 1 324 ? -6.423 -1.186 21.416 1.00 96.56 324 ALA A CA 1
ATOM 2485 C C . ALA A 1 324 ? -6.373 -1.153 22.949 1.00 96.56 324 ALA A C 1
ATOM 2487 O O . ALA A 1 324 ? -5.729 -2.006 23.564 1.00 96.56 324 ALA A O 1
ATOM 2488 N N . LEU A 1 325 ? -7.062 -0.196 23.576 1.00 96.44 325 LEU A N 1
ATOM 2489 C CA . LEU A 1 325 ? -7.113 -0.068 25.036 1.00 96.44 325 LEU A CA 1
ATOM 2490 C C . LEU A 1 325 ? -8.092 -1.057 25.684 1.00 96.44 325 LEU A C 1
ATOM 2492 O O . LEU A 1 325 ? -7.819 -1.593 26.760 1.00 96.44 325 LEU A O 1
ATOM 2496 N N . PHE A 1 326 ? -9.221 -1.305 25.027 1.00 96.88 326 PHE A N 1
ATOM 2497 C CA . PHE A 1 326 ? -10.335 -2.107 25.520 1.00 96.88 326 PHE A CA 1
ATOM 2498 C C . PHE A 1 326 ? -10.793 -3.079 24.425 1.00 96.88 326 PHE A C 1
ATOM 2500 O O . PHE A 1 326 ? -11.844 -2.863 23.812 1.00 96.88 326 PHE A O 1
ATOM 2507 N N . PRO A 1 327 ? -10.032 -4.154 24.157 1.00 96.06 327 PRO A N 1
ATOM 2508 C CA . PRO A 1 327 ? -10.379 -5.104 23.109 1.00 96.06 327 PRO A CA 1
ATOM 2509 C C . PRO A 1 327 ? -11.659 -5.867 23.456 1.00 96.06 327 PRO A C 1
ATOM 2511 O O . PRO A 1 327 ? -12.007 -6.051 24.629 1.00 96.06 327 PRO A O 1
ATOM 2514 N N . LYS A 1 328 ? -12.365 -6.347 22.429 1.00 96.25 328 LYS A N 1
ATOM 2515 C CA . LYS A 1 328 ? -13.559 -7.188 22.595 1.00 96.25 328 LYS A CA 1
ATOM 2516 C C . LYS A 1 328 ? -13.270 -8.372 23.526 1.00 96.25 328 LYS A C 1
ATOM 2518 O O . LYS A 1 328 ? -12.246 -9.035 23.408 1.00 96.25 328 LYS A O 1
ATOM 2523 N N . GLY A 1 329 ? -14.195 -8.647 24.442 1.00 97.19 329 GLY A N 1
ATOM 2524 C CA . GLY A 1 329 ? -14.065 -9.715 25.432 1.00 97.19 329 GLY A CA 1
ATOM 2525 C C . GLY A 1 329 ? -13.290 -9.320 26.692 1.00 97.19 329 GLY A C 1
ATOM 2526 O O . GLY A 1 329 ? -13.310 -10.075 27.662 1.00 97.19 329 GLY A O 1
ATOM 2527 N N . ARG A 1 330 ? -12.652 -8.140 26.740 1.00 97.50 330 ARG A N 1
ATOM 2528 C CA . ARG A 1 330 ? -11.961 -7.667 27.948 1.00 97.50 330 ARG A CA 1
ATOM 2529 C C . ARG A 1 330 ? -12.961 -7.440 29.084 1.00 97.50 330 ARG A C 1
ATOM 2531 O O . ARG A 1 330 ? -13.962 -6.743 28.909 1.00 97.50 330 ARG A O 1
ATOM 2538 N N . ALA A 1 331 ? -12.655 -7.991 30.256 1.00 98.06 331 ALA A N 1
ATOM 2539 C CA . ALA A 1 331 ? -13.385 -7.710 31.484 1.00 98.06 331 ALA A CA 1
ATOM 2540 C C . ALA A 1 331 ? -13.024 -6.318 32.028 1.00 98.06 331 ALA A C 1
ATOM 2542 O O . ALA A 1 331 ? -11.848 -5.950 32.109 1.00 98.06 331 ALA A O 1
ATOM 2543 N N . VAL A 1 332 ? -14.042 -5.553 32.415 1.00 98.31 332 VAL A N 1
ATOM 2544 C CA . VAL A 1 332 ? -13.906 -4.180 32.918 1.00 98.31 332 VAL A CA 1
ATOM 2545 C C . VAL A 1 332 ? -14.794 -3.949 34.138 1.00 98.31 332 VAL A C 1
ATOM 2547 O O . VAL A 1 332 ? -15.821 -4.609 34.308 1.00 98.31 332 VAL A O 1
ATOM 2550 N N . VAL A 1 333 ? -14.409 -2.989 34.975 1.00 98.31 333 VAL A N 1
ATOM 2551 C CA . VAL A 1 333 ? -15.235 -2.446 36.062 1.00 98.31 333 VAL A CA 1
ATOM 2552 C C . VAL A 1 333 ? -15.622 -1.017 35.709 1.00 98.31 333 VAL A C 1
ATOM 2554 O O . VAL A 1 333 ? -14.765 -0.215 35.333 1.00 98.31 333 VAL A O 1
ATOM 2557 N N . ILE A 1 334 ? -16.911 -0.704 35.829 1.00 98.38 334 ILE A N 1
ATOM 2558 C CA . ILE A 1 334 ? -17.433 0.647 35.610 1.00 98.38 334 ILE A CA 1
ATOM 2559 C C . ILE A 1 334 ? -17.246 1.467 36.888 1.00 98.38 334 ILE A C 1
ATOM 2561 O O . ILE A 1 334 ? -17.548 0.990 37.980 1.00 98.38 334 ILE A O 1
ATOM 2565 N N . SER A 1 335 ? -16.772 2.707 36.782 1.00 98.06 335 SER A N 1
ATOM 2566 C CA . SER A 1 335 ? -16.628 3.592 37.941 1.00 98.06 335 SER A CA 1
ATOM 2567 C C . SER A 1 335 ? -16.786 5.076 37.598 1.00 98.06 335 SER A C 1
ATOM 2569 O O . SER A 1 335 ? -16.599 5.514 36.464 1.00 98.06 335 SER A O 1
ATOM 2571 N N . GLY A 1 336 ? -17.139 5.881 38.605 1.00 97.06 336 GLY A N 1
ATOM 2572 C CA . GLY A 1 336 ? -17.166 7.341 38.503 1.00 97.06 336 GLY A CA 1
ATOM 2573 C C . GLY A 1 336 ? -18.256 7.927 37.596 1.00 97.06 336 GLY A C 1
ATOM 2574 O O . GLY A 1 336 ? -18.096 9.064 37.135 1.00 97.06 336 GLY A O 1
ATOM 2575 N N . LEU A 1 337 ? -19.331 7.186 37.305 1.00 97.38 337 LEU A N 1
ATOM 2576 C CA . LEU A 1 337 ? -20.530 7.713 36.649 1.00 97.38 337 LEU A CA 1
ATOM 2577 C C . LEU A 1 337 ? -21.343 8.556 37.637 1.00 97.38 337 LEU A C 1
ATOM 2579 O O . LEU A 1 337 ? -21.603 8.108 38.750 1.00 97.38 337 LEU A O 1
ATOM 2583 N N . GLN A 1 338 ? -21.747 9.758 37.219 1.00 97.00 338 GLN A N 1
ATOM 2584 C CA . GLN A 1 338 ? -22.541 10.686 38.040 1.00 97.00 338 GLN A CA 1
ATOM 2585 C C . GLN A 1 338 ? -24.051 10.501 37.848 1.00 97.00 338 GLN A C 1
ATOM 2587 O O . GLN A 1 338 ? -24.805 10.596 38.806 1.00 97.00 338 GLN A O 1
ATOM 2592 N N . SER A 1 339 ? -24.492 10.225 36.617 1.00 96.38 339 SER A N 1
ATOM 2593 C CA . SER A 1 339 ? -25.914 10.098 36.265 1.00 96.38 339 SER A CA 1
ATOM 2594 C C . SER A 1 339 ? -26.486 8.693 36.463 1.00 96.38 339 SER A C 1
ATOM 2596 O O . SER A 1 339 ? -27.698 8.527 36.473 1.00 96.38 339 SER A O 1
ATOM 2598 N N . SER A 1 340 ? -25.619 7.685 36.552 1.00 97.06 340 SER A N 1
ATOM 2599 C CA . SER A 1 340 ? -25.989 6.266 36.613 1.00 97.06 340 SER A CA 1
ATOM 2600 C C . SER A 1 340 ? -25.106 5.566 37.639 1.00 97.06 340 SER A C 1
ATOM 2602 O O . SER A 1 340 ? -24.268 4.722 37.309 1.00 97.06 340 SER A O 1
ATOM 2604 N N . THR A 1 341 ? -25.200 6.029 38.886 1.00 97.69 341 THR A N 1
ATOM 2605 C CA . THR A 1 341 ? -24.343 5.578 39.987 1.00 97.69 341 THR A CA 1
ATOM 2606 C C . THR A 1 341 ? -24.553 4.105 40.321 1.00 97.69 341 THR A C 1
ATOM 2608 O O . THR A 1 341 ? -23.618 3.465 40.794 1.00 97.69 341 THR A O 1
ATOM 2611 N N . GLU A 1 342 ? -25.718 3.543 39.994 1.00 97.50 342 GLU A N 1
ATOM 2612 C CA . GLU A 1 342 ? -26.054 2.126 40.140 1.00 97.50 342 GLU A CA 1
ATOM 2613 C C . GLU A 1 342 ? -25.189 1.197 39.277 1.00 97.50 342 GLU A C 1
ATOM 2615 O O . GLU A 1 342 ? -25.109 0.001 39.544 1.00 97.50 342 GLU A O 1
ATOM 2620 N N . LEU A 1 343 ? -24.536 1.735 38.243 1.00 97.69 343 LEU A N 1
ATOM 2621 C CA . LEU A 1 343 ? -23.613 0.980 37.400 1.00 97.69 343 LEU A CA 1
ATOM 2622 C C . LEU A 1 343 ? -22.183 0.964 37.952 1.00 97.69 343 LEU A C 1
ATOM 2624 O O . LEU A 1 343 ? -21.375 0.143 37.519 1.00 97.69 343 LEU A O 1
ATOM 2628 N N . ASN A 1 344 ? -21.847 1.856 38.889 1.00 98.12 344 ASN A N 1
ATOM 2629 C CA . ASN A 1 344 ? -20.507 1.916 39.464 1.00 98.12 344 ASN A CA 1
ATOM 2630 C C . ASN A 1 344 ? -20.227 0.660 40.305 1.00 98.12 344 ASN A C 1
ATOM 2632 O O . ASN A 1 344 ? -21.044 0.236 41.114 1.00 98.12 344 ASN A O 1
ATOM 2636 N N . GLY A 1 345 ? -19.047 0.070 40.119 1.00 97.19 345 GLY A N 1
ATOM 2637 C CA . GLY A 1 345 ? -18.624 -1.178 40.753 1.00 97.19 345 GLY A CA 1
ATOM 2638 C C . GLY A 1 345 ? -19.073 -2.441 40.014 1.00 97.19 345 GLY A C 1
ATOM 2639 O O . GLY A 1 345 ? -18.535 -3.517 40.283 1.00 97.19 345 GLY A O 1
ATOM 2640 N N . LEU A 1 346 ? -19.999 -2.338 39.051 1.00 98.12 346 LEU A N 1
ATOM 2641 C CA . LEU A 1 346 ? -20.422 -3.496 38.269 1.00 98.12 346 LEU A CA 1
ATOM 2642 C C . LEU A 1 346 ? -19.314 -3.948 37.313 1.00 98.12 346 LEU A C 1
ATOM 2644 O O . LEU A 1 346 ? -18.657 -3.142 36.644 1.00 98.12 346 LEU A O 1
ATOM 2648 N N . ARG A 1 347 ? -19.139 -5.272 37.240 1.00 98.00 347 ARG A N 1
ATOM 2649 C CA . ARG A 1 347 ? -18.267 -5.939 36.272 1.00 98.00 347 ARG A CA 1
ATOM 2650 C C . ARG A 1 347 ? -19.019 -6.169 34.968 1.00 98.00 347 ARG A C 1
ATOM 2652 O O . ARG A 1 347 ? -20.169 -6.608 34.974 1.00 98.00 347 ARG A O 1
ATOM 2659 N N . GLY A 1 348 ? -18.343 -5.922 33.856 1.00 97.88 348 GLY A N 1
ATOM 2660 C CA . GLY A 1 348 ? -18.866 -6.179 32.525 1.00 97.88 348 GLY A CA 1
ATOM 2661 C C . GLY A 1 348 ? -17.791 -6.654 31.558 1.00 97.88 348 GLY A C 1
ATOM 2662 O O . GLY A 1 348 ? -16.617 -6.772 31.909 1.00 97.88 348 GLY A O 1
ATOM 2663 N N . VAL A 1 349 ? -18.215 -6.934 30.331 1.00 98.25 349 VAL A N 1
ATOM 2664 C CA . VAL A 1 349 ? -17.363 -7.410 29.238 1.00 98.25 349 VAL A CA 1
ATOM 2665 C C . VAL A 1 349 ? -17.507 -6.470 28.047 1.00 98.25 349 VAL A C 1
ATOM 2667 O O . VAL A 1 349 ? -18.620 -6.089 27.681 1.00 98.25 349 VAL A O 1
ATOM 2670 N N . VAL A 1 350 ? -16.388 -6.076 27.444 1.00 98.25 350 VAL A N 1
ATOM 2671 C CA . VAL A 1 350 ? -16.383 -5.201 26.269 1.00 98.25 350 VAL A CA 1
ATOM 2672 C C . VAL A 1 350 ? -16.946 -5.937 25.053 1.00 98.25 350 VAL A C 1
ATOM 2674 O O . VAL A 1 350 ? -16.516 -7.036 24.709 1.00 98.25 350 VAL A O 1
ATOM 2677 N N . THR A 1 351 ? -17.894 -5.305 24.369 1.00 96.94 351 THR A N 1
ATOM 2678 C CA . THR A 1 351 ? -18.615 -5.889 23.224 1.00 96.94 351 THR A CA 1
ATOM 2679 C C . THR A 1 351 ? -17.857 -5.810 21.900 1.00 96.94 351 THR A C 1
ATOM 2681 O O . THR A 1 351 ? -18.144 -6.586 20.989 1.00 96.94 351 THR A O 1
ATOM 2684 N N . GLY A 1 352 ? -16.895 -4.889 21.790 1.00 94.12 352 GLY A N 1
ATOM 2685 C CA . GLY A 1 352 ? -16.265 -4.510 20.522 1.00 94.12 352 GLY A CA 1
ATOM 2686 C C . GLY A 1 352 ? -17.026 -3.427 19.745 1.00 94.12 352 GLY A C 1
ATOM 2687 O O . GLY A 1 352 ? -16.625 -3.088 18.638 1.00 94.12 352 GLY A O 1
ATOM 2688 N N . ASN A 1 353 ? -18.108 -2.875 20.309 1.00 94.44 353 ASN A N 1
ATOM 2689 C CA . ASN A 1 353 ? -18.811 -1.732 19.729 1.00 94.44 353 ASN A CA 1
ATOM 2690 C C . ASN A 1 353 ? -18.233 -0.426 20.284 1.00 94.44 353 ASN A C 1
ATOM 2692 O O . ASN A 1 353 ? -18.311 -0.175 21.492 1.00 94.44 353 ASN A O 1
ATOM 2696 N N . TYR A 1 354 ? -17.697 0.407 19.393 1.00 94.31 354 TYR A N 1
ATOM 2697 C CA . TYR A 1 354 ? -17.123 1.713 19.714 1.00 94.31 354 TYR A CA 1
ATOM 2698 C C . TYR A 1 354 ? -17.908 2.787 18.964 1.00 94.31 354 TYR A C 1
ATOM 2700 O O . TYR A 1 354 ? -17.949 2.793 17.736 1.00 94.31 354 TYR A O 1
ATOM 2708 N N . THR A 1 355 ? -18.594 3.671 19.683 1.00 91.94 355 THR A N 1
ATOM 2709 C CA . THR A 1 355 ? -19.478 4.670 19.063 1.00 91.94 355 THR A CA 1
ATOM 2710 C C . THR A 1 355 ? -19.333 5.997 19.781 1.00 91.94 355 THR A C 1
ATOM 2712 O O . THR A 1 355 ? -19.497 6.064 20.998 1.00 91.94 355 THR A O 1
ATOM 2715 N N . ASN A 1 356 ? -19.032 7.064 19.035 1.00 91.38 356 ASN A N 1
ATOM 2716 C CA . ASN A 1 356 ? -18.889 8.426 19.564 1.00 91.38 356 ASN A CA 1
ATOM 2717 C C . ASN A 1 356 ? -17.928 8.518 20.767 1.00 91.38 356 ASN A C 1
ATOM 2719 O O . ASN A 1 356 ? -18.235 9.167 21.769 1.00 91.38 356 ASN A O 1
ATOM 2723 N N . GLY A 1 357 ? -16.786 7.827 20.696 1.00 93.81 357 GLY A N 1
ATOM 2724 C CA . GLY A 1 357 ? -15.802 7.798 21.781 1.00 93.81 357 GLY A CA 1
ATOM 2725 C C . GLY A 1 357 ? -16.217 6.985 23.015 1.00 93.81 357 GLY A C 1
ATOM 2726 O O . GLY A 1 357 ? -15.608 7.120 24.075 1.00 93.81 357 GLY A O 1
ATOM 2727 N N . ARG A 1 358 ? -17.276 6.173 22.923 1.00 96.50 358 ARG A N 1
ATOM 2728 C CA . ARG A 1 358 ? -17.764 5.315 24.012 1.00 96.50 358 ARG A CA 1
ATOM 2729 C C . ARG A 1 358 ? -17.616 3.843 23.667 1.00 96.50 358 ARG A C 1
ATOM 2731 O O . ARG A 1 358 ? -17.692 3.458 22.504 1.00 96.50 358 ARG A O 1
ATOM 2738 N N . ILE A 1 359 ? -17.458 3.033 24.707 1.00 97.50 359 ILE A N 1
ATOM 2739 C CA . ILE A 1 359 ? -17.233 1.591 24.637 1.00 97.50 359 ILE A CA 1
ATOM 2740 C C . ILE A 1 359 ? -18.501 0.880 25.105 1.00 97.50 359 ILE A C 1
ATOM 2742 O O . ILE A 1 359 ? -18.994 1.139 26.204 1.00 97.50 359 ILE A O 1
ATOM 2746 N N . GLY A 1 360 ? -19.039 -0.015 24.279 1.00 97.94 360 GLY A N 1
ATOM 2747 C CA . GLY A 1 360 ? -20.169 -0.859 24.655 1.00 97.94 360 GLY A CA 1
ATOM 2748 C C . GLY A 1 360 ? -19.745 -1.967 25.620 1.00 97.94 360 GLY A C 1
ATOM 2749 O O . GLY A 1 360 ? -18.884 -2.781 25.278 1.00 97.94 360 GLY A O 1
ATOM 2750 N N . VAL A 1 361 ? -20.381 -2.041 26.789 1.00 98.50 361 VAL A N 1
ATOM 2751 C CA . VAL A 1 361 ? -20.107 -3.025 27.847 1.00 98.50 361 VAL A CA 1
ATOM 2752 C C . VAL A 1 361 ? -21.373 -3.819 28.174 1.00 98.50 361 VAL A C 1
ATOM 2754 O O . VAL A 1 361 ? -22.406 -3.242 28.515 1.00 98.50 361 VAL A O 1
ATOM 2757 N N . THR A 1 362 ? -21.304 -5.148 28.095 1.00 98.25 362 THR A N 1
ATOM 2758 C CA . THR A 1 362 ? -22.365 -6.050 28.573 1.00 98.25 362 THR A CA 1
ATOM 2759 C C . THR A 1 362 ? -22.177 -6.353 30.050 1.00 98.25 362 THR A C 1
ATOM 2761 O O . THR A 1 362 ? -21.076 -6.704 30.471 1.00 98.25 362 THR A O 1
ATOM 2764 N N . ILE A 1 363 ? -23.255 -6.252 30.825 1.00 98.12 363 ILE A N 1
ATOM 2765 C CA . ILE A 1 363 ? -23.276 -6.471 32.276 1.00 98.12 363 ILE A CA 1
ATOM 2766 C C . ILE A 1 363 ? -24.246 -7.620 32.560 1.00 98.12 363 ILE A C 1
ATOM 2768 O O . ILE A 1 363 ? -25.333 -7.661 31.981 1.00 98.12 363 ILE A O 1
ATOM 2772 N N . ALA A 1 364 ? -23.868 -8.549 33.441 1.00 97.00 364 ALA A N 1
ATOM 2773 C CA . ALA A 1 364 ? -24.727 -9.672 33.812 1.00 97.00 364 ALA A CA 1
ATOM 2774 C C . ALA A 1 364 ? -26.093 -9.184 34.331 1.00 97.00 364 ALA A C 1
ATOM 2776 O O . ALA A 1 364 ? -26.172 -8.227 35.099 1.00 97.00 364 ALA A O 1
ATOM 2777 N N . GLY A 1 365 ? -27.173 -9.832 33.886 1.00 96.19 365 GLY A N 1
ATOM 2778 C CA . GLY A 1 365 ? -28.546 -9.454 34.243 1.00 96.19 365 GLY A CA 1
ATOM 2779 C C . GLY A 1 365 ? -29.132 -8.283 33.443 1.00 96.19 365 GLY A C 1
ATOM 2780 O O . GLY A 1 365 ? -30.304 -7.965 33.628 1.00 96.19 365 GLY A O 1
ATOM 2781 N N . ARG A 1 366 ? -28.375 -7.657 32.528 1.00 97.19 366 ARG A N 1
ATOM 2782 C CA . ARG A 1 366 ? -28.902 -6.646 31.593 1.00 97.19 366 ARG A CA 1
ATOM 2783 C C . ARG A 1 366 ? -28.988 -7.208 30.176 1.00 97.19 366 ARG A C 1
ATOM 2785 O O . ARG A 1 366 ? -28.075 -7.881 29.711 1.00 97.19 366 ARG A O 1
ATOM 2792 N N . THR A 1 367 ? -30.076 -6.892 29.479 1.00 95.25 367 THR A N 1
ATOM 2793 C CA . THR A 1 367 ? -30.318 -7.330 28.093 1.00 95.25 367 THR A CA 1
ATOM 2794 C C . THR A 1 367 ? -29.567 -6.487 27.063 1.00 95.25 367 THR A C 1
ATOM 2796 O O . THR A 1 367 ? -29.138 -7.011 26.040 1.00 95.25 367 THR A O 1
ATOM 2799 N N . ALA A 1 368 ? -29.382 -5.193 27.332 1.00 96.88 368 ALA A N 1
ATOM 2800 C CA . ALA A 1 368 ? -28.694 -4.259 26.445 1.00 96.88 368 ALA A CA 1
ATOM 2801 C C . ALA A 1 368 ? -27.310 -3.867 26.980 1.00 96.88 368 ALA A C 1
ATOM 2803 O O . ALA A 1 368 ? -27.114 -3.705 28.189 1.00 96.88 368 ALA A O 1
ATOM 2804 N N . ALA A 1 369 ? -26.362 -3.666 26.062 1.00 97.38 369 ALA A N 1
ATOM 2805 C CA . ALA A 1 369 ? -25.044 -3.127 26.377 1.00 97.38 369 ALA A CA 1
ATOM 2806 C C . ALA A 1 369 ? -25.127 -1.643 26.775 1.00 97.38 369 ALA A C 1
ATOM 2808 O O . ALA A 1 369 ? -25.955 -0.891 26.260 1.00 97.38 369 ALA A O 1
ATOM 2809 N N . VAL A 1 370 ? -24.236 -1.211 27.667 1.00 97.56 370 VAL A N 1
ATOM 2810 C CA . VAL A 1 370 ? -24.122 0.183 28.115 1.00 97.56 370 VAL A CA 1
ATOM 2811 C C . VAL A 1 370 ? -22.932 0.848 27.427 1.00 97.56 370 VAL A C 1
ATOM 2813 O O . VAL A 1 370 ? -21.840 0.289 27.421 1.00 97.56 370 VAL A O 1
ATOM 2816 N N . ALA A 1 371 ? -23.120 2.047 26.871 1.00 97.69 371 ALA A N 1
ATOM 2817 C CA . ALA A 1 371 ? -22.048 2.831 26.257 1.00 97.69 371 ALA A CA 1
ATOM 2818 C C . ALA A 1 371 ? -21.329 3.710 27.299 1.00 97.69 371 ALA A C 1
ATOM 2820 O O . ALA A 1 371 ? -21.833 4.762 27.714 1.00 97.69 371 ALA A O 1
ATOM 2821 N N . VAL A 1 372 ? -20.131 3.297 27.708 1.00 97.69 372 VAL A N 1
ATOM 2822 C CA . VAL A 1 372 ? -19.360 3.909 28.800 1.00 97.69 372 VAL A CA 1
ATOM 2823 C C . VAL A 1 372 ? -18.141 4.651 28.243 1.00 97.69 372 VAL A C 1
ATOM 2825 O O . VAL A 1 372 ? -17.510 4.198 27.291 1.00 97.69 372 VAL A O 1
ATOM 2828 N N . ALA A 1 373 ? -17.816 5.816 28.807 1.00 96.62 373 ALA A N 1
ATOM 2829 C CA . ALA A 1 373 ? -16.607 6.550 28.431 1.00 96.62 373 ALA A CA 1
ATOM 2830 C C . ALA A 1 373 ? -15.343 5.802 28.908 1.00 96.62 373 ALA A C 1
ATOM 2832 O O . ALA A 1 373 ? -15.371 5.227 29.999 1.00 96.62 373 ALA A O 1
ATOM 2833 N N . PRO A 1 374 ? -14.223 5.847 28.165 1.00 96.81 374 PRO A N 1
ATOM 2834 C CA . PRO A 1 374 ? -12.995 5.128 28.524 1.00 96.81 374 PRO A CA 1
ATOM 2835 C C . PRO A 1 374 ? -12.458 5.506 29.911 1.00 96.81 374 PRO A C 1
ATOM 2837 O O . PRO A 1 374 ? -12.025 4.641 30.662 1.00 96.81 374 PRO A O 1
ATOM 2840 N N . THR A 1 375 ? -12.583 6.775 30.313 1.00 96.38 375 THR A N 1
ATOM 2841 C CA . THR A 1 375 ? -12.162 7.279 31.637 1.00 96.38 375 THR A CA 1
ATOM 2842 C C . THR A 1 375 ? -12.988 6.745 32.810 1.00 96.38 375 THR A C 1
ATOM 2844 O O . THR A 1 375 ? -12.666 7.008 33.968 1.00 96.38 375 THR A O 1
ATOM 2847 N N . LYS A 1 376 ? -14.075 6.024 32.525 1.00 97.38 376 LYS A N 1
ATOM 2848 C CA . LYS A 1 376 ? -15.000 5.427 33.498 1.00 97.38 376 LYS A CA 1
ATOM 2849 C C . LYS A 1 376 ? -14.900 3.902 33.524 1.00 97.38 376 LYS A C 1
ATOM 2851 O O . LYS A 1 376 ? -15.750 3.245 34.120 1.00 97.38 376 LYS A O 1
ATOM 2856 N N . LEU A 1 377 ? -13.885 3.345 32.863 1.00 97.38 377 LEU A N 1
ATOM 2857 C CA . LEU A 1 377 ? -13.609 1.917 32.816 1.00 97.38 377 LEU A CA 1
ATOM 2858 C C . LEU A 1 377 ? -12.231 1.624 33.398 1.00 97.38 377 LEU A C 1
ATOM 2860 O O . LEU A 1 377 ? -11.239 2.267 33.063 1.00 97.38 377 LEU A O 1
ATOM 2864 N N . GLN A 1 378 ? -12.172 0.600 34.239 1.00 96.56 378 GLN A N 1
ATOM 2865 C CA . GLN A 1 378 ? -10.927 0.027 34.735 1.00 96.56 378 GLN A CA 1
ATOM 2866 C C . GLN A 1 378 ? -10.798 -1.391 34.190 1.00 96.56 378 GLN A C 1
ATOM 2868 O O . GLN A 1 378 ? -11.725 -2.193 34.322 1.00 96.56 378 GLN A O 1
ATOM 2873 N N . SER A 1 379 ? -9.665 -1.698 33.557 1.00 93.88 379 SER A N 1
ATOM 2874 C CA . SER A 1 379 ? -9.388 -3.060 33.095 1.00 93.88 379 SER A CA 1
ATOM 2875 C C . SER A 1 379 ? -9.178 -3.975 34.295 1.00 93.88 379 SER A C 1
ATOM 2877 O O . SER A 1 379 ? -8.411 -3.645 35.199 1.00 93.88 379 SER A O 1
ATOM 2879 N N . VAL A 1 380 ? -9.850 -5.124 34.292 1.00 90.94 380 VAL A N 1
ATOM 2880 C CA . VAL A 1 380 ? -9.569 -6.189 35.257 1.00 90.94 380 VAL A CA 1
ATOM 2881 C C . VAL A 1 380 ? -8.326 -6.948 34.761 1.00 90.94 380 VAL A C 1
ATOM 2883 O O . VAL A 1 380 ? -8.267 -7.223 33.554 1.00 90.94 380 VAL A O 1
ATOM 2886 N N . PRO A 1 381 ? -7.338 -7.218 35.640 1.00 82.38 381 PRO A N 1
ATOM 2887 C CA . PRO A 1 381 ? -6.142 -7.988 35.304 1.00 82.38 381 PRO A CA 1
ATOM 2888 C C . PRO A 1 381 ? -6.450 -9.311 34.605 1.00 82.38 381 PRO A C 1
ATOM 2890 O O . PRO A 1 381 ? -7.426 -9.980 35.025 1.00 82.38 381 PRO A O 1
#